Protein AF-C6BEC2-F1 (afdb_monomer_lite)

Organism: Ralstonia pickettii (strain 12D) (NCBI:txid428406)

InterPro domains:
  IPR005094 MobA/VirD2-like, nuclease domain [PF03432] (57-142)

Secondary structure (DSSP, 8-state):
-EEEE-S--SS-HHHHHHHHH-SB-TTSPBPSS-EEEEES-HHHHHHHIIIIITTSSS-EEEEEEEPPTT----HHHHHHHHHHHHHHHSTT-TTT--EEEEEETTTEEEEEEESB-TTT--B--SS-TTTHHHHHHHHHHHHHHHTPPP-PPPSSS-PBPPPHHHHHHHHHT---TTHHHHHHHHHHHHHHHHTTS--SHHHHHHHHHHTT--EEEE-SSEEEE--SSS-EEEEBGGGSGGGSS-HHHHHHHHHHHHHHHH---HHHHHHHHHHHHHHHHHHHHHHHHHH----TT--------------TTSTTSSGGG----PPPP--------------------------------------SSHHHHHHHHHHHHHHHHHHHHHHHHHHHHHHHHHHHHHHHHHHHHHHHHHHHHHHHHHHHHHHTS---HHHHHHHHHHHHHHHT-TTS-HHHHHHHHHHHHHHHHHHHHHHHHHHHHHHHHHHHSS--

pLDDT: mean 71.49, std 24.83, range [21.88, 98.62]

Structure (mmCIF, N/CA/C/O backbone):
data_AF-C6BEC2-F1
#
_entry.id   AF-C6BEC2-F1
#
loop_
_atom_site.group_PDB
_atom_site.id
_atom_site.type_symbol
_atom_site.label_atom_id
_atom_site.label_alt_id
_atom_site.label_comp_id
_atom_site.label_asym_id
_atom_site.label_entity_id
_atom_site.label_seq_id
_atom_site.pdbx_PDB_ins_code
_atom_site.Cartn_x
_atom_site.Cartn_y
_atom_site.Cartn_z
_atom_site.occupancy
_atom_site.B_iso_or_equiv
_atom_site.auth_seq_id
_atom_site.auth_comp_id
_atom_site.auth_asym_id
_atom_site.auth_atom_id
_atom_site.pdbx_PDB_model_num
ATOM 1 N N . MET A 1 1 ? -9.140 -4.430 -7.624 1.00 93.25 1 MET A N 1
ATOM 2 C CA . MET A 1 1 ? -7.702 -4.471 -7.207 1.00 93.25 1 MET A CA 1
ATOM 3 C C . MET A 1 1 ? -7.339 -3.457 -6.099 1.00 93.25 1 MET A C 1
ATOM 5 O O . MET A 1 1 ? -7.758 -2.302 -6.130 1.00 93.25 1 MET A O 1
ATOM 9 N N . ILE A 1 2 ? -6.490 -3.869 -5.139 1.00 94.56 2 ILE A N 1
ATOM 10 C CA . ILE A 1 2 ? -5.878 -3.043 -4.075 1.00 94.56 2 ILE A CA 1
ATOM 11 C C . ILE A 1 2 ? -4.338 -3.067 -4.103 1.00 94.56 2 ILE A C 1
ATOM 13 O O . ILE A 1 2 ? -3.740 -4.106 -4.370 1.00 94.56 2 ILE A O 1
ATOM 17 N N . ILE A 1 3 ? -3.690 -1.949 -3.743 1.00 96.12 3 ILE A N 1
ATOM 18 C CA . ILE A 1 3 ? -2.241 -1.879 -3.488 1.00 96.12 3 ILE A CA 1
ATOM 19 C C . ILE A 1 3 ? -1.979 -1.742 -1.989 1.00 96.12 3 ILE A C 1
ATOM 21 O O . ILE A 1 3 ? -2.467 -0.817 -1.325 1.00 96.12 3 ILE A O 1
ATOM 25 N N . LYS A 1 4 ? -1.153 -2.643 -1.454 1.00 94.69 4 LYS A N 1
ATOM 26 C CA . LYS A 1 4 ? -0.763 -2.656 -0.045 1.00 94.69 4 LYS A CA 1
ATOM 27 C C . LYS A 1 4 ? 0.750 -2.733 0.109 1.00 94.69 4 LYS A C 1
ATOM 29 O O . LYS A 1 4 ? 1.359 -3.769 -0.136 1.00 94.69 4 LYS A O 1
ATOM 34 N N . ASN A 1 5 ? 1.334 -1.651 0.615 1.00 94.50 5 ASN A N 1
ATOM 35 C CA . ASN A 1 5 ? 2.721 -1.631 1.072 1.00 94.50 5 ASN A CA 1
ATOM 36 C C . ASN A 1 5 ? 2.857 -2.353 2.415 1.00 94.50 5 ASN A C 1
ATOM 38 O O . ASN A 1 5 ? 2.030 -2.180 3.316 1.00 94.50 5 ASN A O 1
ATOM 42 N N . PHE A 1 6 ? 3.924 -3.130 2.570 1.00 90.50 6 PHE A N 1
ATOM 43 C CA . PHE A 1 6 ? 4.261 -3.762 3.839 1.00 90.50 6 PHE A CA 1
ATOM 44 C C . PHE A 1 6 ? 5.133 -2.828 4.692 1.00 90.50 6 PHE A C 1
ATOM 46 O O . PHE A 1 6 ? 6.012 -2.154 4.152 1.00 90.50 6 PHE A O 1
ATOM 53 N N . PRO A 1 7 ? 4.948 -2.794 6.028 1.00 81.81 7 PRO A N 1
ATOM 54 C CA . PRO A 1 7 ? 5.761 -1.992 6.948 1.00 81.81 7 PRO A CA 1
ATOM 55 C C . PRO A 1 7 ? 7.140 -2.635 7.212 1.00 81.81 7 PRO A C 1
ATOM 57 O O . PRO A 1 7 ? 7.621 -2.690 8.344 1.00 81.81 7 PRO A O 1
ATOM 60 N N . THR A 1 8 ? 7.758 -3.174 6.166 1.00 79.00 8 THR A N 1
ATOM 61 C CA . THR A 1 8 ? 9.081 -3.809 6.137 1.00 79.00 8 THR A CA 1
ATOM 62 C C . THR A 1 8 ? 10.084 -2.874 5.447 1.00 79.00 8 THR A C 1
ATOM 64 O O . THR A 1 8 ? 9.809 -1.688 5.266 1.00 79.00 8 THR A O 1
ATOM 67 N N . GLY A 1 9 ? 11.289 -3.358 5.129 1.00 82.62 9 GLY A N 1
ATOM 68 C CA . GLY A 1 9 ? 12.293 -2.557 4.415 1.00 82.62 9 GLY A CA 1
ATOM 69 C C . GLY A 1 9 ? 13.539 -2.197 5.222 1.00 82.62 9 GLY A C 1
ATOM 70 O O . GLY A 1 9 ? 14.403 -1.511 4.691 1.00 82.62 9 GLY A O 1
ATOM 71 N N . ARG A 1 10 ? 13.650 -2.628 6.488 1.00 88.44 10 ARG A N 1
ATOM 72 C CA . ARG A 1 10 ? 14.863 -2.433 7.321 1.00 88.44 10 ARG A CA 1
ATOM 73 C C . ARG A 1 10 ? 15.775 -3.664 7.370 1.00 88.44 10 ARG A C 1
ATOM 75 O O . ARG A 1 10 ? 16.984 -3.538 7.539 1.00 88.44 10 ARG A O 1
ATOM 82 N N . ASN A 1 11 ? 15.192 -4.854 7.242 1.00 89.19 11 ASN A N 1
ATOM 83 C CA . ASN A 1 11 ? 15.918 -6.118 7.099 1.00 89.19 11 ASN A CA 1
ATOM 84 C C . ASN A 1 11 ? 16.644 -6.183 5.746 1.00 89.19 11 ASN A C 1
ATOM 86 O O . ASN A 1 11 ? 16.423 -5.340 4.881 1.00 89.19 11 ASN A O 1
ATOM 90 N N . SER A 1 12 ? 17.518 -7.174 5.559 1.00 93.00 12 SER A N 1
ATOM 91 C CA . SER A 1 12 ? 18.233 -7.343 4.290 1.00 93.00 12 SER A CA 1
ATOM 92 C C . SER A 1 12 ? 17.265 -7.571 3.126 1.00 93.00 12 SER A C 1
ATOM 94 O O . SER A 1 12 ? 16.251 -8.264 3.266 1.00 93.00 12 SER A O 1
ATOM 96 N N . VAL A 1 13 ? 17.603 -7.013 1.960 1.00 94.44 13 VAL A N 1
ATOM 97 C CA . VAL A 1 13 ? 16.851 -7.248 0.716 1.00 94.44 13 VAL A CA 1
ATOM 98 C C . VAL A 1 13 ? 16.825 -8.743 0.397 1.00 94.44 13 VAL A C 1
ATOM 100 O O . VAL A 1 13 ? 15.781 -9.274 0.033 1.00 94.44 13 VAL A O 1
ATOM 103 N N . SER A 1 14 ? 17.922 -9.461 0.654 1.00 94.69 14 SER A N 1
ATOM 104 C CA . SER A 1 14 ? 17.992 -10.905 0.419 1.00 94.69 14 SER A CA 1
ATOM 105 C C . SER A 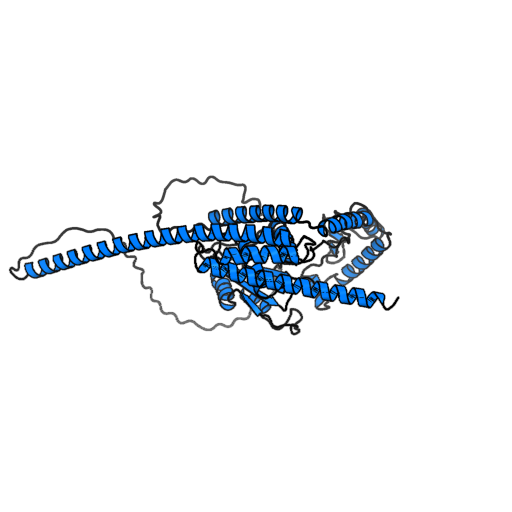1 14 ? 17.005 -11.715 1.244 1.00 94.69 14 SER A C 1
ATOM 107 O O . SER A 1 14 ? 16.398 -12.644 0.719 1.00 94.69 14 SER A O 1
ATOM 109 N N . SER A 1 15 ? 16.775 -11.343 2.506 1.00 92.06 15 SER A N 1
ATOM 110 C CA . SER A 1 15 ? 15.736 -11.979 3.320 1.00 92.06 15 SER A CA 1
ATOM 111 C C . SER A 1 15 ? 14.345 -11.768 2.715 1.00 92.06 15 SER A C 1
ATOM 113 O O . SER A 1 15 ? 13.546 -12.702 2.694 1.00 92.06 15 SER A O 1
ATOM 115 N N . ALA A 1 16 ? 14.071 -10.573 2.187 1.00 93.38 16 ALA A N 1
ATOM 116 C CA . ALA A 1 16 ? 12.796 -10.258 1.555 1.00 93.38 16 ALA A CA 1
ATOM 117 C C . ALA A 1 16 ? 12.589 -11.028 0.244 1.00 93.38 16 ALA A C 1
ATOM 119 O O . ALA A 1 16 ? 11.531 -11.623 0.058 1.00 93.38 16 ALA A O 1
ATOM 120 N N . VAL A 1 17 ? 13.603 -11.076 -0.627 1.00 95.81 17 VAL A N 1
ATOM 121 C CA . VAL A 1 17 ? 13.550 -11.822 -1.895 1.00 95.81 17 VAL A CA 1
ATOM 122 C C . VAL A 1 17 ? 13.403 -13.325 -1.643 1.00 95.81 17 VAL A C 1
ATOM 124 O O . VAL A 1 17 ? 12.546 -13.964 -2.246 1.00 95.81 17 VAL A O 1
ATOM 127 N N . ASN A 1 18 ? 14.169 -13.894 -0.706 1.00 94.06 18 ASN A N 1
ATOM 128 C CA . ASN A 1 18 ? 14.059 -15.316 -0.360 1.00 94.06 18 ASN A CA 1
ATOM 129 C C . ASN A 1 18 ? 12.672 -15.660 0.191 1.00 94.06 18 ASN A C 1
ATOM 131 O O . ASN A 1 18 ? 12.104 -16.689 -0.160 1.00 94.06 18 ASN A O 1
ATOM 135 N N . TYR A 1 19 ? 12.106 -14.793 1.034 1.00 90.69 19 TYR A N 1
ATOM 136 C CA . TYR A 1 19 ? 10.742 -14.970 1.521 1.00 90.69 19 TYR A CA 1
ATOM 137 C C . TYR A 1 19 ? 9.714 -14.871 0.383 1.00 90.69 19 TYR A C 1
ATOM 139 O O . TYR A 1 19 ? 8.754 -15.641 0.340 1.00 90.69 19 TYR A O 1
ATOM 147 N N . LEU A 1 20 ? 9.925 -13.945 -0.555 1.00 91.19 20 LEU A N 1
ATOM 148 C CA . LEU A 1 20 ? 9.039 -13.730 -1.691 1.00 91.19 20 LEU A CA 1
ATOM 149 C C . LEU A 1 20 ? 8.999 -14.926 -2.650 1.00 91.19 20 LEU A C 1
ATOM 151 O O . LEU A 1 20 ? 7.936 -15.247 -3.175 1.00 91.19 20 LEU A O 1
ATOM 155 N N . LEU A 1 21 ? 10.136 -15.588 -2.849 1.00 93.00 21 LEU A N 1
ATOM 156 C CA . LEU A 1 21 ? 10.277 -16.759 -3.719 1.00 93.00 21 LEU A CA 1
ATOM 157 C C . LEU A 1 21 ? 10.080 -18.092 -2.991 1.00 93.00 21 LEU A C 1
ATOM 159 O O . LEU A 1 21 ? 10.143 -19.146 -3.618 1.00 93.00 21 LEU A O 1
ATOM 163 N N . SER A 1 22 ? 9.849 -18.069 -1.678 1.00 88.12 22 SER A N 1
ATOM 164 C CA . SER A 1 22 ? 9.648 -19.292 -0.907 1.00 88.12 22 SER A CA 1
ATOM 165 C C . SER A 1 22 ? 8.381 -20.015 -1.357 1.00 88.12 22 SER A C 1
ATOM 167 O O . SER A 1 22 ? 7.318 -19.403 -1.450 1.00 88.12 22 SER A O 1
ATOM 169 N N . GLU A 1 23 ? 8.470 -21.333 -1.538 1.00 84.00 23 GLU A N 1
ATOM 170 C CA . GLU A 1 23 ? 7.299 -22.195 -1.745 1.00 84.00 23 GLU A CA 1
ATOM 171 C C . GLU A 1 23 ? 6.404 -22.265 -0.502 1.00 84.00 23 GLU A C 1
ATOM 173 O O . GLU A 1 23 ? 5.249 -22.661 -0.601 1.00 84.00 23 GLU A O 1
ATOM 178 N N . LYS A 1 24 ? 6.904 -21.819 0.657 1.00 81.50 24 LYS A N 1
ATOM 179 C CA . LYS A 1 24 ? 6.150 -21.770 1.904 1.00 81.50 24 LYS A CA 1
ATOM 180 C C . LYS A 1 24 ? 5.599 -20.380 2.161 1.00 81.50 24 LYS A C 1
ATOM 182 O O . LYS A 1 24 ? 6.223 -19.354 1.868 1.00 81.50 24 LYS A O 1
ATOM 187 N N . ASN A 1 25 ? 4.401 -20.339 2.722 1.00 76.81 25 ASN A N 1
ATOM 188 C CA . ASN A 1 25 ? 3.834 -19.120 3.263 1.00 76.81 25 ASN A CA 1
ATOM 189 C C . ASN A 1 25 ? 4.433 -18.820 4.648 1.00 76.81 25 ASN A C 1
ATOM 191 O O . ASN A 1 25 ? 5.191 -19.596 5.230 1.00 76.81 25 ASN A O 1
ATOM 195 N N . TRP A 1 26 ? 4.064 -17.676 5.210 1.00 70.44 26 TRP A N 1
ATOM 196 C CA . TRP A 1 26 ? 4.513 -17.236 6.532 1.00 70.44 26 TRP A CA 1
ATOM 197 C C . TRP A 1 26 ? 4.116 -18.157 7.702 1.00 70.44 26 TRP A C 1
ATOM 199 O O . TRP A 1 26 ? 4.685 -18.013 8.783 1.00 70.44 26 TRP A O 1
ATOM 209 N N . LYS A 1 27 ? 3.157 -19.079 7.516 1.00 73.06 27 LYS A N 1
ATOM 210 C CA . LYS A 1 27 ? 2.785 -20.108 8.504 1.00 73.06 27 LYS A CA 1
ATOM 211 C C . LYS A 1 27 ? 3.626 -21.384 8.376 1.00 73.06 27 LYS A C 1
ATOM 213 O O . LYS A 1 27 ? 3.491 -22.268 9.210 1.00 73.06 27 LYS A O 1
ATOM 218 N N . GLY A 1 28 ? 4.492 -21.475 7.364 1.00 73.88 28 GLY A N 1
ATOM 219 C CA . GLY A 1 28 ? 5.302 -22.661 7.084 1.00 73.88 28 GLY A CA 1
ATOM 220 C C . GLY A 1 28 ? 4.589 -23.730 6.253 1.00 73.88 28 GLY A C 1
ATOM 221 O O . GLY A 1 28 ? 5.182 -24.781 6.015 1.00 73.88 28 GLY A O 1
ATOM 222 N N . ASN A 1 29 ? 3.365 -23.454 5.794 1.00 77.94 29 ASN A N 1
ATOM 223 C CA . ASN A 1 29 ? 2.623 -24.335 4.893 1.00 77.94 29 ASN A CA 1
ATOM 224 C C . ASN A 1 29 ? 3.029 -24.053 3.449 1.00 77.94 29 ASN A C 1
ATOM 226 O O . ASN A 1 29 ? 3.362 -22.909 3.122 1.00 77.94 29 ASN A O 1
ATOM 230 N N . ASP A 1 30 ? 2.936 -25.059 2.588 1.00 81.88 30 ASP A N 1
ATOM 231 C CA . ASP A 1 30 ? 3.130 -24.870 1.154 1.00 81.88 30 ASP A CA 1
ATOM 232 C C . ASP A 1 30 ? 2.083 -23.895 0.600 1.00 81.88 30 ASP A C 1
ATOM 234 O O . ASP A 1 30 ? 0.945 -23.818 1.073 1.00 81.88 30 ASP A O 1
ATOM 238 N N . ARG A 1 31 ? 2.499 -23.072 -0.358 1.00 76.25 31 ARG A N 1
ATOM 239 C CA . ARG A 1 31 ? 1.617 -22.141 -1.057 1.00 76.25 31 ARG A CA 1
ATOM 240 C C . ARG A 1 31 ? 0.806 -22.904 -2.091 1.00 76.25 31 ARG A C 1
ATOM 242 O O . ARG A 1 31 ? 1.357 -23.721 -2.822 1.00 76.25 31 ARG A O 1
ATOM 249 N N . ASP A 1 32 ? -0.460 -22.526 -2.231 1.00 74.44 32 ASP A N 1
ATOM 250 C CA . ASP A 1 32 ? -1.378 -23.106 -3.222 1.00 74.44 32 ASP A CA 1
ATOM 251 C C . ASP A 1 32 ? -0.855 -22.980 -4.665 1.00 74.44 32 ASP A C 1
ATOM 253 O O . ASP A 1 32 ? -1.201 -23.767 -5.542 1.00 74.44 32 ASP A O 1
ATOM 257 N N . SER A 1 33 ? 0.008 -21.995 -4.918 1.00 78.94 33 SER A N 1
ATOM 258 C CA . SER A 1 33 ? 0.668 -21.779 -6.202 1.00 78.94 33 SER A CA 1
ATOM 259 C C . SER A 1 33 ? 2.123 -21.371 -6.008 1.00 78.94 33 SER A C 1
ATOM 261 O O . SER A 1 33 ? 2.424 -20.515 -5.165 1.00 78.94 33 SER A O 1
ATOM 263 N N . LYS A 1 34 ? 3.014 -21.923 -6.839 1.00 85.25 34 LYS A N 1
ATOM 264 C CA . LYS A 1 34 ? 4.430 -21.549 -6.840 1.00 85.25 34 LYS A CA 1
ATOM 265 C C . LYS A 1 34 ? 4.613 -20.083 -7.256 1.00 85.25 34 LYS A C 1
ATOM 267 O O . LYS A 1 34 ? 3.929 -19.632 -8.177 1.00 85.25 34 LYS A O 1
ATOM 272 N N . PRO A 1 35 ? 5.529 -19.342 -6.613 1.00 91.88 35 PRO A N 1
ATOM 273 C CA . PRO A 1 35 ? 5.886 -17.999 -7.047 1.00 91.88 35 PRO A CA 1
ATOM 274 C C . PRO A 1 35 ? 6.453 -17.986 -8.472 1.00 91.88 35 PRO A C 1
ATOM 276 O O . PRO A 1 35 ? 7.343 -18.773 -8.786 1.00 91.88 35 PRO A O 1
ATOM 279 N N . VAL A 1 36 ? 5.977 -17.068 -9.315 1.00 93.56 36 VAL A N 1
ATOM 280 C CA . VAL A 1 36 ? 6.465 -16.883 -10.692 1.00 93.56 36 VAL A CA 1
ATOM 281 C C . VAL A 1 36 ? 7.013 -15.472 -10.846 1.00 93.56 36 VAL A C 1
ATOM 283 O O . VAL A 1 36 ? 6.302 -14.499 -10.604 1.00 93.56 36 VAL A O 1
ATOM 286 N N . VAL A 1 37 ? 8.274 -15.339 -11.252 1.00 96.44 37 VAL A N 1
ATOM 287 C CA . VAL A 1 37 ? 8.861 -14.026 -11.550 1.00 96.44 37 VAL A CA 1
ATOM 288 C C . VAL A 1 37 ? 8.213 -13.476 -12.820 1.00 96.44 37 VAL A C 1
ATOM 290 O O . VAL A 1 37 ? 8.284 -14.100 -13.873 1.00 96.44 37 VAL A O 1
ATOM 293 N N . LEU A 1 38 ? 7.572 -12.311 -12.712 1.00 96.19 38 LEU A N 1
ATOM 294 C CA . LEU A 1 38 ? 6.972 -11.607 -13.846 1.00 96.19 38 LEU A CA 1
ATOM 295 C C . LEU A 1 38 ? 7.967 -10.648 -14.501 1.00 96.19 38 LEU A C 1
ATOM 297 O O . LEU A 1 38 ? 7.966 -10.502 -15.719 1.00 96.19 38 LEU A O 1
ATOM 301 N N . LYS A 1 39 ? 8.782 -9.963 -13.692 1.00 97.38 39 LYS A N 1
ATOM 302 C CA . LYS A 1 39 ? 9.760 -8.974 -14.156 1.00 97.38 39 LYS A CA 1
ATOM 303 C C . LYS A 1 39 ? 10.871 -8.788 -13.123 1.00 97.38 39 LYS A C 1
ATOM 305 O O . LYS A 1 39 ? 10.596 -8.783 -11.923 1.00 97.38 39 LYS A O 1
ATOM 310 N N . GLY A 1 40 ? 12.094 -8.566 -13.598 1.00 97.19 40 GLY A N 1
ATOM 311 C CA . GLY A 1 40 ? 13.284 -8.356 -12.770 1.00 97.19 40 GLY A CA 1
ATOM 312 C C . GLY A 1 40 ? 14.075 -9.640 -12.521 1.00 97.19 40 GLY A C 1
ATOM 313 O O . GLY A 1 40 ? 13.648 -10.729 -12.896 1.00 97.19 40 GLY A O 1
ATOM 314 N N . ASP A 1 41 ? 15.236 -9.495 -11.888 1.00 97.94 41 ASP A N 1
ATOM 315 C CA . ASP A 1 41 ? 16.148 -10.595 -11.570 1.00 97.94 41 ASP A CA 1
ATOM 316 C C . ASP A 1 41 ? 16.337 -10.675 -10.044 1.00 97.94 41 ASP A C 1
ATOM 318 O O . ASP A 1 41 ? 16.860 -9.728 -9.445 1.00 97.94 41 ASP A O 1
ATOM 322 N N . PRO A 1 42 ? 15.923 -11.784 -9.399 1.00 98.06 42 PRO A N 1
ATOM 323 C CA . PRO A 1 42 ? 16.080 -11.971 -7.965 1.00 98.06 42 PRO A CA 1
ATOM 324 C C . PRO A 1 42 ? 17.507 -11.826 -7.441 1.00 98.06 42 PRO A C 1
ATOM 326 O O . PRO A 1 42 ? 17.694 -11.222 -6.385 1.00 98.06 42 PRO A O 1
ATOM 329 N N . GLU A 1 43 ? 18.502 -12.380 -8.130 1.00 98.00 43 GLU A N 1
ATOM 330 C CA . GLU A 1 43 ? 19.892 -12.343 -7.671 1.00 98.00 43 GLU A CA 1
ATOM 331 C C . GLU A 1 43 ? 20.473 -10.941 -7.835 1.00 98.00 43 GLU A C 1
ATOM 333 O O . GLU A 1 43 ? 21.106 -10.427 -6.910 1.00 98.00 43 GLU A O 1
ATOM 338 N N . LEU A 1 44 ? 20.144 -10.256 -8.933 1.00 97.88 44 LEU A N 1
ATOM 339 C CA . LEU A 1 44 ? 20.510 -8.852 -9.116 1.00 97.88 44 LEU A CA 1
ATOM 340 C C . LEU A 1 44 ? 19.886 -7.955 -8.032 1.00 97.88 44 LEU A C 1
ATOM 342 O O . LEU A 1 44 ? 20.574 -7.124 -7.437 1.00 97.88 44 LEU A O 1
ATOM 346 N N . THR A 1 45 ? 18.600 -8.140 -7.720 1.00 98.31 45 THR A N 1
ATOM 347 C CA . THR A 1 45 ? 17.901 -7.406 -6.647 1.00 98.31 45 THR A CA 1
ATOM 348 C C . THR A 1 45 ? 18.572 -7.625 -5.285 1.00 98.31 45 THR A C 1
ATOM 350 O O . THR A 1 45 ? 18.749 -6.674 -4.511 1.00 98.31 45 THR A O 1
ATOM 353 N N . LYS A 1 46 ? 18.999 -8.862 -4.986 1.00 98.31 46 LYS A N 1
ATOM 354 C CA . LYS A 1 46 ? 19.766 -9.191 -3.771 1.00 98.31 46 LYS A CA 1
ATOM 355 C C . LYS A 1 46 ? 21.114 -8.480 -3.751 1.00 98.31 46 LYS A C 1
ATOM 357 O O . LYS A 1 46 ? 21.452 -7.870 -2.735 1.00 98.31 46 LYS A O 1
ATOM 362 N N . GLN A 1 47 ? 21.857 -8.550 -4.853 1.00 97.94 47 GLN A N 1
ATOM 363 C CA . GLN A 1 47 ? 23.186 -7.965 -4.973 1.00 97.94 47 GLN A CA 1
ATOM 364 C C . GLN A 1 47 ? 23.142 -6.444 -4.804 1.00 97.94 47 GLN A C 1
ATOM 366 O O . GLN A 1 47 ? 23.811 -5.913 -3.923 1.00 97.94 47 GLN A O 1
ATOM 371 N N . ILE A 1 48 ? 22.265 -5.750 -5.535 1.00 97.81 48 ILE A N 1
ATOM 372 C CA . ILE A 1 48 ? 22.040 -4.303 -5.377 1.00 97.81 48 ILE A CA 1
ATOM 373 C C . ILE A 1 48 ? 21.644 -3.973 -3.935 1.00 97.81 48 ILE A C 1
ATOM 375 O O . ILE A 1 48 ? 22.088 -2.978 -3.363 1.00 97.81 48 ILE A O 1
ATOM 379 N N . GLY A 1 49 ? 20.820 -4.820 -3.318 1.00 96.50 49 GLY A N 1
ATOM 380 C CA . GLY A 1 49 ? 20.429 -4.669 -1.925 1.00 96.50 49 GLY A CA 1
ATOM 381 C C . GLY A 1 49 ? 21.609 -4.666 -0.959 1.00 96.50 49 GLY A C 1
ATOM 382 O O . GLY A 1 49 ? 21.704 -3.776 -0.114 1.00 96.50 49 GLY A O 1
ATOM 383 N N . LYS A 1 50 ? 22.507 -5.638 -1.113 1.00 96.56 50 LYS A N 1
ATOM 384 C CA . LYS A 1 50 ? 23.724 -5.769 -0.310 1.00 96.56 50 LYS A CA 1
ATOM 385 C C . LYS A 1 50 ? 24.702 -4.625 -0.582 1.00 96.56 50 LYS A C 1
ATOM 387 O O . LYS A 1 50 ? 25.143 -3.954 0.344 1.00 96.56 50 LYS A O 1
ATOM 392 N N . ASP A 1 51 ? 24.995 -4.374 -1.851 1.00 96.75 51 ASP A N 1
ATOM 393 C CA . ASP A 1 51 ? 26.100 -3.502 -2.248 1.00 96.75 51 ASP A CA 1
ATOM 394 C C . ASP A 1 51 ? 25.719 -2.016 -2.146 1.00 96.75 51 ASP A C 1
ATOM 396 O O . ASP A 1 51 ? 26.539 -1.170 -1.784 1.00 96.75 51 ASP A O 1
ATOM 400 N N . LEU A 1 52 ? 24.454 -1.677 -2.426 1.00 96.50 52 LEU A N 1
ATOM 401 C CA . LEU A 1 52 ? 23.998 -0.290 -2.512 1.00 96.50 52 LEU A CA 1
ATOM 402 C C . LEU A 1 52 ? 22.952 0.105 -1.465 1.00 96.50 52 LEU A C 1
ATOM 404 O O . LEU A 1 52 ? 22.860 1.287 -1.134 1.00 96.50 52 LEU A O 1
ATOM 408 N N . CYS A 1 53 ? 22.158 -0.822 -0.927 1.00 96.12 53 CYS A N 1
ATOM 409 C CA . CYS A 1 53 ? 21.067 -0.452 -0.020 1.00 96.12 53 CYS A CA 1
ATOM 410 C C . CYS A 1 53 ? 21.379 -0.654 1.465 1.00 96.12 53 CYS A C 1
ATOM 412 O O . CYS A 1 53 ? 20.760 0.023 2.283 1.00 96.12 53 CYS A O 1
ATOM 414 N N . ASP A 1 54 ? 22.324 -1.521 1.844 1.00 94.25 54 ASP A N 1
ATOM 415 C CA . ASP A 1 54 ? 22.574 -1.862 3.255 1.00 94.25 54 ASP A CA 1
ATOM 416 C C . ASP A 1 54 ? 23.021 -0.678 4.124 1.00 94.25 54 ASP A C 1
ATOM 418 O O . ASP A 1 54 ? 22.762 -0.675 5.329 1.00 94.25 54 ASP A O 1
ATOM 422 N N . ARG A 1 55 ? 23.595 0.364 3.509 1.00 94.31 55 ARG A N 1
ATOM 423 C CA . ARG A 1 55 ? 23.929 1.636 4.170 1.00 94.31 55 ARG A CA 1
ATOM 424 C C . ARG A 1 55 ? 22.709 2.473 4.578 1.00 94.31 55 ARG A C 1
ATOM 426 O O . ARG A 1 55 ? 22.846 3.405 5.366 1.00 94.31 55 ARG A O 1
ATOM 433 N N . PHE A 1 56 ? 21.527 2.201 4.023 1.00 94.75 56 PHE A N 1
ATOM 434 C CA . PHE A 1 56 ? 20.305 2.943 4.320 1.00 94.75 56 PHE A CA 1
ATOM 435 C C . PHE A 1 56 ? 19.493 2.252 5.417 1.00 94.75 56 PHE A C 1
ATOM 437 O O . PHE A 1 56 ? 19.361 1.031 5.457 1.00 94.75 56 PHE A O 1
ATOM 444 N N . SER A 1 57 ? 18.853 3.043 6.279 1.00 92.12 57 SER A N 1
ATOM 445 C CA . SER A 1 57 ? 17.930 2.514 7.294 1.00 92.12 57 SER A CA 1
ATOM 446 C C . SER A 1 57 ? 16.651 1.925 6.684 1.00 92.12 57 SER A C 1
ATOM 448 O O . SER A 1 57 ? 16.029 1.046 7.277 1.00 92.12 57 SER A O 1
ATOM 450 N N . SER A 1 58 ? 16.259 2.394 5.495 1.00 93.38 58 SER A N 1
ATOM 451 C CA . SER A 1 58 ? 15.161 1.865 4.682 1.00 93.38 58 SER A CA 1
ATOM 452 C C . SER A 1 58 ? 15.716 1.451 3.320 1.00 93.38 58 SER A C 1
ATOM 454 O O . SER A 1 58 ? 15.946 2.293 2.457 1.00 93.38 58 SER A O 1
ATOM 456 N N . LYS A 1 59 ? 15.950 0.148 3.164 1.00 96.00 59 LYS A N 1
ATOM 457 C CA . LYS A 1 59 ? 16.728 -0.484 2.092 1.00 96.00 59 LYS A CA 1
ATOM 458 C C . LYS A 1 59 ? 15.904 -0.800 0.848 1.00 96.00 59 LYS A C 1
ATOM 460 O O . LYS A 1 59 ? 16.401 -0.716 -0.269 1.00 96.00 59 LYS A O 1
ATOM 465 N N . TYR A 1 60 ? 14.640 -1.162 1.036 1.00 97.25 60 TYR A N 1
ATOM 466 C CA . TYR A 1 60 ? 13.729 -1.502 -0.051 1.00 97.25 60 TYR A CA 1
ATOM 467 C C . TYR A 1 60 ? 12.289 -1.108 0.294 1.00 97.25 60 TYR A C 1
ATOM 469 O O . TYR A 1 60 ? 11.936 -0.933 1.463 1.00 97.25 60 TYR A O 1
ATOM 477 N N . LEU A 1 61 ? 11.472 -0.944 -0.741 1.00 96.88 61 LEU A N 1
ATOM 478 C CA . LEU A 1 61 ? 10.017 -0.889 -0.673 1.00 96.88 61 LEU A CA 1
ATOM 479 C C . LEU A 1 61 ? 9.488 -2.273 -1.046 1.00 96.88 61 LEU A C 1
ATOM 481 O O . LEU A 1 61 ? 9.974 -2.867 -2.001 1.00 96.88 61 LEU A O 1
ATOM 485 N N . SER A 1 62 ? 8.491 -2.780 -0.328 1.00 96.81 62 SER A N 1
ATOM 486 C CA . SER A 1 62 ? 7.796 -4.005 -0.726 1.00 96.81 62 SER A CA 1
ATOM 487 C C . SER A 1 62 ? 6.301 -3.890 -0.518 1.00 96.81 62 SER A C 1
ATOM 489 O O . SER A 1 62 ? 5.856 -3.246 0.436 1.00 96.81 62 SER A O 1
ATOM 491 N N . GLY A 1 63 ? 5.538 -4.578 -1.353 1.00 96.62 63 GLY A N 1
ATOM 492 C CA . GLY A 1 63 ? 4.091 -4.629 -1.240 1.00 96.62 63 GLY A CA 1
ATOM 493 C C . GLY A 1 63 ? 3.477 -5.681 -2.145 1.00 96.62 63 GLY A C 1
ATOM 494 O O . GLY A 1 63 ? 4.170 -6.548 -2.680 1.00 96.62 63 GLY A O 1
ATOM 495 N N . VAL A 1 64 ? 2.159 -5.605 -2.267 1.00 96.62 64 VAL A N 1
ATOM 496 C CA . VAL A 1 64 ? 1.352 -6.467 -3.125 1.00 96.62 64 VAL A CA 1
ATOM 497 C C . VAL A 1 64 ? 0.294 -5.643 -3.845 1.00 96.62 64 VAL A C 1
ATOM 499 O O . VAL A 1 64 ? -0.316 -4.744 -3.259 1.00 96.62 64 VAL A O 1
ATOM 502 N N . ILE A 1 65 ? 0.090 -5.970 -5.113 1.00 97.25 65 ILE A N 1
ATOM 503 C CA . ILE A 1 65 ? -1.067 -5.604 -5.914 1.00 97.25 65 ILE A CA 1
ATOM 504 C C . ILE A 1 65 ? -1.982 -6.832 -5.924 1.00 97.25 65 ILE A C 1
ATOM 506 O O . ILE A 1 65 ? -1.599 -7.872 -6.453 1.00 97.25 65 ILE A O 1
ATOM 510 N N . SER A 1 66 ? -3.144 -6.744 -5.283 1.00 95.12 66 SER A N 1
ATOM 511 C CA . SER A 1 66 ? -4.049 -7.879 -5.066 1.00 95.12 66 SER A CA 1
ATOM 512 C C . SER A 1 66 ? -5.394 -7.645 -5.755 1.00 95.12 66 SER A C 1
ATOM 514 O O . SER A 1 66 ? -5.963 -6.553 -5.668 1.00 95.12 66 SER A O 1
ATOM 516 N N . LEU A 1 67 ? -5.889 -8.652 -6.468 1.00 93.56 67 LEU A N 1
ATOM 517 C CA . LEU A 1 67 ? -7.176 -8.667 -7.164 1.00 93.56 67 LEU A CA 1
ATOM 518 C C . LEU A 1 67 ? -8.262 -9.264 -6.261 1.00 93.56 67 LEU A C 1
ATOM 520 O O . LEU A 1 67 ? -7.977 -10.138 -5.438 1.00 93.56 67 LEU A O 1
ATOM 524 N N . ALA A 1 68 ? -9.508 -8.815 -6.422 1.00 89.19 68 ALA A N 1
ATOM 525 C CA . ALA A 1 68 ? -10.629 -9.416 -5.706 1.00 89.19 68 ALA A CA 1
ATOM 526 C C . ALA A 1 68 ? -10.884 -10.858 -6.181 1.00 89.19 68 ALA A C 1
ATOM 528 O O . ALA A 1 68 ? -10.399 -11.305 -7.224 1.00 89.19 68 ALA A O 1
ATOM 529 N N . GLN A 1 69 ? -11.657 -11.619 -5.408 1.00 85.38 69 GLN A N 1
ATOM 530 C CA . GLN A 1 69 ? -12.037 -12.969 -5.813 1.00 85.38 69 GLN A CA 1
ATOM 531 C C . GLN A 1 69 ? -12.835 -12.921 -7.125 1.00 85.38 69 GLN A C 1
ATOM 533 O O . GLN A 1 69 ? -13.806 -12.185 -7.241 1.00 85.38 69 GLN A O 1
ATOM 538 N N . GLY A 1 70 ? -12.422 -13.715 -8.116 1.00 84.75 70 GLY A N 1
ATOM 539 C CA . GLY A 1 70 ? -13.050 -13.749 -9.442 1.00 84.75 70 GLY A CA 1
ATOM 540 C C . GLY A 1 70 ? -12.462 -12.759 -10.454 1.00 84.75 70 GLY A C 1
ATOM 541 O O . GLY A 1 70 ? -12.523 -13.041 -11.651 1.00 84.75 70 GLY A O 1
ATOM 542 N N . GLU A 1 71 ? -11.815 -11.678 -10.005 1.00 91.00 71 GLU A N 1
ATOM 543 C CA . GLU A 1 71 ? -11.038 -10.784 -10.872 1.00 91.00 71 GLU A CA 1
ATOM 544 C C . GLU A 1 71 ? -9.761 -11.488 -11.349 1.00 91.00 71 GLU A C 1
ATOM 546 O O . GLU A 1 71 ? -9.089 -12.178 -10.578 1.00 91.00 71 GLU A O 1
ATOM 551 N N . LYS A 1 72 ? -9.417 -11.330 -12.632 1.00 89.38 72 LYS A N 1
ATOM 552 C CA . LYS A 1 72 ? -8.224 -11.939 -13.234 1.00 89.38 72 LYS A CA 1
ATOM 553 C C . LYS A 1 72 ? -7.596 -11.002 -14.253 1.00 89.38 72 LYS A C 1
ATOM 555 O O . LYS A 1 72 ? -8.302 -10.342 -15.010 1.00 89.38 72 LYS A O 1
ATOM 560 N N . LEU A 1 73 ? -6.270 -11.022 -14.307 1.00 89.44 73 LEU A N 1
ATOM 561 C CA . LEU A 1 73 ? -5.479 -10.406 -15.369 1.00 89.44 73 LEU A CA 1
ATOM 562 C C . LEU A 1 73 ? -4.823 -11.505 -16.205 1.00 89.44 73 LEU A C 1
ATOM 564 O O . LEU A 1 73 ? -4.301 -12.481 -15.661 1.00 89.44 73 LEU A O 1
ATOM 568 N N . THR A 1 74 ? -4.818 -11.325 -17.523 1.00 90.56 74 THR A N 1
ATOM 569 C CA . THR A 1 74 ? -3.930 -12.080 -18.419 1.00 90.56 74 THR A CA 1
ATOM 570 C C . THR A 1 74 ? -2.472 -11.704 -18.152 1.00 90.56 74 THR A C 1
ATOM 572 O O . THR A 1 74 ? -2.195 -10.643 -17.593 1.00 90.56 74 THR A O 1
ATOM 575 N N . ASP A 1 75 ? -1.518 -12.534 -18.572 1.00 88.62 75 ASP A N 1
ATOM 576 C CA . ASP A 1 75 ? -0.099 -12.237 -18.343 1.00 88.62 75 ASP A CA 1
ATOM 577 C C . ASP A 1 75 ? 0.351 -10.945 -19.037 1.00 88.62 75 ASP A C 1
ATOM 579 O O . ASP A 1 75 ? 1.111 -10.175 -18.454 1.00 88.62 75 ASP A O 1
ATOM 583 N N . GLN A 1 76 ? -0.202 -10.640 -20.216 1.00 90.44 76 GLN A N 1
ATOM 584 C CA . GLN A 1 76 ? 0.006 -9.350 -20.874 1.00 90.44 76 GLN A CA 1
ATOM 585 C C . GLN A 1 76 ? -0.510 -8.188 -20.013 1.00 90.44 76 GLN A C 1
ATOM 587 O O . GLN A 1 76 ? 0.222 -7.233 -19.772 1.00 90.44 76 GLN A O 1
ATOM 592 N N . GLN A 1 77 ? -1.731 -8.285 -19.483 1.00 93.31 77 GLN A N 1
ATOM 593 C CA . GLN A 1 77 ? -2.287 -7.236 -18.622 1.00 93.31 77 GLN A CA 1
ATOM 594 C C . GLN A 1 77 ? -1.512 -7.085 -17.305 1.00 93.31 77 GLN A C 1
ATOM 596 O O . GLN A 1 77 ? -1.410 -5.980 -16.780 1.00 93.31 77 GLN A O 1
ATOM 601 N N . LYS A 1 78 ? -0.924 -8.165 -16.766 1.00 94.81 78 LYS A N 1
ATOM 602 C CA . LYS A 1 78 ? -0.011 -8.063 -15.614 1.00 94.81 78 LYS A CA 1
ATOM 603 C C . LYS A 1 78 ? 1.222 -7.229 -15.968 1.00 94.81 78 LYS A C 1
ATOM 605 O O . LYS A 1 78 ? 1.609 -6.378 -15.174 1.00 94.81 78 LYS A O 1
ATOM 610 N N . GLN A 1 79 ? 1.817 -7.440 -17.145 1.00 95.06 79 GLN A N 1
ATOM 611 C CA . GLN A 1 79 ? 2.950 -6.632 -17.612 1.00 95.06 79 GLN A CA 1
ATOM 612 C C . GLN A 1 79 ? 2.547 -5.171 -17.840 1.00 95.06 79 GLN A C 1
ATOM 614 O O . GLN A 1 79 ? 3.249 -4.273 -17.387 1.00 95.06 79 GLN A O 1
ATOM 619 N N . GLU A 1 80 ? 1.387 -4.920 -18.454 1.00 95.50 80 GLU A N 1
ATOM 620 C CA . GLU A 1 80 ? 0.847 -3.566 -18.644 1.00 95.50 80 GLU A CA 1
ATOM 621 C C . GLU A 1 80 ? 0.617 -2.848 -17.307 1.00 95.50 80 GLU A C 1
ATOM 623 O O . GLU A 1 80 ? 0.997 -1.686 -17.155 1.00 95.50 80 GLU A O 1
ATOM 628 N N . LEU A 1 81 ? 0.063 -3.545 -16.311 1.00 96.88 81 LEU A N 1
ATOM 629 C CA . LEU A 1 81 ? -0.131 -3.019 -14.962 1.00 96.88 81 LEU A CA 1
ATOM 630 C C . LEU A 1 81 ? 1.202 -2.724 -14.261 1.00 96.88 81 LEU A C 1
ATOM 632 O O . LEU A 1 81 ? 1.334 -1.673 -13.635 1.00 96.88 81 LEU A O 1
ATOM 636 N N . ILE A 1 82 ? 2.202 -3.605 -14.387 1.00 97.88 82 ILE A N 1
ATOM 637 C CA . ILE A 1 82 ? 3.559 -3.375 -13.861 1.00 97.88 82 ILE A CA 1
ATOM 638 C C . ILE A 1 82 ? 4.183 -2.138 -14.519 1.00 97.88 82 ILE A C 1
ATOM 640 O O . ILE A 1 82 ? 4.705 -1.268 -13.825 1.00 97.88 82 ILE A O 1
ATOM 644 N N . SER A 1 83 ? 4.088 -2.013 -15.842 1.00 96.94 83 SER A N 1
ATOM 645 C CA . SER A 1 83 ? 4.575 -0.840 -16.571 1.00 96.94 83 SER A CA 1
ATOM 646 C C . SER A 1 83 ? 3.845 0.442 -16.166 1.00 96.94 83 SER A C 1
ATOM 648 O O . SER A 1 83 ? 4.490 1.472 -15.981 1.00 96.94 83 SER A O 1
ATOM 650 N N . SER A 1 84 ? 2.521 0.399 -15.989 1.00 97.06 84 SER A N 1
ATOM 651 C CA . SER A 1 84 ? 1.739 1.548 -15.511 1.00 97.06 84 SER A CA 1
ATOM 652 C C . SER A 1 84 ? 2.156 1.952 -14.095 1.00 97.06 84 SER A C 1
ATOM 654 O O . SER A 1 84 ? 2.355 3.136 -13.809 1.00 97.06 84 SER A O 1
ATOM 656 N N . PHE A 1 85 ? 2.364 0.971 -13.214 1.00 97.94 85 PHE A N 1
ATOM 657 C CA . PHE A 1 85 ? 2.852 1.191 -11.857 1.00 97.94 85 PHE A CA 1
ATOM 658 C C . PHE A 1 85 ? 4.227 1.875 -11.860 1.00 97.94 85 PHE A C 1
ATOM 660 O O . PHE A 1 85 ? 4.424 2.874 -11.167 1.00 97.94 85 PHE A O 1
ATOM 667 N N . GLU A 1 86 ? 5.166 1.394 -12.674 1.00 97.69 86 GLU A N 1
ATOM 668 C CA . GLU A 1 86 ? 6.488 2.009 -12.813 1.00 97.69 86 GLU A CA 1
ATOM 669 C C . GLU A 1 86 ? 6.414 3.447 -13.322 1.00 97.69 86 GLU A C 1
ATOM 671 O O . GLU A 1 86 ? 6.948 4.342 -12.670 1.00 97.69 86 GLU A O 1
ATOM 676 N N . LYS A 1 87 ? 5.673 3.696 -14.405 1.00 96.50 87 LYS A N 1
ATOM 677 C CA . LYS A 1 87 ? 5.518 5.043 -14.978 1.00 96.50 87 LYS A CA 1
ATOM 678 C C . LYS A 1 87 ? 4.912 6.047 -14.000 1.00 96.50 87 LYS A C 1
ATOM 680 O O . LYS A 1 87 ? 5.257 7.221 -14.034 1.00 96.50 87 LYS A O 1
ATOM 685 N N . ASN A 1 88 ? 4.012 5.604 -13.124 1.00 96.69 88 ASN A N 1
ATOM 686 C CA . ASN A 1 88 ? 3.385 6.487 -12.145 1.00 96.69 88 ASN A CA 1
ATOM 687 C C . ASN A 1 88 ? 4.267 6.700 -10.904 1.00 96.69 88 ASN A C 1
ATOM 689 O O . ASN A 1 88 ? 4.449 7.831 -10.462 1.00 96.69 88 ASN A O 1
ATOM 693 N N . PHE A 1 89 ? 4.843 5.649 -10.315 1.00 97.19 89 PHE A N 1
ATOM 694 C CA . PHE A 1 89 ? 5.579 5.773 -9.043 1.00 97.19 89 PHE A CA 1
ATOM 695 C C . PHE A 1 89 ? 7.090 5.994 -9.201 1.00 97.19 89 PHE A C 1
ATOM 697 O O . PHE A 1 89 ? 7.761 6.408 -8.248 1.00 97.19 89 PHE A O 1
ATOM 704 N N . MET A 1 90 ? 7.645 5.750 -10.382 1.00 96.94 90 MET A N 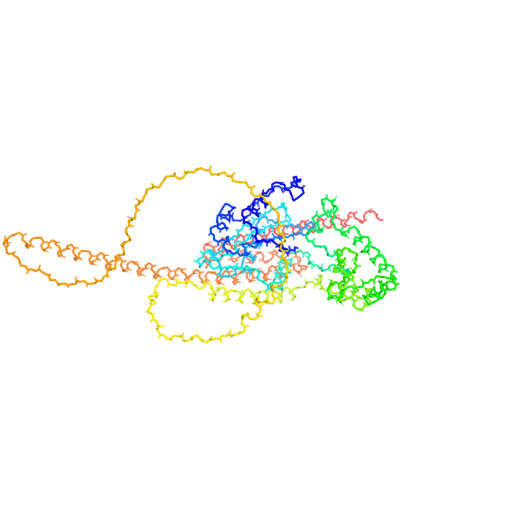1
ATOM 705 C CA . MET A 1 90 ? 9.062 5.904 -10.719 1.00 96.94 90 MET A CA 1
ATOM 706 C C . MET A 1 90 ? 9.260 6.692 -12.036 1.00 96.94 90 MET A C 1
ATOM 708 O O . MET A 1 90 ? 10.094 6.289 -12.842 1.00 96.94 90 MET A O 1
ATOM 712 N N . PRO A 1 91 ? 8.545 7.812 -12.277 1.00 96.19 91 PRO A N 1
ATOM 713 C CA . PRO A 1 91 ? 8.684 8.555 -13.529 1.00 96.19 91 PRO A CA 1
ATOM 714 C C . PRO A 1 91 ? 10.098 9.133 -13.673 1.00 96.19 91 PRO A C 1
ATOM 716 O O . PRO A 1 91 ? 10.673 9.590 -12.678 1.00 96.19 91 PRO A O 1
ATOM 719 N N . ASN A 1 92 ? 10.632 9.138 -14.896 1.00 95.19 92 ASN A N 1
ATOM 720 C CA . ASN A 1 92 ? 11.989 9.589 -15.238 1.00 95.19 92 ASN A CA 1
ATOM 721 C C . ASN A 1 92 ? 13.099 8.827 -14.489 1.00 95.19 92 ASN A C 1
ATOM 723 O O . ASN A 1 92 ? 14.160 9.372 -14.179 1.00 95.19 92 ASN A O 1
ATOM 727 N N . MET A 1 93 ? 12.842 7.566 -14.143 1.00 94.81 93 MET A N 1
ATOM 728 C CA . MET A 1 93 ? 13.812 6.683 -13.487 1.00 94.81 93 MET A CA 1
ATOM 729 C C . MET A 1 93 ? 14.084 5.420 -14.315 1.00 94.81 93 MET A C 1
ATOM 731 O O . MET A 1 93 ? 14.673 4.467 -13.807 1.00 94.81 93 MET A O 1
ATOM 735 N N . GLU A 1 94 ? 13.664 5.377 -15.578 1.00 91.56 94 GLU A N 1
ATOM 736 C CA . GLU A 1 94 ? 13.912 4.265 -16.491 1.00 91.56 94 GLU A CA 1
ATOM 737 C C . GLU A 1 94 ? 15.414 3.935 -16.540 1.00 91.56 94 GLU A C 1
ATOM 739 O O . GLU A 1 94 ? 16.262 4.809 -16.709 1.00 91.56 94 GLU A O 1
ATOM 744 N N . GLY A 1 95 ? 15.766 2.666 -16.310 1.00 91.38 95 GLY A N 1
ATOM 745 C CA . GLY A 1 95 ? 17.164 2.218 -16.222 1.00 91.38 95 GLY A CA 1
ATOM 746 C C . GLY A 1 95 ? 17.915 2.635 -14.946 1.00 91.38 95 GLY A C 1
ATOM 747 O O . GLY A 1 95 ? 19.062 2.237 -14.760 1.00 91.38 95 GLY A O 1
ATOM 748 N N . ARG A 1 96 ? 17.282 3.392 -14.041 1.00 93.75 96 ARG A N 1
ATOM 749 C CA . ARG A 1 96 ? 17.897 3.959 -12.827 1.00 93.75 96 ARG A CA 1
ATOM 750 C C . ARG A 1 96 ? 17.381 3.374 -11.516 1.00 93.75 96 ARG A C 1
ATOM 752 O O . ARG A 1 96 ? 17.897 3.710 -10.453 1.00 93.75 96 ARG A O 1
ATOM 759 N N . PHE A 1 97 ? 16.390 2.490 -11.554 1.00 95.94 97 PHE A N 1
ATOM 760 C CA . PHE A 1 97 ? 15.946 1.721 -10.389 1.00 95.94 97 PHE A CA 1
ATOM 761 C C . PHE A 1 97 ? 16.022 0.218 -10.666 1.00 95.94 97 PHE A C 1
ATOM 763 O O . PHE A 1 97 ? 16.020 -0.225 -11.812 1.00 95.94 97 PHE A O 1
ATOM 770 N N . ASN A 1 98 ? 16.048 -0.576 -9.595 1.00 97.94 98 ASN A N 1
ATOM 771 C CA . ASN A 1 98 ? 15.842 -2.019 -9.663 1.00 97.94 98 ASN A CA 1
ATOM 772 C C . ASN A 1 98 ? 14.545 -2.391 -8.941 1.00 97.94 98 ASN A C 1
ATOM 774 O O . ASN A 1 98 ? 14.312 -1.961 -7.806 1.00 97.94 98 ASN A O 1
ATOM 778 N N . ALA A 1 99 ? 13.721 -3.196 -9.608 1.00 98.06 99 ALA A N 1
ATOM 779 C CA . ALA A 1 99 ? 12.505 -3.762 -9.054 1.00 98.06 99 ALA A CA 1
ATOM 780 C C . ALA A 1 99 ? 12.352 -5.232 -9.465 1.00 98.06 99 ALA A C 1
ATOM 782 O O . ALA A 1 99 ? 12.727 -5.624 -10.570 1.00 98.06 99 ALA A O 1
ATOM 783 N N . LEU A 1 100 ? 11.766 -6.020 -8.570 1.00 98.62 100 LEU A N 1
ATOM 784 C CA . LEU A 1 100 ? 11.406 -7.417 -8.763 1.00 98.62 100 LEU A CA 1
ATOM 785 C C . LEU A 1 100 ? 9.899 -7.566 -8.559 1.00 98.62 100 LEU A C 1
ATOM 787 O O . LEU A 1 100 ? 9.394 -7.195 -7.499 1.00 98.62 100 LEU A O 1
ATOM 791 N N . TYR A 1 101 ? 9.209 -8.151 -9.537 1.00 98.44 101 TYR A N 1
ATOM 792 C CA . TYR A 1 101 ? 7.775 -8.434 -9.505 1.00 98.44 101 TYR A CA 1
ATOM 793 C C . TYR A 1 101 ? 7.535 -9.938 -9.594 1.00 98.44 101 TYR A C 1
ATOM 795 O O . TYR A 1 101 ? 8.036 -10.602 -10.503 1.00 98.44 101 TYR A O 1
ATOM 803 N N . VAL A 1 102 ? 6.755 -10.477 -8.661 1.00 97.06 102 VAL A N 1
ATOM 804 C CA . VAL A 1 102 ? 6.503 -11.915 -8.528 1.00 97.06 102 VAL A CA 1
ATOM 805 C C . VAL A 1 102 ? 5.007 -12.158 -8.378 1.00 97.06 102 VAL A C 1
ATOM 807 O O . VAL A 1 102 ? 4.380 -11.641 -7.456 1.00 97.06 102 VAL A O 1
ATOM 810 N N . ALA A 1 103 ? 4.437 -12.960 -9.271 1.00 94.25 103 ALA A N 1
ATOM 811 C CA . ALA A 1 103 ? 3.078 -13.458 -9.152 1.00 94.25 103 ALA A CA 1
ATOM 812 C C . ALA A 1 103 ? 3.007 -14.570 -8.104 1.00 94.25 103 ALA A C 1
ATOM 814 O O . ALA A 1 103 ? 3.736 -15.561 -8.189 1.00 94.25 103 ALA A O 1
ATOM 815 N N . HIS A 1 104 ? 2.091 -14.432 -7.149 1.00 90.38 104 HIS A N 1
ATOM 816 C CA . HIS A 1 104 ? 1.629 -15.524 -6.295 1.00 90.38 104 HIS A CA 1
ATOM 817 C C . HIS A 1 104 ? 0.220 -15.891 -6.765 1.00 90.38 104 HIS A C 1
ATOM 819 O O . HIS A 1 104 ? -0.767 -15.223 -6.463 1.00 90.38 104 HIS A O 1
ATOM 825 N N . GLY A 1 105 ? 0.144 -16.923 -7.604 1.00 85.44 105 GLY A N 1
ATOM 826 C CA . GLY A 1 105 ? -1.103 -17.347 -8.232 1.00 85.44 105 GLY A CA 1
ATOM 827 C C . GLY A 1 105 ? -1.606 -16.344 -9.270 1.00 85.44 105 GLY A C 1
ATOM 828 O O . GLY A 1 105 ? -0.830 -15.646 -9.922 1.00 85.44 105 GLY A O 1
ATOM 829 N N . ASN A 1 106 ? -2.926 -16.285 -9.444 1.00 82.19 106 ASN A N 1
ATOM 830 C CA . ASN A 1 106 ? -3.549 -15.448 -10.476 1.00 82.19 106 ASN A CA 1
ATOM 831 C C . ASN A 1 106 ? -3.920 -14.040 -9.999 1.00 82.19 106 ASN A C 1
ATOM 833 O O . ASN A 1 106 ? -4.198 -13.177 -10.831 1.00 82.19 106 ASN A O 1
ATOM 837 N N . ASN A 1 107 ? -3.925 -13.815 -8.684 1.00 87.19 107 ASN A N 1
ATOM 838 C CA . ASN A 1 107 ? -4.582 -12.655 -8.088 1.00 87.19 107 ASN A CA 1
ATOM 839 C C . ASN A 1 107 ? -3.613 -11.729 -7.351 1.00 87.19 107 ASN A C 1
ATOM 841 O O . ASN A 1 107 ? -4.026 -10.652 -6.940 1.00 87.19 107 ASN A O 1
ATOM 845 N N . GLU A 1 108 ? -2.351 -12.111 -7.163 1.00 93.06 108 GLU A N 1
ATOM 846 C CA . GLU A 1 108 ? -1.402 -11.317 -6.384 1.00 93.06 108 GLU A CA 1
ATOM 847 C C . GLU A 1 108 ? -0.108 -11.092 -7.162 1.00 93.06 108 GLU A C 1
ATOM 849 O O . GLU A 1 108 ? 0.555 -12.040 -7.578 1.00 93.06 108 GLU A O 1
ATOM 854 N N . ILE A 1 109 ? 0.268 -9.824 -7.330 1.00 96.88 109 ILE A N 1
ATOM 855 C CA . ILE A 1 109 ? 1.572 -9.402 -7.843 1.00 96.88 109 ILE A CA 1
ATOM 856 C C . ILE A 1 109 ? 2.308 -8.721 -6.702 1.00 96.88 109 ILE A C 1
ATOM 858 O O . ILE A 1 109 ? 2.026 -7.582 -6.327 1.00 96.88 109 ILE A O 1
ATOM 862 N N . HIS A 1 110 ? 3.267 -9.425 -6.133 1.00 97.00 110 HIS A N 1
ATOM 863 C CA . HIS A 1 110 ? 4.164 -8.863 -5.148 1.00 97.00 110 HIS A CA 1
ATOM 864 C C . HIS A 1 110 ? 5.300 -8.106 -5.817 1.00 97.00 110 HIS A C 1
ATOM 866 O O . HIS A 1 110 ? 5.768 -8.496 -6.884 1.00 97.00 110 HIS A O 1
ATOM 872 N N . TYR A 1 111 ? 5.784 -7.063 -5.153 1.00 98.06 111 TYR A N 1
ATOM 873 C CA . TYR A 1 111 ? 6.923 -6.291 -5.629 1.00 98.06 111 TYR A CA 1
ATOM 874 C C . TYR A 1 111 ? 7.933 -6.005 -4.523 1.00 98.06 111 TYR A C 1
ATOM 876 O O . TYR A 1 111 ? 7.575 -5.826 -3.354 1.00 98.06 111 TYR A O 1
ATOM 884 N N . ILE A 1 112 ? 9.200 -5.923 -4.920 1.00 98.31 112 ILE A N 1
ATOM 885 C CA . ILE A 1 112 ? 10.312 -5.369 -4.147 1.00 98.31 112 ILE A CA 1
ATOM 886 C C . ILE A 1 112 ? 10.999 -4.330 -5.030 1.00 98.31 112 ILE A C 1
ATOM 888 O O . ILE A 1 112 ? 11.335 -4.630 -6.166 1.00 98.31 112 ILE A O 1
ATOM 892 N N . VAL A 1 113 ? 11.230 -3.126 -4.511 1.00 98.25 113 VAL A N 1
ATOM 893 C CA . VAL A 1 113 ? 11.990 -2.070 -5.194 1.00 98.25 113 VAL A CA 1
ATOM 894 C C . VAL A 1 113 ? 13.153 -1.654 -4.305 1.00 98.25 113 VAL A C 1
ATOM 896 O O . VAL A 1 113 ? 12.938 -1.229 -3.164 1.00 98.25 113 VAL A O 1
ATOM 899 N N . ASN A 1 114 ? 14.385 -1.768 -4.800 1.00 98.31 114 ASN A N 1
ATOM 900 C CA . ASN A 1 114 ? 15.563 -1.281 -4.087 1.00 98.31 114 ASN A CA 1
ATOM 901 C C . ASN A 1 114 ? 15.483 0.242 -3.947 1.00 98.31 114 ASN A C 1
ATOM 903 O O . ASN A 1 114 ? 15.244 0.963 -4.913 1.00 98.31 114 ASN A O 1
ATOM 907 N N . LYS A 1 115 ? 15.686 0.752 -2.730 1.00 97.00 115 LYS A N 1
ATOM 908 C CA . LYS A 1 115 ? 15.525 2.180 -2.421 1.00 97.00 115 LYS A CA 1
ATOM 909 C C . LYS A 1 115 ? 16.788 2.986 -2.713 1.00 97.00 115 LYS A C 1
ATOM 911 O O . LYS A 1 115 ? 17.287 3.734 -1.872 1.00 97.00 115 LYS A O 1
ATOM 916 N N . VAL A 1 116 ? 17.308 2.820 -3.923 1.00 97.12 116 VAL A N 1
ATOM 917 C CA . VAL A 1 116 ? 18.510 3.488 -4.417 1.00 97.12 116 VAL A CA 1
ATOM 918 C C . VAL A 1 116 ? 18.331 3.870 -5.883 1.00 97.12 116 VAL A C 1
ATOM 920 O O . VAL A 1 116 ? 17.766 3.104 -6.658 1.00 97.12 116 VAL A O 1
ATOM 923 N N . ASP A 1 117 ? 18.794 5.061 -6.241 1.00 96.94 117 ASP A N 1
ATOM 924 C CA . ASP A 1 117 ? 19.033 5.428 -7.635 1.00 96.94 117 ASP A CA 1
ATOM 925 C C . ASP A 1 117 ? 20.374 4.826 -8.064 1.00 96.94 117 ASP A C 1
ATOM 927 O O . ASP A 1 117 ? 21.411 5.144 -7.474 1.00 96.94 117 ASP A O 1
ATOM 931 N N . LEU A 1 118 ? 20.344 3.940 -9.057 1.00 95.69 118 LEU A N 1
ATOM 932 C CA . LEU A 1 118 ? 21.500 3.165 -9.509 1.00 95.69 118 LEU A CA 1
ATOM 933 C C . LEU A 1 118 ? 22.604 4.045 -10.098 1.00 95.69 118 LEU A C 1
ATOM 935 O O . LEU A 1 118 ? 23.768 3.666 -10.031 1.00 95.69 118 LEU A O 1
ATOM 939 N N . GLU A 1 119 ? 22.261 5.221 -10.626 1.00 93.56 119 GLU A N 1
ATOM 940 C CA . GLU A 1 119 ? 23.238 6.118 -11.244 1.00 93.56 119 GLU A CA 1
ATOM 941 C C . GLU A 1 119 ? 23.926 7.017 -10.206 1.00 93.56 119 GLU A C 1
ATOM 943 O O . GLU A 1 119 ? 25.151 7.073 -10.145 1.00 93.56 119 GLU A O 1
ATOM 948 N N . SER A 1 120 ? 23.169 7.710 -9.344 1.00 92.81 120 SER A N 1
ATOM 949 C CA . SER A 1 120 ? 23.774 8.616 -8.349 1.00 92.81 120 SER A CA 1
ATOM 950 C C . SER A 1 120 ? 24.158 7.944 -7.029 1.00 92.81 120 SER A C 1
ATOM 952 O O . SER A 1 120 ? 24.819 8.565 -6.193 1.00 92.81 120 SER A O 1
ATOM 954 N N . GLY A 1 121 ? 23.682 6.722 -6.774 1.00 94.00 121 GLY A N 1
ATOM 955 C CA . GLY A 1 121 ? 23.803 6.051 -5.481 1.00 94.00 121 GLY A CA 1
ATOM 956 C C . GLY A 1 121 ? 23.008 6.723 -4.353 1.00 94.00 121 GLY A C 1
ATOM 957 O O . GLY A 1 121 ? 23.133 6.337 -3.187 1.00 94.00 121 GLY A O 1
ATOM 958 N N . LYS A 1 122 ? 22.186 7.738 -4.632 1.00 94.88 122 LYS A N 1
ATOM 959 C CA . LYS A 1 122 ? 21.369 8.390 -3.601 1.00 94.88 122 LYS A CA 1
ATOM 960 C C . LYS A 1 122 ? 20.205 7.496 -3.181 1.00 94.88 122 LYS A C 1
ATOM 962 O O . LYS A 1 122 ? 19.717 6.670 -3.949 1.00 94.88 122 LYS A O 1
ATOM 967 N N . ALA A 1 123 ? 19.730 7.697 -1.952 1.00 94.94 123 ALA A N 1
ATOM 968 C CA . ALA A 1 123 ? 18.512 7.048 -1.488 1.00 94.94 123 ALA A CA 1
ATOM 969 C C . ALA A 1 123 ? 17.329 7.458 -2.380 1.00 94.94 123 ALA A C 1
ATOM 971 O O . ALA A 1 123 ? 17.091 8.646 -2.620 1.00 94.94 123 ALA A O 1
ATOM 972 N N . PHE A 1 124 ? 16.574 6.465 -2.835 1.00 95.38 124 PHE A N 1
ATOM 973 C CA . PHE A 1 124 ? 15.391 6.637 -3.669 1.00 95.38 124 PHE A CA 1
ATOM 974 C C . PHE A 1 124 ? 14.190 5.990 -2.993 1.00 95.38 124 PHE A C 1
ATOM 976 O O . PHE A 1 124 ? 14.297 4.917 -2.414 1.00 95.38 124 PHE A O 1
ATOM 983 N N . ASN A 1 125 ? 13.029 6.638 -3.013 1.00 94.75 125 ASN A N 1
ATOM 984 C CA . ASN A 1 125 ? 11.817 6.044 -2.459 1.00 94.75 125 ASN A CA 1
ATOM 985 C C . ASN A 1 125 ? 10.649 6.215 -3.431 1.00 94.75 125 ASN A C 1
ATOM 987 O O . ASN A 1 125 ? 10.134 7.332 -3.481 1.00 94.75 125 ASN A O 1
ATOM 991 N N . PRO A 1 126 ? 10.196 5.150 -4.129 1.00 94.06 126 PRO A N 1
ATOM 992 C CA . PRO A 1 126 ? 9.053 5.184 -5.052 1.00 94.06 126 PRO A CA 1
ATOM 993 C C . PRO A 1 126 ? 7.751 5.695 -4.418 1.00 94.06 126 PRO A C 1
ATOM 995 O O . PRO A 1 126 ? 6.922 6.309 -5.079 1.00 94.06 126 PRO A O 1
ATOM 998 N N . MET A 1 127 ? 7.580 5.467 -3.114 1.00 95.25 127 MET A N 1
ATOM 999 C CA . MET A 1 127 ? 6.376 5.822 -2.364 1.00 95.25 127 MET A CA 1
ATOM 1000 C C . MET A 1 127 ? 6.773 6.522 -1.052 1.00 95.25 127 MET A C 1
ATOM 1002 O O . MET A 1 127 ? 6.828 5.896 0.013 1.00 95.25 127 MET A O 1
ATOM 1006 N N . PRO A 1 128 ? 7.147 7.816 -1.103 1.00 92.00 128 PRO A N 1
ATOM 1007 C CA . PRO A 1 128 ? 7.475 8.596 0.088 1.00 92.00 128 PRO A CA 1
ATOM 1008 C C . PRO A 1 128 ? 6.236 8.830 0.969 1.00 92.00 128 PRO A C 1
ATOM 1010 O O . PRO A 1 128 ? 5.110 8.632 0.512 1.00 92.00 128 PRO A O 1
ATOM 1013 N N . PRO A 1 129 ? 6.403 9.240 2.239 1.00 89.38 129 PRO A N 1
ATOM 1014 C CA . PRO A 1 129 ? 5.271 9.656 3.069 1.00 89.38 129 PRO A CA 1
ATOM 1015 C C . PRO A 1 129 ? 4.387 10.677 2.333 1.00 89.38 129 PRO A C 1
ATOM 1017 O O . PRO A 1 129 ? 4.915 11.623 1.749 1.00 89.38 129 PRO A O 1
ATOM 1020 N N . GLY A 1 130 ? 3.066 10.476 2.333 1.00 89.19 130 GLY A N 1
ATOM 1021 C CA . GLY A 1 130 ? 2.121 11.289 1.558 1.00 89.19 130 GLY A CA 1
ATOM 1022 C C . GLY A 1 130 ? 1.758 10.721 0.177 1.00 89.19 130 GLY A C 1
ATOM 1023 O O . GLY A 1 130 ? 0.974 11.341 -0.541 1.00 89.19 130 GLY A O 1
ATOM 1024 N N . HIS A 1 131 ? 2.296 9.557 -0.214 1.00 92.12 131 HIS A N 1
ATOM 1025 C CA . HIS A 1 131 ? 1.952 8.868 -1.469 1.00 92.12 131 HIS A CA 1
ATOM 1026 C C . HIS A 1 131 ? 0.523 8.307 -1.500 1.00 92.12 131 HIS A C 1
ATOM 1028 O O . HIS A 1 131 ? 0.063 7.897 -2.563 1.00 92.12 131 HIS A O 1
ATOM 1034 N N . GLU A 1 132 ? -0.172 8.246 -0.362 1.00 92.81 132 GLU A N 1
ATOM 1035 C CA . GLU A 1 132 ? -1.444 7.538 -0.206 1.00 92.81 132 GLU A CA 1
ATOM 1036 C C . GLU A 1 132 ? -2.479 8.014 -1.227 1.00 92.81 132 GLU A C 1
ATOM 1038 O O . GLU A 1 132 ? -3.072 7.193 -1.917 1.00 92.81 132 GLU A O 1
ATOM 1043 N N . LYS A 1 133 ? -2.599 9.331 -1.425 1.00 93.75 133 LYS A N 1
ATOM 1044 C CA . LYS A 1 133 ? -3.538 9.898 -2.400 1.00 93.75 133 LYS A CA 1
ATOM 1045 C C . LYS A 1 133 ? -3.212 9.503 -3.845 1.00 93.75 133 LYS A C 1
ATOM 1047 O O . LYS A 1 133 ? -4.116 9.172 -4.602 1.00 93.75 133 LYS A O 1
ATOM 1052 N N . MET A 1 134 ? -1.932 9.506 -4.222 1.00 96.00 134 MET A N 1
ATOM 1053 C CA . MET A 1 134 ? -1.489 9.069 -5.551 1.00 96.00 134 MET A CA 1
ATOM 1054 C C . MET A 1 134 ? -1.764 7.577 -5.765 1.00 96.00 134 MET A C 1
ATOM 1056 O O . MET A 1 134 ? -2.235 7.172 -6.821 1.00 96.00 134 MET A O 1
ATOM 1060 N N . LYS A 1 135 ? -1.506 6.765 -4.737 1.00 96.31 135 LYS A N 1
ATOM 1061 C CA . LYS A 1 135 ? -1.779 5.329 -4.746 1.00 96.31 135 LYS A CA 1
ATOM 1062 C C . LYS A 1 135 ? -3.274 5.034 -4.870 1.00 96.31 135 LYS A C 1
ATOM 1064 O O . LYS A 1 135 ? -3.647 4.178 -5.664 1.00 96.31 135 LYS A O 1
ATOM 1069 N N . ASP A 1 136 ? -4.121 5.764 -4.153 1.00 94.56 136 ASP A N 1
ATOM 1070 C CA . ASP A 1 136 ? -5.573 5.597 -4.235 1.00 94.56 136 ASP A CA 1
ATOM 1071 C C . ASP A 1 136 ? -6.109 6.018 -5.619 1.00 94.56 136 ASP A C 1
ATOM 1073 O O . ASP A 1 136 ? -6.927 5.306 -6.195 1.00 94.56 136 ASP A O 1
ATOM 1077 N N . LEU A 1 137 ? -5.595 7.110 -6.204 1.00 96.19 137 LEU A N 1
ATOM 1078 C CA . LEU A 1 137 ? -5.911 7.519 -7.584 1.00 96.19 137 LEU A CA 1
ATOM 1079 C C . LEU A 1 137 ? -5.502 6.451 -8.612 1.00 96.19 137 LEU A C 1
ATOM 1081 O O . LEU A 1 137 ? -6.297 6.087 -9.479 1.00 96.19 137 LEU A O 1
ATOM 1085 N N . PHE A 1 138 ? -4.286 5.912 -8.492 1.00 97.62 138 PHE A N 1
ATOM 1086 C CA . PHE A 1 138 ? -3.804 4.821 -9.342 1.00 97.62 138 PHE A CA 1
ATOM 1087 C C . PHE A 1 138 ? -4.695 3.579 -9.225 1.00 97.62 138 PHE A C 1
ATOM 1089 O O . PHE A 1 138 ? -5.114 3.016 -10.228 1.00 97.62 138 PHE A O 1
ATOM 1096 N N . GLN A 1 139 ? -5.058 3.178 -8.004 1.00 96.19 139 GLN A N 1
ATOM 1097 C CA . GLN A 1 139 ? -5.958 2.045 -7.799 1.00 96.19 139 GLN A CA 1
ATOM 1098 C C . GLN A 1 139 ? -7.314 2.257 -8.474 1.00 96.19 139 GLN A C 1
ATOM 1100 O O . GLN A 1 139 ? -7.779 1.357 -9.167 1.00 96.19 139 GLN A O 1
ATOM 1105 N N . ARG A 1 140 ? -7.941 3.427 -8.294 1.00 94.62 140 ARG A N 1
ATOM 1106 C CA . ARG A 1 140 ? -9.268 3.691 -8.867 1.00 94.62 140 ARG A CA 1
ATOM 1107 C C . ARG A 1 140 ? -9.258 3.703 -10.390 1.00 94.62 140 ARG A C 1
ATOM 1109 O O . ARG A 1 140 ? -10.135 3.103 -11.015 1.00 94.62 140 ARG A O 1
ATOM 1116 N N . THR A 1 141 ? -8.240 4.328 -10.974 1.00 95.69 141 THR A N 1
ATOM 1117 C CA . THR A 1 141 ? -8.075 4.411 -12.429 1.00 95.69 141 THR A CA 1
ATOM 1118 C C . THR A 1 141 ? -7.774 3.046 -13.050 1.00 95.69 141 THR A C 1
ATOM 1120 O O . THR A 1 141 ? -8.436 2.667 -14.013 1.00 95.69 141 THR A O 1
ATOM 1123 N N . GLU A 1 142 ? -6.861 2.257 -12.481 1.00 96.00 142 GLU A N 1
ATOM 1124 C CA . GLU A 1 142 ? -6.580 0.901 -12.972 1.00 96.00 142 GLU A CA 1
ATOM 1125 C C . GLU A 1 142 ? -7.771 -0.046 -12.758 1.00 96.00 142 GLU A C 1
ATOM 1127 O O . GLU A 1 142 ? -8.093 -0.833 -13.647 1.00 96.00 142 GLU A O 1
ATOM 1132 N N . ASN A 1 143 ? -8.491 0.063 -11.632 1.00 94.75 143 ASN A N 1
ATOM 1133 C CA . ASN A 1 143 ? -9.716 -0.713 -11.417 1.00 94.75 143 ASN A CA 1
ATOM 1134 C C . ASN A 1 143 ? -10.733 -0.447 -12.528 1.00 94.75 143 ASN A C 1
ATOM 1136 O O . ASN A 1 143 ? -11.213 -1.382 -13.162 1.00 94.75 143 ASN A O 1
ATOM 1140 N N . PHE A 1 144 ? -11.001 0.825 -12.826 1.00 92.00 144 PHE A N 1
ATOM 1141 C CA . PHE A 1 144 ? -11.918 1.191 -13.900 1.00 92.00 144 PHE A CA 1
ATOM 1142 C C . PHE A 1 144 ? -11.421 0.707 -15.271 1.00 92.00 144 PHE A C 1
ATOM 1144 O O . PHE A 1 144 ? -12.190 0.137 -16.042 1.00 92.00 144 PHE A O 1
ATOM 1151 N N . LYS A 1 145 ? -10.118 0.855 -15.558 1.00 91.12 145 LYS A N 1
ATOM 1152 C CA . LYS A 1 145 ? -9.490 0.408 -16.814 1.00 91.12 145 LYS A CA 1
ATOM 1153 C C . LYS A 1 145 ? -9.678 -1.092 -17.070 1.00 91.12 145 LYS A C 1
ATOM 1155 O O . LYS A 1 145 ? -9.943 -1.487 -18.211 1.00 91.12 145 LYS A O 1
ATOM 1160 N N . TYR A 1 146 ? -9.559 -1.924 -16.036 1.00 90.44 146 TYR A N 1
ATOM 1161 C CA . TYR A 1 146 ? -9.729 -3.377 -16.148 1.00 90.44 146 TYR A CA 1
ATOM 1162 C C . TYR A 1 146 ? -11.160 -3.866 -15.877 1.00 90.44 146 TYR A C 1
ATOM 1164 O O . TYR A 1 146 ? -11.410 -5.065 -15.988 1.00 90.44 146 TYR A O 1
ATOM 1172 N N . GLY A 1 147 ? -12.108 -2.968 -15.579 1.00 88.44 147 GLY A N 1
ATOM 1173 C CA . GLY A 1 147 ? -13.492 -3.334 -15.256 1.00 88.44 147 GLY A CA 1
ATOM 1174 C C . GLY A 1 147 ? -13.636 -4.034 -13.901 1.00 88.44 147 GLY A C 1
ATOM 1175 O O . GLY A 1 147 ? -14.515 -4.872 -13.728 1.00 88.44 147 GLY A O 1
ATOM 1176 N N . PHE A 1 148 ? -12.736 -3.733 -12.969 1.00 91.31 148 PHE A N 1
ATOM 1177 C CA . PHE A 1 148 ? -12.737 -4.238 -11.602 1.00 91.31 148 PHE A CA 1
ATOM 1178 C C . PHE A 1 148 ? -13.647 -3.415 -10.705 1.00 91.31 148 PHE A C 1
ATOM 1180 O O . PHE A 1 148 ? -13.856 -2.217 -10.923 1.00 91.31 148 PHE A O 1
ATOM 1187 N N . GLU A 1 149 ? -14.138 -4.057 -9.650 1.00 89.06 149 GLU A N 1
ATOM 1188 C CA . GLU A 1 149 ? -14.892 -3.347 -8.631 1.00 89.06 149 GLU A CA 1
ATOM 1189 C C . GLU A 1 149 ? -13.977 -2.366 -7.897 1.00 89.06 149 GLU A C 1
ATOM 1191 O O . GLU A 1 149 ? -12.802 -2.638 -7.603 1.00 89.06 149 GLU A O 1
ATOM 1196 N N . GLN A 1 150 ? -14.526 -1.191 -7.586 1.00 90.75 150 GLN A N 1
ATOM 1197 C CA . GLN A 1 150 ? -13.808 -0.229 -6.771 1.00 90.75 150 GLN A CA 1
ATOM 1198 C C . GLN A 1 150 ? -13.666 -0.746 -5.346 1.00 90.75 150 GLN A C 1
ATOM 1200 O O . GLN A 1 150 ? -14.589 -1.306 -4.752 1.00 90.75 150 GLN A O 1
ATOM 1205 N N . VAL A 1 151 ? -12.482 -0.529 -4.778 1.00 85.44 151 VAL A N 1
ATOM 1206 C CA . VAL A 1 151 ? -12.213 -0.896 -3.392 1.00 85.44 151 VAL A CA 1
ATOM 1207 C C . VAL A 1 151 ? -12.880 0.127 -2.495 1.00 85.44 151 VAL A C 1
ATOM 1209 O O . VAL A 1 151 ? -12.307 1.170 -2.198 1.00 85.44 151 VAL A O 1
ATOM 1212 N N . VAL A 1 152 ? -14.081 -0.200 -2.043 1.00 80.88 152 VAL A N 1
ATOM 1213 C CA . VAL A 1 152 ? -14.797 0.626 -1.082 1.00 80.88 152 VAL A CA 1
ATOM 1214 C C . VAL A 1 152 ? -14.382 0.292 0.335 1.00 80.88 152 VAL A C 1
ATOM 1216 O O . VAL A 1 152 ? -14.186 -0.869 0.713 1.00 80.88 152 VAL A O 1
ATOM 1219 N N . ARG A 1 153 ? -14.233 1.331 1.151 1.00 71.44 153 ARG A N 1
ATOM 1220 C CA . ARG A 1 153 ? -13.986 1.139 2.576 1.00 71.44 153 ARG A CA 1
ATOM 1221 C C . ARG A 1 153 ? -15.183 0.410 3.184 1.00 71.44 153 ARG A C 1
ATOM 1223 O O . ARG A 1 153 ? -16.320 0.787 2.941 1.00 71.44 153 ARG A O 1
ATOM 1230 N N . ASN A 1 154 ? -14.929 -0.603 4.013 1.00 74.06 154 ASN A N 1
ATOM 1231 C CA . ASN A 1 154 ? -16.005 -1.232 4.775 1.00 74.06 154 ASN A CA 1
ATOM 1232 C C . ASN A 1 154 ? -16.721 -0.143 5.609 1.00 74.06 154 ASN A C 1
ATOM 1234 O O . ASN A 1 154 ? -16.036 0.528 6.396 1.00 74.06 154 ASN A O 1
ATOM 1238 N N . PRO A 1 155 ? -18.041 0.061 5.426 1.00 74.94 155 PRO A N 1
ATOM 1239 C CA . PRO A 1 155 ? -18.771 1.120 6.109 1.00 74.94 155 PRO A CA 1
ATOM 1240 C C . PRO A 1 155 ? -18.876 0.903 7.620 1.00 74.94 155 PRO A C 1
ATOM 1242 O O . PRO A 1 155 ? -19.140 1.851 8.358 1.00 74.94 155 PRO A O 1
ATOM 1245 N N . GLU A 1 156 ? -18.605 -0.313 8.090 1.00 83.31 156 GLU A N 1
ATOM 1246 C CA . GLU A 1 156 ? -18.540 -0.644 9.505 1.00 83.31 156 GLU A CA 1
ATOM 1247 C C . GLU A 1 156 ? -17.523 0.217 10.273 1.00 83.31 156 GLU A C 1
ATOM 1249 O O . GLU A 1 156 ? -16.614 0.861 9.727 1.00 83.31 156 GLU A O 1
ATOM 1254 N N . LEU A 1 157 ? -17.639 0.204 11.601 1.00 79.31 157 LEU A N 1
ATOM 1255 C CA . LEU A 1 157 ? -16.814 1.028 12.492 1.00 79.31 157 LEU A CA 1
ATOM 1256 C C . LEU A 1 157 ? -15.315 0.704 12.403 1.00 79.31 157 LEU A C 1
ATOM 1258 O O . LEU A 1 157 ? -14.492 1.538 12.778 1.00 79.31 157 LEU A O 1
ATOM 1262 N N . GLY A 1 158 ? -14.957 -0.427 11.789 1.00 78.12 158 GLY A N 1
ATOM 1263 C CA . GLY A 1 158 ? -13.593 -0.883 11.546 1.00 78.12 158 GLY A CA 1
ATOM 1264 C C . GLY A 1 158 ? -13.113 -1.858 12.619 1.00 78.12 158 GLY A C 1
ATOM 1265 O O . GLY A 1 158 ? -13.700 -1.983 13.692 1.00 78.12 158 GLY A O 1
ATOM 1266 N N . ALA A 1 159 ? -12.021 -2.565 12.333 1.00 85.19 159 ALA A N 1
ATOM 1267 C CA . ALA A 1 159 ? -11.457 -3.536 13.263 1.00 85.19 159 ALA A CA 1
ATOM 1268 C C . ALA A 1 159 ? -10.524 -2.887 14.296 1.00 85.19 159 ALA A C 1
ATOM 1270 O O . ALA A 1 159 ? -9.837 -1.894 14.027 1.00 85.19 159 ALA A O 1
ATOM 1271 N N . THR A 1 160 ? -10.450 -3.523 15.461 1.00 88.69 160 THR A N 1
ATOM 1272 C CA . THR A 1 160 ? -9.464 -3.210 16.497 1.00 88.69 160 THR A CA 1
ATOM 1273 C C . THR A 1 160 ? -8.077 -3.590 15.998 1.00 88.69 160 THR A C 1
ATOM 1275 O O . THR A 1 160 ? -7.855 -4.686 15.484 1.00 88.69 160 THR A O 1
ATOM 1278 N N . LYS A 1 161 ? -7.134 -2.657 16.114 1.00 90.94 161 LYS A N 1
ATOM 1279 C CA . LYS A 1 161 ? -5.758 -2.807 15.645 1.00 90.94 161 LYS A CA 1
ATOM 1280 C C . LYS A 1 161 ? -4.884 -3.370 16.764 1.00 90.94 161 LYS A C 1
ATOM 1282 O O . LYS A 1 161 ? -4.831 -2.821 17.867 1.00 90.94 161 LYS A O 1
ATOM 1287 N N . TYR A 1 162 ? -4.147 -4.421 16.430 1.00 89.56 162 TYR A N 1
ATOM 1288 C CA . TYR A 1 162 ? -3.146 -5.049 17.290 1.00 89.56 162 TYR A CA 1
ATOM 1289 C C . TYR A 1 162 ? -1.731 -4.639 16.862 1.00 89.56 162 TYR A C 1
ATOM 1291 O O . TYR A 1 162 ? -1.498 -4.375 15.677 1.00 89.56 162 TYR A O 1
ATOM 1299 N N . SER A 1 163 ? -0.793 -4.570 17.809 1.00 88.06 163 SER A N 1
ATOM 1300 C CA . SER A 1 163 ? 0.636 -4.389 17.531 1.00 88.06 163 SER A CA 1
ATOM 1301 C C . SER A 1 163 ? 1.191 -5.577 16.741 1.00 88.06 163 SER A C 1
ATOM 1303 O O . SER A 1 163 ? 0.550 -6.621 16.627 1.00 88.06 163 SER A O 1
ATOM 1305 N N . HIS A 1 164 ? 2.390 -5.435 16.179 1.00 80.81 164 HIS A N 1
ATOM 1306 C CA . HIS A 1 164 ? 3.022 -6.522 15.425 1.00 80.81 164 HIS A CA 1
ATOM 1307 C C . HIS A 1 164 ? 3.278 -7.759 16.295 1.00 80.81 164 HIS A C 1
ATOM 1309 O O . HIS A 1 164 ? 3.107 -8.893 15.854 1.00 80.81 164 HIS A O 1
ATOM 1315 N N . GLU A 1 165 ? 3.663 -7.541 17.548 1.00 85.62 165 GLU A N 1
ATOM 1316 C CA . GLU A 1 165 ? 3.912 -8.581 18.544 1.00 85.62 165 GLU A CA 1
ATOM 1317 C C . GLU A 1 165 ? 2.609 -9.263 18.957 1.00 85.62 165 GLU A C 1
ATOM 1319 O O . GLU A 1 165 ? 2.548 -10.490 18.966 1.00 85.62 165 GLU A O 1
ATOM 1324 N N . GLU A 1 166 ? 1.553 -8.481 19.210 1.00 88.75 166 GLU A N 1
ATOM 1325 C CA . GLU A 1 166 ? 0.214 -9.008 19.482 1.00 88.75 166 GLU A CA 1
ATOM 1326 C C . GLU A 1 166 ? -0.288 -9.850 18.299 1.00 88.75 166 GLU A C 1
ATOM 1328 O O . GLU A 1 166 ? -0.731 -10.975 18.496 1.00 88.75 166 GLU A O 1
ATOM 1333 N N . GLN A 1 167 ? -0.152 -9.368 17.058 1.00 85.94 167 GLN A N 1
ATOM 1334 C CA . GLN A 1 167 ? -0.538 -10.127 15.863 1.00 85.94 167 GLN A CA 1
ATOM 1335 C C . GLN A 1 167 ? 0.241 -11.442 15.745 1.00 85.94 167 GLN A C 1
ATOM 1337 O O . GLN A 1 167 ? -0.355 -12.489 15.501 1.00 85.94 167 GLN A O 1
ATOM 1342 N N . LYS A 1 168 ? 1.564 -11.417 15.956 1.00 83.56 168 LYS A N 1
ATOM 1343 C CA . LYS A 1 168 ? 2.391 -12.635 15.968 1.00 83.56 168 LYS A CA 1
ATOM 1344 C C . LYS A 1 168 ? 1.930 -13.630 17.028 1.00 83.56 168 LYS A C 1
ATOM 1346 O O . LYS A 1 168 ? 1.881 -14.822 16.737 1.00 83.56 168 LYS A O 1
ATOM 1351 N N . ALA A 1 169 ? 1.613 -13.148 18.226 1.00 87.94 169 ALA A N 1
ATOM 1352 C CA . ALA A 1 169 ? 1.140 -13.974 19.327 1.00 87.94 169 ALA A CA 1
ATOM 1353 C C . ALA A 1 169 ? -0.224 -14.608 19.018 1.00 87.94 169 ALA A C 1
ATOM 1355 O O . ALA A 1 169 ? -0.354 -15.821 19.150 1.00 87.94 169 ALA A O 1
ATOM 1356 N N . ILE A 1 170 ? -1.185 -13.828 18.497 1.00 87.12 170 ILE A N 1
ATOM 1357 C CA . ILE A 1 170 ? -2.501 -14.325 18.048 1.00 87.12 170 ILE A CA 1
ATOM 1358 C C . ILE A 1 170 ? -2.325 -15.456 17.036 1.00 87.12 170 ILE A C 1
ATOM 1360 O O . ILE A 1 170 ? -2.903 -16.526 17.182 1.00 87.12 170 ILE A O 1
ATOM 1364 N N . ILE A 1 171 ? -1.503 -15.235 16.010 1.00 82.62 171 ILE A N 1
ATOM 1365 C CA . ILE A 1 171 ? -1.301 -16.219 14.943 1.00 82.62 171 ILE A CA 1
ATOM 1366 C C . ILE A 1 171 ? -0.704 -17.503 15.507 1.00 82.62 171 ILE A C 1
ATOM 1368 O O . ILE A 1 171 ? -1.147 -18.596 15.162 1.00 82.62 171 ILE A O 1
ATOM 1372 N N . ARG A 1 172 ? 0.353 -17.373 16.311 1.00 84.94 172 ARG A N 1
ATOM 1373 C CA . ARG A 1 172 ? 1.070 -18.520 16.876 1.00 84.94 172 ARG A CA 1
ATOM 1374 C C . ARG A 1 172 ? 0.296 -19.186 18.007 1.00 84.94 172 ARG A C 1
ATOM 1376 O O . ARG A 1 172 ? 0.789 -20.168 18.549 1.00 84.94 172 ARG A O 1
ATOM 1383 N N . ASN A 1 173 ? -0.870 -18.646 18.361 1.00 85.06 173 ASN A N 1
ATOM 1384 C CA . ASN A 1 173 ? -1.658 -19.041 19.513 1.00 85.06 173 ASN A CA 1
ATOM 1385 C C . ASN A 1 173 ? -0.813 -19.074 20.802 1.00 85.06 173 ASN A C 1
ATOM 1387 O O . ASN A 1 173 ? -0.813 -20.051 21.546 1.00 85.06 173 ASN A O 1
ATOM 1391 N N . GLN A 1 174 ? -0.018 -18.021 21.017 1.00 86.81 174 GLN A N 1
ATOM 1392 C CA . GLN A 1 174 ? 0.906 -17.894 22.145 1.00 86.81 174 GLN A CA 1
ATOM 1393 C C . GLN A 1 174 ? 0.444 -16.798 23.114 1.00 86.81 174 GLN A C 1
ATOM 1395 O O . GLN A 1 174 ? -0.036 -15.753 22.667 1.00 86.81 174 GLN A O 1
ATOM 1400 N N . PRO A 1 175 ? 0.633 -16.983 24.434 1.00 85.88 175 PRO A N 1
ATOM 1401 C CA . PRO A 1 175 ? 0.343 -15.939 25.407 1.00 85.88 175 PRO A CA 1
ATOM 1402 C C . PRO A 1 175 ? 1.300 -14.755 25.221 1.00 85.88 175 PRO A C 1
ATOM 1404 O O . PRO A 1 175 ? 2.504 -14.930 25.023 1.00 85.88 175 PRO A O 1
ATOM 1407 N N . PHE A 1 176 ? 0.772 -13.533 25.301 1.00 87.25 176 PHE A N 1
ATOM 1408 C CA . PHE A 1 176 ? 1.572 -12.314 25.184 1.00 87.25 176 PHE A CA 1
ATOM 1409 C C . PHE A 1 176 ? 0.992 -11.180 26.028 1.00 87.25 176 PHE A C 1
ATOM 1411 O O . PHE A 1 176 ? -0.004 -10.562 25.655 1.00 87.25 176 PHE A O 1
ATOM 1418 N N . GLY A 1 177 ? 1.639 -10.877 27.158 1.00 85.75 177 GLY A N 1
ATOM 1419 C CA . GLY A 1 177 ? 1.203 -9.811 28.065 1.00 85.75 177 GLY A CA 1
ATOM 1420 C C . GLY A 1 177 ? -0.292 -9.908 28.390 1.00 85.75 177 GLY A C 1
ATOM 1421 O O . GLY A 1 177 ? -0.789 -10.982 28.709 1.00 85.75 177 GLY A O 1
ATOM 1422 N N . ASN A 1 178 ? -1.011 -8.796 28.225 1.00 87.62 178 ASN A N 1
ATOM 1423 C CA . ASN A 1 178 ? -2.443 -8.687 28.528 1.00 87.62 178 ASN A CA 1
ATOM 1424 C C . ASN A 1 178 ? -3.335 -8.907 27.286 1.00 87.62 178 ASN A C 1
ATOM 1426 O O . ASN A 1 178 ? -4.444 -8.375 27.212 1.00 87.62 178 ASN A O 1
ATOM 1430 N N . LEU A 1 179 ? -2.845 -9.634 26.273 1.00 89.25 179 LEU A N 1
ATOM 1431 C CA . LEU A 1 179 ? -3.536 -9.817 24.992 1.00 89.25 179 LEU A CA 1
ATOM 1432 C C . LEU A 1 179 ? -4.909 -10.489 25.145 1.00 89.25 179 LEU A C 1
ATOM 1434 O O . LEU A 1 179 ? -5.870 -10.008 24.548 1.00 89.25 179 LEU A O 1
ATOM 1438 N N . SER A 1 180 ? -5.021 -11.538 25.962 1.00 88.25 180 SER A N 1
ATOM 1439 C CA . SER A 1 180 ? -6.294 -12.242 26.170 1.00 88.25 180 SER A CA 1
ATOM 1440 C C . SER A 1 180 ? -7.351 -11.317 26.778 1.00 88.25 180 SER A C 1
ATOM 1442 O O . SER A 1 180 ? -8.438 -11.179 26.224 1.00 88.25 180 SER A O 1
ATOM 1444 N N . SER A 1 181 ? -6.995 -10.579 27.835 1.00 89.88 181 SER A N 1
ATOM 1445 C CA . SER A 1 181 ? -7.878 -9.581 28.457 1.00 89.88 181 SER A CA 1
ATOM 1446 C C . SER A 1 181 ? -8.261 -8.465 27.484 1.00 89.88 181 SER A C 1
ATOM 1448 O O . SER A 1 181 ? -9.397 -8.002 27.478 1.00 89.88 181 SER A O 1
ATOM 1450 N N . LYS A 1 182 ? -7.333 -8.043 26.615 1.00 93.19 182 LYS A N 1
ATOM 1451 C CA . LYS A 1 182 ? -7.624 -7.078 25.549 1.00 93.19 182 LYS A CA 1
ATOM 1452 C C . LYS A 1 182 ? -8.642 -7.626 24.546 1.00 93.19 182 LYS A C 1
ATOM 1454 O O . LYS A 1 182 ? -9.521 -6.875 24.142 1.00 93.19 182 LYS A O 1
ATOM 1459 N N . GLN A 1 183 ? -8.517 -8.882 24.113 1.00 91.56 183 GLN A N 1
ATOM 1460 C CA . GLN A 1 183 ? -9.459 -9.506 23.172 1.00 91.56 183 GLN A CA 1
ATOM 1461 C C . GLN A 1 183 ? -10.851 -9.678 23.785 1.00 91.56 183 GLN A C 1
ATOM 1463 O O . GLN A 1 183 ? -11.847 -9.409 23.114 1.00 91.56 183 GLN A O 1
ATOM 1468 N N . GLU A 1 184 ? -10.919 -10.082 25.051 1.00 91.56 184 GLU A N 1
ATOM 1469 C CA . GLU A 1 184 ? -12.173 -10.232 25.787 1.00 91.56 184 GLU A CA 1
ATOM 1470 C C . GLU A 1 184 ? -12.894 -8.889 25.938 1.00 91.56 184 GLU A C 1
ATOM 1472 O O . GLU A 1 184 ? -14.037 -8.744 25.503 1.00 91.56 184 GLU A O 1
ATOM 1477 N N . LEU A 1 185 ? -12.194 -7.879 26.458 1.00 92.19 185 LEU A N 1
ATOM 1478 C CA . LEU A 1 185 ? -12.750 -6.544 26.655 1.00 92.19 185 LEU A CA 1
ATOM 1479 C C . LEU A 1 185 ? -13.164 -5.897 25.325 1.00 92.19 185 LEU A C 1
ATOM 1481 O O . LEU A 1 185 ? -14.231 -5.298 25.226 1.00 92.19 185 LEU A O 1
ATOM 1485 N N . ASP A 1 186 ? -12.361 -6.069 24.274 1.00 93.19 186 ASP A N 1
ATOM 1486 C CA . ASP A 1 186 ? -12.710 -5.599 22.934 1.00 93.19 186 ASP A CA 1
ATOM 1487 C C . ASP A 1 186 ? -13.982 -6.264 22.388 1.00 93.19 186 ASP A C 1
ATOM 1489 O O . ASP A 1 186 ? -14.814 -5.598 21.770 1.00 93.19 186 ASP A O 1
ATOM 1493 N N . SER A 1 187 ? -14.158 -7.562 22.636 1.00 91.44 187 SER A N 1
ATOM 1494 C CA . SER A 1 187 ? -15.343 -8.310 22.202 1.00 91.44 187 SER A CA 1
ATOM 1495 C C . SER A 1 187 ? -16.597 -7.870 22.959 1.00 91.44 187 SER A C 1
ATOM 1497 O O . SER A 1 187 ? -17.644 -7.663 22.344 1.00 91.44 187 SER A O 1
ATOM 1499 N N . GLN A 1 188 ? -16.489 -7.657 24.274 1.00 91.88 188 GLN A N 1
ATOM 1500 C CA . GLN A 1 188 ? -17.592 -7.166 25.105 1.00 91.88 188 GLN A CA 1
ATOM 1501 C C . GLN A 1 188 ? -18.038 -5.763 24.679 1.00 91.88 188 GLN A C 1
ATOM 1503 O O . GLN A 1 188 ? -19.223 -5.547 24.429 1.00 91.88 188 GLN A O 1
ATOM 1508 N N . LEU A 1 189 ? -17.100 -4.826 24.504 1.00 92.94 189 LEU A N 1
ATOM 1509 C CA . LEU A 1 189 ? -17.425 -3.461 24.079 1.00 92.94 189 LEU A CA 1
ATOM 1510 C C . LEU A 1 189 ? -18.068 -3.430 22.689 1.00 92.94 189 LEU A C 1
ATOM 1512 O O . LEU A 1 189 ? -19.040 -2.708 22.474 1.00 92.94 189 LEU A O 1
ATOM 1516 N N . LYS A 1 190 ? -17.584 -4.253 21.751 1.00 90.81 190 LYS A N 1
ATOM 1517 C CA . LYS A 1 190 ? -18.220 -4.399 20.433 1.00 90.81 190 LYS A CA 1
ATOM 1518 C C . LYS A 1 190 ? -19.636 -4.957 20.524 1.00 90.81 190 LYS A C 1
ATOM 1520 O O . LYS A 1 190 ? -20.499 -4.481 19.795 1.00 90.81 190 LYS A O 1
ATOM 1525 N N . SER A 1 191 ? -19.883 -5.920 21.412 1.00 87.44 191 SER A N 1
ATOM 1526 C CA . SER A 1 191 ? -21.228 -6.457 21.659 1.00 87.44 191 SER A CA 1
ATOM 1527 C C . SER A 1 191 ? -22.169 -5.375 22.196 1.00 87.44 191 SER A C 1
ATOM 1529 O O . SER A 1 191 ? -23.270 -5.198 21.680 1.00 87.44 191 SER A O 1
ATOM 1531 N N . MET A 1 192 ? -21.715 -4.570 23.162 1.00 89.00 192 MET A N 1
ATOM 1532 C CA . MET A 1 192 ? -22.503 -3.455 23.698 1.00 89.00 192 MET A CA 1
ATOM 1533 C C . MET A 1 192 ? -22.835 -2.409 22.626 1.00 89.00 192 MET A C 1
ATOM 1535 O O . MET A 1 192 ? -23.976 -1.958 22.549 1.00 89.00 192 MET A O 1
ATOM 1539 N N . VAL A 1 193 ? -21.877 -2.071 21.757 1.00 89.56 193 VAL A N 1
ATOM 1540 C CA . VAL A 1 193 ? -22.120 -1.176 20.614 1.00 89.56 193 VAL A CA 1
ATOM 1541 C C . VAL A 1 193 ? -23.096 -1.796 19.610 1.00 89.56 193 VAL A C 1
ATOM 1543 O O . VAL A 1 193 ? -24.046 -1.136 19.194 1.00 89.56 193 VAL A O 1
ATOM 1546 N N . GLY A 1 194 ? -22.909 -3.070 19.251 1.00 84.38 194 GLY A N 1
ATOM 1547 C CA . GLY A 1 194 ? -23.789 -3.792 18.325 1.00 84.38 194 GLY A CA 1
ATOM 1548 C C . GLY A 1 194 ? -25.236 -3.882 18.819 1.00 84.38 194 GLY A C 1
ATOM 1549 O O . GLY A 1 194 ? -26.166 -3.739 18.029 1.00 84.38 194 GLY A O 1
ATOM 1550 N N . ASN A 1 195 ? -25.424 -4.016 20.133 1.00 85.25 195 ASN A N 1
ATOM 1551 C CA . ASN A 1 195 ? -26.735 -4.038 20.785 1.00 85.25 195 AS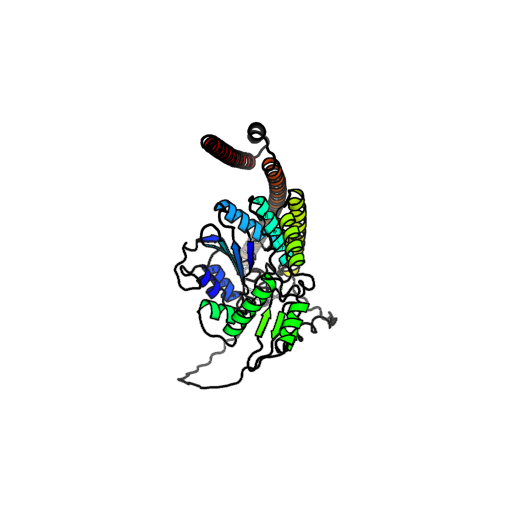N A CA 1
ATOM 1552 C C . ASN A 1 195 ? -27.317 -2.635 21.045 1.00 85.25 195 ASN A C 1
ATOM 1554 O O . ASN A 1 195 ? -28.432 -2.520 21.546 1.00 85.25 195 ASN A O 1
ATOM 1558 N N . GLY A 1 196 ? -26.587 -1.560 20.724 1.00 85.75 196 GLY A N 1
ATOM 1559 C CA . GLY A 1 196 ? -27.021 -0.179 20.964 1.00 85.75 196 GLY A CA 1
ATOM 1560 C C . GLY A 1 196 ? -27.008 0.253 22.435 1.00 85.75 196 GLY A C 1
ATOM 1561 O O . GLY A 1 196 ? -27.605 1.276 22.763 1.00 85.75 196 GLY A O 1
ATOM 1562 N N . LEU A 1 197 ? -26.332 -0.502 23.308 1.00 90.19 197 LEU A N 1
ATOM 1563 C CA . LEU A 1 197 ? -26.095 -0.128 24.710 1.00 90.19 197 LEU A CA 1
ATOM 1564 C C . LEU A 1 197 ? -25.041 0.973 24.839 1.00 90.19 197 LEU A C 1
ATOM 1566 O O . LEU A 1 197 ? -25.005 1.669 25.841 1.00 90.19 197 LEU A O 1
ATOM 1570 N N . ILE A 1 198 ? -24.164 1.089 23.841 1.00 91.50 198 ILE A N 1
ATOM 1571 C CA . ILE A 1 198 ? -23.201 2.176 23.712 1.00 91.50 198 ILE A CA 1
ATOM 1572 C C . ILE A 1 198 ? -23.361 2.743 22.306 1.00 91.50 198 ILE A C 1
ATOM 1574 O O . ILE A 1 198 ? -23.124 2.054 21.313 1.00 91.50 198 ILE A O 1
ATOM 1578 N N . ASN A 1 199 ? -23.757 4.004 22.214 1.00 91.94 199 ASN A N 1
ATOM 1579 C CA . ASN A 1 199 ? -24.103 4.657 20.964 1.00 91.94 199 ASN A CA 1
ATOM 1580 C C . ASN A 1 199 ? -23.027 5.613 20.474 1.00 91.94 199 ASN A C 1
ATOM 1582 O O . ASN A 1 199 ? -23.044 5.926 19.292 1.00 91.94 199 ASN A O 1
ATOM 1586 N N . SER A 1 200 ? -22.086 6.051 21.308 1.00 92.19 200 SER A N 1
ATOM 1587 C CA . SER A 1 200 ? -20.962 6.884 20.869 1.00 92.19 200 SER A CA 1
ATOM 1588 C C . SER A 1 200 ? -19.672 6.553 21.609 1.00 92.19 200 SER A C 1
ATOM 1590 O O . SER A 1 200 ? -19.653 5.826 22.606 1.00 92.19 200 SER A O 1
ATOM 1592 N N . ARG A 1 201 ? -18.565 7.123 21.131 1.00 93.38 201 ARG A N 1
ATOM 1593 C CA . ARG A 1 201 ? -17.271 7.024 21.808 1.00 93.38 201 ARG A CA 1
ATOM 1594 C C . ARG A 1 201 ? -17.287 7.654 23.201 1.00 93.38 201 ARG A C 1
ATOM 1596 O O . ARG A 1 201 ? -16.596 7.174 24.096 1.00 93.38 201 ARG A O 1
ATOM 1603 N N . GLU A 1 202 ? -18.019 8.744 23.378 1.00 92.69 202 GLU A N 1
ATOM 1604 C CA . GLU A 1 202 ? -18.161 9.432 24.658 1.00 92.69 202 GLU A CA 1
ATOM 1605 C C . GLU A 1 202 ? -18.898 8.539 25.654 1.00 92.69 202 GLU A C 1
ATOM 1607 O O . GLU A 1 202 ? -18.418 8.367 26.772 1.00 92.69 202 GLU A O 1
ATOM 1612 N N . GLU A 1 203 ? -19.988 7.900 25.221 1.00 93.56 203 GLU A N 1
ATOM 1613 C CA . GLU A 1 203 ? -20.706 6.913 26.028 1.00 93.56 203 GLU A CA 1
ATOM 1614 C C . GLU A 1 203 ? -19.800 5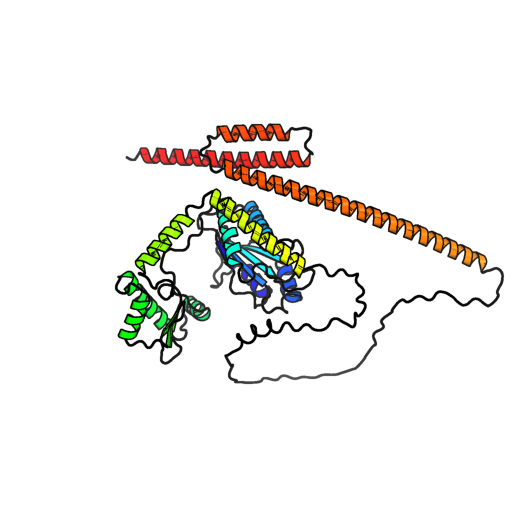.728 26.370 1.00 93.56 203 GLU A C 1
ATOM 1616 O O . GLU A 1 203 ? -19.711 5.353 27.531 1.00 93.56 203 GLU A O 1
ATOM 1621 N N . LEU A 1 204 ? -19.005 5.234 25.412 1.00 94.62 204 LEU A N 1
ATOM 1622 C CA . LEU A 1 204 ? -18.023 4.173 25.656 1.00 94.62 204 LEU A CA 1
ATOM 1623 C C . LEU A 1 204 ? -17.031 4.553 26.765 1.00 94.62 204 LEU A C 1
ATOM 1625 O O . LEU A 1 204 ? -16.721 3.745 27.641 1.00 94.62 204 LEU A O 1
ATOM 1629 N N . ILE A 1 205 ? -16.513 5.784 26.731 1.00 94.50 205 ILE A N 1
ATOM 1630 C CA . ILE A 1 205 ? -15.582 6.301 27.743 1.00 94.50 205 ILE A CA 1
ATOM 1631 C C . ILE A 1 205 ? -16.267 6.399 29.111 1.00 94.50 205 ILE A C 1
ATOM 1633 O O . ILE A 1 205 ? -15.639 6.052 30.115 1.00 94.50 205 ILE A O 1
ATOM 1637 N N . SER A 1 206 ? -17.516 6.865 29.161 1.00 93.94 206 SER A N 1
ATOM 1638 C CA . SER A 1 206 ? -18.305 6.940 30.395 1.00 93.94 206 SER A CA 1
ATOM 1639 C C . SER A 1 206 ? -18.578 5.551 30.965 1.00 93.94 206 SER A C 1
ATOM 1641 O O . SER A 1 206 ? -18.218 5.303 32.113 1.00 93.94 206 SER A O 1
ATOM 1643 N N . THR A 1 207 ? -19.055 4.608 30.147 1.00 93.69 207 THR A N 1
ATOM 1644 C CA . THR A 1 207 ? -19.294 3.215 30.542 1.00 93.69 207 THR A CA 1
ATOM 1645 C C . THR A 1 207 ? -18.032 2.569 31.109 1.00 93.69 207 THR A C 1
ATOM 1647 O O . THR A 1 207 ? -18.090 1.922 32.152 1.00 93.69 207 THR A O 1
ATOM 1650 N N . LEU A 1 208 ? -16.863 2.769 30.487 1.00 93.94 208 LEU A N 1
ATOM 1651 C CA . LEU A 1 208 ? -15.604 2.252 31.033 1.00 93.94 208 LEU A CA 1
ATOM 1652 C C . LEU A 1 208 ? -15.304 2.819 32.430 1.00 93.94 208 LEU A C 1
ATOM 1654 O O . LEU A 1 208 ? -14.929 2.068 33.328 1.00 93.94 208 LEU A O 1
ATOM 1658 N N . LYS A 1 209 ? -15.481 4.128 32.638 1.00 94.06 209 LYS A N 1
ATOM 1659 C CA . LYS A 1 209 ? -15.241 4.762 33.945 1.00 94.06 209 LYS A CA 1
ATOM 1660 C C . LYS A 1 209 ? -16.235 4.295 35.010 1.00 94.06 209 LYS A C 1
ATOM 1662 O O . LYS A 1 209 ? -15.822 4.033 36.135 1.00 94.06 209 LYS A O 1
ATOM 1667 N N . GLU A 1 210 ? -17.512 4.177 34.656 1.00 93.00 210 GLU A N 1
ATOM 1668 C CA . GLU A 1 210 ? -18.584 3.707 35.545 1.00 93.00 210 GLU A CA 1
ATOM 1669 C C . GLU A 1 210 ? -18.363 2.258 35.993 1.00 93.00 210 GLU A C 1
ATOM 1671 O O . GLU A 1 210 ? -18.592 1.929 37.152 1.00 93.00 210 GLU A O 1
ATOM 1676 N N . ASN A 1 211 ? -17.810 1.417 35.116 1.00 90.44 211 ASN A N 1
ATOM 1677 C CA . ASN A 1 211 ? -17.414 0.043 35.437 1.00 90.44 211 ASN A CA 1
ATOM 1678 C C . ASN A 1 211 ? -16.057 -0.050 36.172 1.00 90.44 211 ASN A C 1
ATOM 1680 O O . ASN A 1 211 ? -15.474 -1.127 36.278 1.00 90.44 211 ASN A O 1
ATOM 1684 N N . GLY A 1 212 ? -15.526 1.069 36.678 1.00 91.38 212 GLY A N 1
ATOM 1685 C CA . GLY A 1 212 ? -14.329 1.101 37.521 1.00 91.38 212 GLY A CA 1
ATOM 1686 C C . GLY A 1 212 ? -12.993 1.070 36.772 1.00 91.38 212 GLY A C 1
ATOM 1687 O O . GLY A 1 212 ? -11.938 1.044 37.413 1.00 91.38 212 GLY A O 1
ATOM 1688 N N . PHE A 1 213 ? -12.984 1.119 35.434 1.00 93.56 213 PHE A N 1
ATOM 1689 C CA . PHE A 1 213 ? -11.732 1.174 34.679 1.00 93.56 213 PHE A CA 1
ATOM 1690 C C . PHE A 1 213 ? -11.068 2.549 34.799 1.00 93.56 213 PHE A C 1
ATOM 1692 O O . PHE A 1 213 ? -11.649 3.594 34.493 1.00 93.56 213 PHE A O 1
ATOM 1699 N N . ARG A 1 214 ? -9.782 2.555 35.163 1.00 94.25 214 ARG A N 1
ATOM 1700 C CA . ARG A 1 214 ? -8.951 3.764 35.137 1.00 94.25 214 ARG A CA 1
ATOM 1701 C C . ARG A 1 214 ? -8.372 3.962 33.741 1.00 94.25 214 ARG A C 1
ATOM 1703 O O . ARG A 1 214 ? -7.619 3.126 33.246 1.00 94.25 214 ARG A O 1
ATOM 1710 N N . LEU A 1 215 ? -8.703 5.077 33.096 1.00 95.31 215 LEU A N 1
ATOM 1711 C CA . LEU A 1 215 ? -8.182 5.414 31.769 1.00 95.31 215 LEU A CA 1
ATOM 1712 C C . LEU A 1 215 ? -6.890 6.222 31.912 1.00 95.31 215 LEU A C 1
ATOM 1714 O O . LEU A 1 215 ? -6.915 7.343 32.411 1.00 95.31 215 LEU A O 1
ATOM 1718 N N . SER A 1 216 ? -5.763 5.677 31.453 1.00 95.31 216 SER A N 1
ATOM 1719 C CA . SER A 1 216 ? -4.464 6.358 31.535 1.00 95.31 216 SER A CA 1
ATOM 1720 C C . SER A 1 216 ? -4.275 7.404 30.439 1.00 95.31 216 SER A C 1
ATOM 1722 O O . SER A 1 216 ? -3.595 8.408 30.645 1.00 95.31 216 SER A O 1
ATOM 1724 N N . ARG A 1 217 ? -4.860 7.184 29.254 1.00 95.50 217 ARG A N 1
ATOM 1725 C CA . ARG A 1 217 ? -4.805 8.134 28.136 1.00 95.50 217 ARG A CA 1
ATOM 1726 C C . ARG A 1 217 ? -5.968 7.934 27.175 1.00 95.50 217 ARG A C 1
ATOM 1728 O O . ARG A 1 217 ? -6.291 6.808 26.809 1.00 95.50 217 ARG A O 1
ATOM 1735 N N . ILE A 1 218 ? -6.521 9.038 26.687 1.00 95.00 218 ILE A N 1
ATOM 1736 C CA . ILE A 1 218 ? -7.502 9.058 25.598 1.00 95.00 218 ILE A CA 1
ATOM 1737 C C . ILE A 1 218 ? -6.829 9.759 24.417 1.00 95.00 218 ILE A C 1
ATOM 1739 O O . ILE A 1 218 ? -6.515 10.944 24.483 1.00 95.00 218 ILE A O 1
ATOM 1743 N N . GLY A 1 219 ? -6.510 9.003 23.368 1.00 93.06 219 GLY A N 1
ATOM 1744 C CA . GLY A 1 219 ? -5.876 9.524 22.156 1.00 93.06 219 GLY A CA 1
ATOM 1745 C C . GLY A 1 219 ? -6.886 9.861 21.063 1.00 93.06 219 GLY A C 1
ATOM 1746 O O . GLY A 1 219 ? -8.088 9.752 21.268 1.00 93.06 219 GLY A O 1
ATOM 1747 N N . LYS A 1 220 ? -6.409 10.223 19.868 1.00 92.38 220 LYS A N 1
ATOM 1748 C CA . LYS A 1 220 ? -7.280 10.431 18.695 1.00 92.38 220 LYS A CA 1
ATOM 1749 C C . LYS A 1 220 ? -7.824 9.113 18.135 1.00 92.38 220 LYS A C 1
ATOM 1751 O O . LYS A 1 220 ? -8.982 9.030 17.758 1.00 92.38 220 LYS A O 1
ATOM 1756 N N . ASP A 1 221 ? -7.000 8.075 18.082 1.00 91.69 221 ASP A N 1
ATOM 1757 C CA . ASP A 1 221 ? -7.324 6.783 17.463 1.00 91.69 221 ASP A CA 1
ATOM 1758 C C . ASP A 1 221 ? -7.299 5.609 18.459 1.00 91.69 221 ASP A C 1
ATOM 1760 O O . ASP A 1 221 ? -7.301 4.449 18.047 1.00 91.69 221 ASP A O 1
ATOM 1764 N N . TYR A 1 222 ? -7.233 5.891 19.766 1.00 94.75 222 TYR A N 1
ATOM 1765 C CA . TYR A 1 222 ? -7.161 4.868 20.811 1.00 94.75 222 TYR A CA 1
ATOM 1766 C C . TYR A 1 222 ? -7.652 5.343 22.181 1.00 94.75 222 TYR A C 1
ATOM 1768 O O . TYR A 1 222 ? -7.681 6.542 22.466 1.00 94.75 222 TYR A O 1
ATOM 1776 N N . ILE A 1 223 ? -7.927 4.374 23.052 1.00 95.69 223 ILE A N 1
ATOM 1777 C CA . ILE A 1 223 ? -8.137 4.531 24.494 1.00 95.69 223 ILE A CA 1
ATOM 1778 C C . ILE A 1 223 ? -7.188 3.562 25.212 1.00 95.69 223 ILE A C 1
ATOM 1780 O O . ILE A 1 223 ? -7.066 2.401 24.820 1.00 95.69 223 ILE A O 1
ATOM 1784 N N . SER A 1 224 ? -6.476 4.046 26.228 1.00 96.19 224 SER A N 1
ATOM 1785 C CA . SER A 1 224 ? -5.572 3.241 27.054 1.00 96.19 224 SER A CA 1
ATOM 1786 C C . SER A 1 224 ? -6.158 3.043 28.447 1.00 96.19 224 SER A C 1
ATOM 1788 O O . SER A 1 224 ? -6.384 4.013 29.171 1.00 96.19 224 SER A O 1
ATOM 1790 N N . ILE A 1 225 ? -6.354 1.784 28.822 1.00 95.62 225 ILE A N 1
ATOM 1791 C CA . ILE A 1 225 ? -6.841 1.349 30.130 1.00 95.62 225 ILE A CA 1
ATOM 1792 C C . ILE A 1 225 ? -5.637 0.966 30.990 1.00 95.62 225 ILE A C 1
ATOM 1794 O O . ILE A 1 225 ? -4.741 0.244 30.542 1.00 95.62 225 ILE A O 1
ATOM 1798 N N . GLN A 1 226 ? -5.599 1.486 32.212 1.00 94.38 226 GLN A N 1
ATOM 1799 C CA . GLN A 1 226 ? -4.576 1.162 33.192 1.00 94.38 226 GLN A CA 1
ATOM 1800 C C . GLN A 1 226 ? -4.812 -0.237 33.762 1.00 94.38 226 GLN A C 1
ATOM 1802 O O . GLN A 1 226 ? -5.932 -0.596 34.113 1.00 94.38 226 GLN A O 1
ATOM 1807 N N . THR A 1 227 ? -3.735 -1.004 33.874 1.00 89.25 227 THR A N 1
ATOM 1808 C CA . THR A 1 227 ? -3.709 -2.323 34.520 1.00 89.25 227 THR A CA 1
ATOM 1809 C C . THR A 1 227 ? -2.536 -2.376 35.495 1.00 89.25 227 THR A C 1
ATOM 1811 O O . THR A 1 227 ? -1.673 -1.503 35.440 1.00 89.25 227 THR A O 1
ATOM 1814 N N . GLU A 1 228 ? -2.447 -3.413 36.327 1.00 81.06 228 GLU A N 1
ATOM 1815 C CA . GLU A 1 228 ? -1.276 -3.628 37.197 1.00 81.06 228 GLU A CA 1
ATOM 1816 C C . GLU A 1 228 ? 0.017 -3.894 36.401 1.00 81.06 228 GLU A C 1
ATOM 1818 O O . GLU A 1 228 ? 1.112 -3.571 36.852 1.00 81.06 228 GLU A O 1
ATOM 1823 N N . GLY A 1 229 ? -0.115 -4.438 35.184 1.00 80.50 229 GLY A N 1
ATOM 1824 C CA . GLY A 1 229 ? 0.974 -4.615 34.223 1.00 80.50 229 GLY A CA 1
ATOM 1825 C C . GLY A 1 229 ? 0.977 -3.561 33.110 1.00 80.50 229 GLY A C 1
ATOM 1826 O O . GLY A 1 229 ? 0.693 -2.383 33.317 1.00 80.50 229 GLY A O 1
ATOM 1827 N N . ARG A 1 230 ? 1.278 -3.982 31.876 1.00 85.94 230 ARG A N 1
ATOM 1828 C CA . ARG A 1 230 ? 1.240 -3.073 30.718 1.00 85.94 230 ARG A CA 1
ATOM 1829 C C . ARG A 1 230 ? -0.192 -2.648 30.402 1.00 85.94 230 ARG A C 1
ATOM 1831 O O . ARG A 1 230 ? -1.040 -3.496 30.141 1.00 85.94 230 ARG A O 1
ATOM 1838 N N . ASN A 1 231 ? -0.412 -1.338 30.309 1.00 93.12 231 ASN A N 1
ATOM 1839 C CA . ASN A 1 231 ? -1.701 -0.765 29.920 1.00 93.12 231 ASN A CA 1
ATOM 1840 C C . ASN A 1 231 ? -2.279 -1.424 28.659 1.00 93.12 231 ASN A C 1
ATOM 1842 O O . ASN A 1 231 ? -1.585 -1.594 27.651 1.00 93.12 231 ASN A O 1
ATOM 1846 N N . ILE A 1 232 ? -3.579 -1.711 28.689 1.00 93.75 232 ILE A N 1
ATOM 1847 C CA . ILE A 1 232 ? -4.312 -2.222 27.533 1.00 93.75 232 ILE A CA 1
ATOM 1848 C C . ILE A 1 232 ? -4.664 -1.041 26.635 1.00 93.75 232 ILE A C 1
ATOM 1850 O O . ILE A 1 232 ? -5.430 -0.158 27.015 1.00 93.75 232 ILE A O 1
ATOM 1854 N N . ARG A 1 233 ? -4.110 -1.018 25.422 1.00 95.00 233 ARG A N 1
ATOM 1855 C CA . ARG A 1 233 ? -4.426 0.000 24.416 1.00 95.00 233 ARG A CA 1
ATOM 1856 C C . ARG A 1 233 ? -5.398 -0.553 23.380 1.00 95.00 233 ARG A C 1
ATOM 1858 O O . ARG A 1 233 ? -5.024 -1.402 22.566 1.00 95.00 233 ARG A O 1
ATOM 1865 N N . LEU A 1 234 ? -6.614 -0.020 23.386 1.00 95.44 234 LEU A N 1
ATOM 1866 C CA . LEU A 1 234 ? -7.676 -0.283 22.420 1.00 95.44 234 LEU A CA 1
ATOM 1867 C C . LEU A 1 234 ? -7.578 0.744 21.296 1.00 95.44 234 LEU A C 1
ATOM 1869 O O . LEU A 1 234 ? -7.736 1.939 21.538 1.00 95.44 234 LEU A O 1
ATOM 1873 N N . LYS A 1 235 ? -7.241 0.307 20.083 1.00 93.94 235 LYS A N 1
ATOM 1874 C CA . LYS A 1 235 ? -6.912 1.193 18.958 1.00 93.94 235 LYS A CA 1
ATOM 1875 C C . LYS A 1 235 ? -7.759 0.858 17.737 1.00 93.94 235 LYS A C 1
ATOM 1877 O O . LYS A 1 235 ? -7.877 -0.313 17.397 1.00 93.94 235 LYS A O 1
ATOM 1882 N N . GLY A 1 236 ? -8.239 1.870 17.019 1.00 91.44 236 GLY A N 1
ATOM 1883 C CA . GLY A 1 236 ? -9.052 1.688 15.813 1.00 91.44 236 GLY A CA 1
ATOM 1884 C C . GLY A 1 236 ? -10.521 1.377 16.108 1.00 91.44 236 GLY A C 1
ATOM 1885 O O . GLY A 1 236 ? -10.942 1.386 17.260 1.00 91.44 236 GLY A O 1
ATOM 1886 N N . GLY A 1 237 ? -11.305 1.101 15.069 1.00 89.81 237 GLY A N 1
ATOM 1887 C CA . GLY A 1 237 ? -12.686 0.654 15.238 1.00 89.81 237 GLY A CA 1
ATOM 1888 C C . GLY A 1 237 ? -13.562 1.666 15.983 1.00 89.81 237 GLY A C 1
ATOM 1889 O O . GLY A 1 237 ? -13.515 2.872 15.731 1.00 89.81 237 GLY A O 1
ATOM 1890 N N . ILE A 1 238 ? -14.300 1.160 16.972 1.00 92.06 238 ILE A N 1
ATOM 1891 C CA . ILE A 1 238 ? -15.184 1.935 17.853 1.00 92.06 238 ILE A CA 1
ATOM 1892 C C . ILE A 1 238 ? -14.437 2.965 18.725 1.00 92.06 238 ILE A C 1
ATOM 1894 O O . ILE A 1 238 ? -15.045 3.923 19.195 1.00 92.06 238 ILE A O 1
ATOM 1898 N N . TYR A 1 239 ? -13.115 2.846 18.895 1.00 93.75 239 TYR A N 1
ATOM 1899 C CA . TYR A 1 239 ? -12.319 3.713 19.780 1.00 93.75 239 TYR A CA 1
ATOM 1900 C C . TYR A 1 239 ? -11.801 4.997 19.110 1.00 93.75 239 TYR A C 1
ATOM 1902 O O . TYR A 1 239 ? -11.202 5.842 19.787 1.00 93.75 239 TYR A O 1
ATOM 1910 N N . GLU A 1 240 ? -11.980 5.143 17.794 1.00 89.69 240 GLU A N 1
ATOM 1911 C CA . GLU A 1 240 ? -11.516 6.309 17.034 1.00 89.69 240 GLU A CA 1
ATOM 1912 C C . GLU A 1 240 ? -12.375 7.549 17.306 1.00 89.69 240 GLU A C 1
ATOM 1914 O O . GLU A 1 240 ? -13.600 7.477 17.353 1.00 89.69 240 GLU A O 1
ATOM 1919 N N . GLN A 1 241 ? -11.734 8.716 17.413 1.00 81.56 241 GLN A N 1
ATOM 1920 C CA . GLN A 1 241 ? -12.402 10.007 17.594 1.00 81.56 241 GLN A CA 1
ATOM 1921 C C . GLN A 1 241 ? -13.388 10.320 16.467 1.00 81.56 241 GLN A C 1
ATOM 1923 O O . GLN A 1 241 ? -14.325 11.056 16.699 1.00 81.56 241 GLN A O 1
ATOM 1928 N N . GLY A 1 242 ? -13.248 9.744 15.270 1.00 70.06 242 GLY A N 1
ATOM 1929 C CA . GLY A 1 242 ? -14.235 9.916 14.196 1.00 70.06 242 GLY A CA 1
ATOM 1930 C C . GLY A 1 242 ? -15.648 9.412 14.529 1.00 70.06 242 GLY A C 1
ATOM 1931 O O . GLY A 1 242 ? -16.543 9.610 13.722 1.00 70.06 242 GLY A O 1
ATOM 1932 N N . ASN A 1 243 ? -15.847 8.783 15.691 1.00 77.06 243 ASN A N 1
ATOM 1933 C CA . ASN A 1 243 ? -17.122 8.244 16.153 1.00 77.06 243 ASN A CA 1
ATOM 1934 C C . ASN A 1 243 ? -17.684 9.015 17.375 1.00 77.06 243 ASN A C 1
ATOM 1936 O O . ASN A 1 243 ? -18.205 8.395 18.302 1.00 77.06 243 ASN A O 1
ATOM 1940 N N . GLN A 1 244 ? -17.504 10.345 17.438 1.00 66.75 244 GLN A N 1
ATOM 1941 C CA . GLN A 1 244 ? -18.103 11.167 18.518 1.00 66.75 244 GLN A CA 1
ATOM 1942 C C . GLN A 1 244 ? -19.624 11.316 18.369 1.00 66.75 244 GLN A C 1
ATOM 1944 O O . GLN A 1 244 ? -20.347 11.631 19.308 1.00 66.75 244 GLN A O 1
ATOM 1949 N N . GLN A 1 245 ? -20.113 11.137 17.144 1.00 76.31 245 GLN A N 1
ATOM 1950 C CA . GLN A 1 245 ? -21.536 11.026 16.866 1.00 76.31 245 GLN A CA 1
ATOM 1951 C C . GLN A 1 245 ? -22.017 9.597 17.140 1.00 76.31 245 GLN A C 1
ATOM 1953 O O . GLN A 1 245 ? -21.239 8.721 17.520 1.00 76.31 245 GLN A O 1
ATOM 1958 N N . SER A 1 246 ? -23.308 9.350 16.910 1.00 87.44 246 SER A N 1
ATOM 1959 C CA . SER A 1 246 ? -23.848 7.998 16.988 1.00 87.44 246 SER A CA 1
ATOM 1960 C C . SER A 1 246 ? -23.085 7.052 16.056 1.00 87.44 246 SER A C 1
ATOM 1962 O O . SER A 1 246 ? -22.993 7.305 14.854 1.00 87.44 246 SER A O 1
ATOM 1964 N N . TYR A 1 247 ? -22.614 5.925 16.585 1.00 87.19 247 TYR A N 1
ATOM 1965 C CA . TYR A 1 247 ? -22.010 4.833 15.832 1.00 87.19 247 TYR A CA 1
ATOM 1966 C C . TYR A 1 247 ? -22.887 4.405 14.647 1.00 87.19 247 TYR A C 1
ATOM 1968 O O . TYR A 1 247 ? -22.366 4.173 13.557 1.00 87.19 247 TYR A O 1
ATOM 1976 N N . LYS A 1 248 ? -24.216 4.372 14.824 1.00 86.12 248 LYS A N 1
ATOM 1977 C CA . LYS A 1 248 ? -25.171 4.059 13.749 1.00 86.12 248 LYS A CA 1
ATOM 1978 C C . LYS A 1 248 ? -25.143 5.101 12.632 1.00 86.12 248 LYS A C 1
ATOM 1980 O O . LYS A 1 248 ? -25.108 4.729 11.462 1.00 86.12 248 LYS A O 1
ATOM 1985 N N . GLU A 1 249 ? -25.124 6.388 12.976 1.00 85.12 249 GLU A N 1
ATOM 1986 C CA . GLU A 1 249 ? -25.051 7.453 11.969 1.00 85.12 249 GLU A CA 1
ATOM 1987 C C . GLU A 1 249 ? -23.693 7.440 11.263 1.00 85.12 249 GLU A C 1
ATOM 1989 O O . GLU A 1 249 ? -23.644 7.511 10.042 1.00 85.12 249 GLU A O 1
ATOM 1994 N N . THR A 1 250 ? -22.596 7.211 11.991 1.00 84.00 250 THR A N 1
ATOM 1995 C CA . THR A 1 250 ? -21.267 7.064 11.383 1.00 84.00 250 THR A CA 1
ATOM 1996 C C . THR A 1 250 ? -21.223 5.917 10.369 1.00 84.00 250 THR A C 1
ATOM 1998 O O . THR A 1 250 ? -20.674 6.087 9.280 1.00 84.00 250 THR A O 1
ATOM 2001 N N . VAL A 1 251 ? -21.812 4.755 10.680 1.00 84.69 251 VAL A N 1
ATOM 2002 C CA . VAL A 1 251 ? -21.923 3.641 9.719 1.00 84.69 251 VAL A CA 1
ATOM 2003 C C . VAL A 1 251 ? -22.782 4.041 8.519 1.00 84.69 251 VAL A C 1
ATOM 2005 O O . VAL A 1 251 ? -22.402 3.776 7.380 1.00 84.69 251 VAL A O 1
ATOM 2008 N N . ARG A 1 252 ? -23.901 4.741 8.740 1.00 85.00 252 ARG A N 1
ATOM 2009 C CA . ARG A 1 252 ? -24.786 5.219 7.668 1.00 85.00 252 ARG A CA 1
ATOM 2010 C C . ARG A 1 252 ? -24.098 6.216 6.734 1.00 85.00 252 ARG A C 1
ATOM 2012 O O . ARG A 1 252 ? -24.243 6.119 5.517 1.00 85.00 252 ARG A O 1
ATOM 2019 N N . GLU A 1 253 ? -23.349 7.169 7.274 1.00 83.62 253 GLU A N 1
ATOM 2020 C CA . GLU A 1 253 ? -22.570 8.134 6.495 1.00 83.62 253 GLU A CA 1
ATOM 2021 C C . GLU A 1 253 ? -21.473 7.442 5.686 1.00 83.62 253 GLU A C 1
ATOM 2023 O O . GLU A 1 253 ? -21.306 7.717 4.494 1.00 83.62 253 GLU A O 1
ATOM 2028 N N . ARG A 1 254 ? -20.760 6.492 6.304 1.00 82.88 254 ARG A N 1
ATOM 2029 C CA . ARG A 1 254 ? -19.759 5.681 5.605 1.00 82.88 254 ARG A CA 1
ATOM 2030 C C . ARG A 1 254 ? -20.392 4.826 4.511 1.00 82.88 254 ARG A C 1
ATOM 2032 O O . ARG A 1 254 ? -19.801 4.726 3.441 1.00 82.88 254 ARG A O 1
ATOM 2039 N N . ALA A 1 255 ? -21.582 4.267 4.733 1.00 82.06 255 ALA A N 1
ATOM 2040 C CA . ALA A 1 255 ? -22.327 3.518 3.722 1.00 82.06 255 ALA A CA 1
ATOM 2041 C C . ALA A 1 255 ? -22.674 4.410 2.525 1.00 82.06 255 ALA A C 1
ATOM 2043 O O . ALA A 1 255 ? -22.291 4.084 1.409 1.00 82.06 255 ALA A O 1
ATOM 2044 N N . LYS A 1 256 ? -23.236 5.604 2.761 1.00 81.25 256 LYS A N 1
ATOM 2045 C CA . LYS A 1 256 ? -23.501 6.589 1.694 1.00 81.25 256 LYS A CA 1
ATOM 2046 C C . LYS A 1 256 ? -22.238 6.966 0.914 1.00 81.25 256 LYS A C 1
ATOM 2048 O O . LYS A 1 256 ? -22.285 7.104 -0.304 1.00 81.25 256 LYS A O 1
ATOM 2053 N N . SER A 1 257 ? -21.108 7.163 1.596 1.00 77.69 257 SER A N 1
ATOM 2054 C CA . SER A 1 257 ? -19.832 7.434 0.919 1.00 77.69 257 SER A CA 1
ATOM 2055 C C . SER A 1 257 ? -19.341 6.231 0.116 1.00 77.69 257 SER A C 1
ATOM 2057 O O . SER A 1 257 ? -18.778 6.419 -0.957 1.00 77.69 257 SER A O 1
ATOM 2059 N N . SER A 1 258 ? -19.545 5.017 0.625 1.00 77.81 258 SER A N 1
ATOM 2060 C CA . SER A 1 258 ? -19.167 3.778 -0.058 1.00 77.81 258 SER A CA 1
ATOM 2061 C C . SER A 1 258 ? -20.016 3.571 -1.306 1.00 77.81 258 SER A C 1
ATOM 2063 O O . SER A 1 258 ? -19.474 3.240 -2.350 1.00 77.81 258 SER A O 1
ATOM 2065 N N . ASP A 1 259 ? -21.319 3.841 -1.242 1.00 75.12 259 ASP A N 1
ATOM 2066 C CA . ASP A 1 259 ? -22.211 3.771 -2.404 1.00 75.12 259 ASP A CA 1
ATOM 2067 C C . ASP A 1 259 ? -21.784 4.757 -3.499 1.00 75.12 259 ASP A C 1
ATOM 2069 O O . ASP A 1 259 ? -21.688 4.380 -4.663 1.00 75.12 259 ASP A O 1
ATOM 2073 N N . ARG A 1 260 ? -21.399 5.985 -3.126 1.00 73.62 260 ARG A N 1
ATOM 2074 C CA . ARG A 1 260 ? -20.819 6.953 -4.076 1.00 73.62 260 ARG A CA 1
ATOM 2075 C C . ARG A 1 260 ? -19.501 6.474 -4.685 1.00 73.62 260 ARG A C 1
ATOM 2077 O O . ARG A 1 260 ? -19.224 6.765 -5.839 1.00 73.62 260 ARG A O 1
ATOM 2084 N N . GLU A 1 261 ? -18.669 5.776 -3.915 1.00 72.00 261 GLU A N 1
ATOM 2085 C CA . GLU A 1 261 ? -17.393 5.238 -4.404 1.00 72.00 261 GLU A CA 1
ATOM 2086 C C . GLU A 1 261 ? -17.592 4.011 -5.312 1.00 72.00 261 GLU A C 1
ATOM 2088 O O . GLU A 1 261 ? -16.794 3.792 -6.223 1.00 72.00 261 GLU A O 1
ATOM 2093 N N . ARG A 1 262 ? -18.684 3.254 -5.124 1.00 75.75 262 ARG A N 1
ATOM 2094 C CA . ARG A 1 262 ? -19.131 2.217 -6.072 1.00 75.75 262 ARG A CA 1
ATOM 2095 C C . ARG A 1 262 ? -19.584 2.824 -7.396 1.00 75.75 262 ARG A C 1
ATOM 2097 O O . ARG A 1 262 ? -19.308 2.249 -8.445 1.00 75.75 262 ARG A O 1
ATOM 2104 N N . GLU A 1 263 ? -20.234 3.986 -7.359 1.00 77.81 263 GLU A N 1
ATOM 2105 C CA . GLU A 1 263 ? -20.697 4.737 -8.533 1.00 77.81 263 GLU A CA 1
ATOM 2106 C C . GLU A 1 263 ? -19.544 5.504 -9.220 1.00 77.81 263 GLU A C 1
ATOM 2108 O O . GLU A 1 263 ? -19.533 6.728 -9.386 1.00 77.81 263 GLU A O 1
ATOM 2113 N N . TYR A 1 264 ? -18.499 4.774 -9.607 1.00 85.00 264 TYR A N 1
ATOM 2114 C CA . TYR A 1 264 ? -17.329 5.340 -10.266 1.00 85.00 264 TYR A CA 1
ATOM 2115 C C . TYR A 1 264 ? -17.564 5.484 -11.778 1.00 85.00 264 TYR A C 1
ATOM 2117 O O . TYR A 1 264 ? -17.400 4.531 -12.539 1.00 85.00 264 TYR A O 1
ATOM 2125 N N . SER A 1 265 ? -17.974 6.683 -12.206 1.00 86.19 265 SER A N 1
ATOM 2126 C CA . SER A 1 265 ? -18.309 7.014 -13.594 1.00 86.19 265 SER A CA 1
ATOM 2127 C C . SER A 1 265 ? -17.087 7.332 -14.472 1.00 86.19 265 SER A C 1
ATOM 2129 O O . SER A 1 265 ? -15.949 7.437 -14.000 1.00 86.19 265 SER A O 1
ATOM 2131 N N . LYS A 1 266 ? -17.326 7.557 -15.773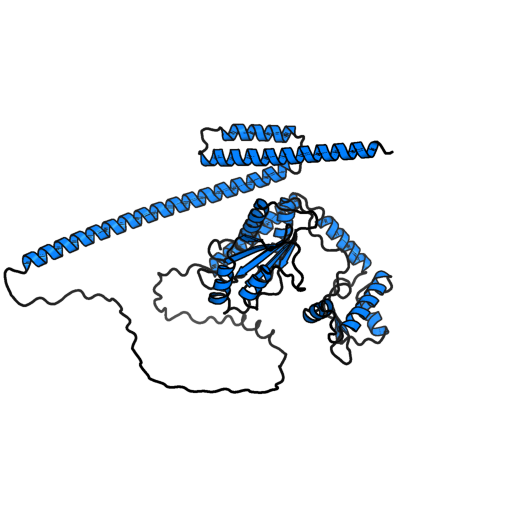 1.00 81.81 266 LYS A N 1
ATOM 2132 C CA . LYS A 1 266 ? -16.293 8.021 -16.717 1.00 81.81 266 LYS A CA 1
ATOM 2133 C C . LYS A 1 266 ? -15.702 9.371 -16.322 1.00 81.81 266 LYS A C 1
ATOM 2135 O O . LYS A 1 266 ? -14.505 9.600 -16.469 1.00 81.81 266 LYS A O 1
ATOM 2140 N N . GLU A 1 267 ? -16.540 10.276 -15.836 1.00 86.31 267 GLU A N 1
ATOM 2141 C CA . GLU A 1 267 ? -16.141 11.615 -15.416 1.00 86.31 267 GLU A CA 1
ATOM 2142 C C . GLU A 1 267 ? -15.224 11.524 -14.193 1.00 86.31 267 GLU A C 1
ATOM 2144 O O . GLU A 1 267 ? -14.201 12.210 -14.134 1.00 86.31 267 GLU A O 1
ATOM 2149 N N . HIS A 1 268 ? -15.537 10.620 -13.253 1.00 89.25 268 HIS A N 1
ATOM 2150 C CA . HIS A 1 268 ? -14.655 10.303 -12.131 1.00 89.25 268 HIS A CA 1
ATOM 2151 C C . HIS A 1 268 ? -13.310 9.758 -12.614 1.00 89.25 268 HIS A C 1
ATOM 2153 O O . HIS A 1 268 ? -12.272 10.257 -12.176 1.00 89.25 268 HIS A O 1
ATOM 2159 N N . TYR A 1 269 ? -13.327 8.807 -13.554 1.00 89.69 269 TYR A N 1
ATOM 2160 C CA . TYR A 1 269 ? -12.116 8.255 -14.160 1.00 89.69 269 TYR A CA 1
ATOM 2161 C C . TYR A 1 269 ? -11.238 9.334 -14.799 1.00 89.69 269 TYR A C 1
ATOM 2163 O O . TYR A 1 269 ? -10.051 9.424 -14.483 1.00 89.69 269 TYR A O 1
ATOM 2171 N N . LYS A 1 270 ? -11.812 10.185 -15.659 1.00 91.19 270 LYS A N 1
ATOM 2172 C CA . LYS A 1 270 ? -11.074 11.250 -16.348 1.00 91.19 270 LYS A CA 1
ATOM 2173 C C . LYS A 1 270 ? -10.443 12.222 -15.351 1.00 91.19 270 LYS A C 1
ATOM 2175 O O . LYS A 1 270 ? -9.243 12.482 -15.423 1.00 91.19 270 LYS A O 1
ATOM 2180 N N . ARG A 1 271 ? -11.222 12.690 -14.370 1.00 94.25 271 ARG A N 1
ATOM 2181 C CA . ARG A 1 271 ? -10.745 13.605 -13.323 1.00 94.25 271 ARG A CA 1
ATOM 2182 C C . ARG A 1 271 ? -9.604 12.994 -12.507 1.00 94.25 271 ARG A C 1
ATOM 2184 O O . ARG A 1 271 ? -8.594 13.654 -12.270 1.00 94.25 271 ARG A O 1
ATOM 2191 N N . ASP A 1 272 ? -9.761 11.750 -12.059 1.00 94.88 272 ASP A N 1
ATOM 2192 C CA . ASP A 1 272 ? -8.747 11.069 -11.251 1.00 94.88 272 ASP A CA 1
ATOM 2193 C C . ASP A 1 272 ? -7.480 10.761 -12.058 1.00 94.88 272 ASP A C 1
ATOM 2195 O O . ASP A 1 272 ? -6.380 10.854 -11.515 1.00 94.88 272 ASP A O 1
ATOM 2199 N N . ARG A 1 273 ? -7.609 10.440 -13.350 1.00 94.88 273 ARG A N 1
ATOM 2200 C CA . ARG A 1 273 ? -6.473 10.246 -14.260 1.00 94.88 273 ARG A CA 1
ATOM 2201 C C . ARG A 1 273 ? -5.678 11.538 -14.444 1.00 94.88 273 ARG A C 1
ATOM 2203 O O . ARG A 1 273 ? -4.458 11.518 -14.308 1.00 94.88 273 ARG A O 1
ATOM 2210 N N . GLU A 1 274 ? -6.348 12.659 -14.701 1.00 95.00 274 GLU A N 1
ATOM 2211 C CA . GLU A 1 274 ? -5.695 13.973 -14.797 1.00 95.00 274 GLU A CA 1
ATOM 2212 C C . GLU A 1 274 ? -4.995 14.350 -13.483 1.00 95.00 274 GLU A C 1
ATOM 2214 O O . GLU A 1 274 ? -3.898 14.910 -13.473 1.00 95.00 274 GLU A O 1
ATOM 2219 N N . GLU A 1 275 ? -5.617 14.041 -12.345 1.00 97.00 275 GLU A N 1
ATOM 2220 C CA . GLU A 1 275 ? -5.016 14.284 -11.038 1.00 97.00 275 GLU A CA 1
ATOM 2221 C C . GLU A 1 275 ? -3.800 13.378 -10.784 1.00 97.00 275 GLU A C 1
ATOM 2223 O O . GLU A 1 275 ? -2.774 13.854 -10.292 1.00 97.00 275 GLU A O 1
ATOM 2228 N N . LEU A 1 276 ? -3.878 12.100 -11.159 1.00 97.31 276 LEU A N 1
ATOM 2229 C CA . LEU A 1 276 ? -2.769 11.151 -11.095 1.00 97.31 276 LEU A CA 1
ATOM 2230 C C . LEU A 1 276 ? -1.589 11.605 -11.963 1.00 97.31 276 LEU A C 1
ATOM 2232 O O . LEU A 1 276 ? -0.455 11.605 -11.480 1.00 97.31 276 LEU A O 1
ATOM 2236 N N . ALA A 1 277 ? -1.853 12.069 -13.188 1.00 95.25 277 ALA A N 1
ATOM 2237 C CA . ALA A 1 277 ? -0.839 12.618 -14.085 1.00 95.25 277 ALA A CA 1
ATOM 2238 C C . ALA A 1 277 ? -0.100 13.798 -13.437 1.00 95.25 277 ALA A C 1
ATOM 2240 O O . ALA A 1 277 ? 1.127 13.796 -13.379 1.00 95.25 277 ALA A O 1
ATOM 2241 N N . LYS A 1 278 ? -0.823 14.732 -12.800 1.00 97.12 278 LYS A N 1
ATOM 2242 C CA . LYS A 1 278 ? -0.212 15.846 -12.046 1.00 97.12 278 LYS A CA 1
ATOM 2243 C C . LYS A 1 278 ? 0.683 15.367 -10.900 1.00 97.12 278 LYS A C 1
ATOM 2245 O O . LYS A 1 278 ? 1.699 16.000 -10.604 1.00 97.12 278 LYS A O 1
ATOM 2250 N N . TYR A 1 279 ? 0.314 14.290 -10.202 1.00 96.69 279 TYR A N 1
ATOM 2251 C CA . TYR A 1 279 ? 1.177 13.696 -9.174 1.00 96.69 279 TYR A CA 1
ATOM 2252 C C . TYR A 1 279 ? 2.431 13.065 -9.784 1.00 96.69 279 TYR A C 1
ATOM 2254 O O . TYR A 1 279 ? 3.522 13.267 -9.244 1.00 96.69 279 TYR A O 1
ATOM 2262 N N . SER A 1 280 ? 2.283 12.353 -10.903 1.00 95.62 280 SER A N 1
ATOM 2263 C CA . SER A 1 280 ? 3.399 11.756 -11.636 1.00 95.62 280 SER A CA 1
ATOM 2264 C C . SER A 1 280 ? 4.366 12.825 -12.157 1.00 95.62 280 SER A C 1
ATOM 2266 O O . SER A 1 280 ? 5.554 12.760 -11.868 1.00 95.62 280 SER A O 1
ATOM 2268 N N . GLU A 1 281 ? 3.881 13.902 -12.777 1.00 96.31 281 GLU A N 1
ATOM 2269 C CA . GLU A 1 281 ? 4.706 15.019 -13.267 1.00 96.31 281 GLU A CA 1
ATOM 2270 C C . GLU A 1 281 ? 5.470 15.740 -12.150 1.00 96.31 281 GLU A C 1
ATOM 2272 O O . GLU A 1 281 ? 6.665 16.031 -12.272 1.00 96.31 281 GLU A O 1
ATOM 2277 N N . LYS A 1 282 ? 4.805 16.011 -11.017 1.00 95.75 282 LYS A N 1
ATOM 2278 C CA . LYS A 1 282 ? 5.466 16.586 -9.832 1.00 95.75 282 LYS A CA 1
ATOM 2279 C C . LYS A 1 282 ? 6.597 15.690 -9.346 1.00 95.75 282 LYS A C 1
ATOM 2281 O O . LYS A 1 282 ? 7.637 16.181 -8.906 1.00 95.75 282 LYS A O 1
ATOM 2286 N N . ARG A 1 283 ? 6.383 14.379 -9.407 1.00 95.19 283 ARG A N 1
ATOM 2287 C CA . ARG A 1 283 ? 7.356 13.373 -9.006 1.00 95.19 283 ARG A CA 1
ATOM 2288 C C . ARG A 1 283 ? 8.499 13.249 -10.011 1.00 95.19 283 ARG A C 1
ATOM 2290 O O . ARG A 1 283 ? 9.639 13.201 -9.571 1.00 95.19 283 ARG A O 1
ATOM 2297 N N . ALA A 1 284 ? 8.214 13.301 -11.308 1.00 95.12 284 ALA A N 1
ATOM 2298 C CA . ALA A 1 284 ? 9.200 13.352 -12.385 1.00 95.12 284 ALA A CA 1
ATOM 2299 C C . ALA A 1 284 ? 10.127 14.562 -12.200 1.00 95.12 284 ALA A C 1
ATOM 2301 O O . ALA A 1 284 ? 11.334 14.417 -12.039 1.00 95.12 284 ALA A O 1
ATOM 2302 N N . SER A 1 285 ? 9.533 15.747 -12.019 1.00 95.75 285 SER A N 1
ATOM 2303 C CA . SER A 1 285 ? 10.260 16.991 -11.741 1.00 95.75 285 SER A CA 1
ATOM 2304 C C . SER A 1 285 ? 11.124 16.908 -10.478 1.00 95.75 285 SER A C 1
ATOM 2306 O O . SER A 1 285 ? 12.209 17.488 -10.417 1.00 95.75 285 SER A O 1
ATOM 2308 N N . TYR A 1 286 ? 10.637 16.231 -9.432 1.00 94.62 286 TYR A N 1
ATOM 2309 C CA . TYR A 1 286 ? 11.414 15.988 -8.218 1.00 94.62 286 TYR A CA 1
ATOM 2310 C C . TYR A 1 286 ? 12.582 15.033 -8.480 1.00 94.62 286 TYR A C 1
ATOM 2312 O O . TYR A 1 286 ? 13.695 15.314 -8.028 1.00 94.62 286 TYR A O 1
ATOM 2320 N N . ASN A 1 287 ? 12.340 13.932 -9.194 1.00 94.56 287 ASN A N 1
ATOM 2321 C CA . ASN A 1 287 ? 13.351 12.935 -9.526 1.00 94.56 287 ASN A CA 1
ATOM 2322 C C . ASN A 1 287 ? 14.471 13.571 -10.357 1.00 94.56 287 ASN A C 1
ATOM 2324 O O . ASN A 1 287 ? 15.630 13.484 -9.956 1.00 94.56 287 ASN A O 1
ATOM 2328 N N . ASP A 1 288 ? 14.130 14.323 -11.404 1.00 92.50 288 ASP A N 1
ATOM 2329 C CA . ASP A 1 288 ? 15.098 15.036 -12.241 1.00 92.50 288 ASP A CA 1
ATOM 2330 C C . ASP A 1 288 ? 15.964 15.986 -11.411 1.00 92.50 288 ASP A C 1
ATOM 2332 O O . ASP A 1 288 ? 17.190 15.937 -11.463 1.00 92.50 288 ASP A O 1
ATOM 2336 N N . LYS A 1 289 ? 15.346 16.831 -10.575 1.00 92.69 289 LYS A N 1
ATOM 2337 C CA . LYS A 1 289 ? 16.076 17.784 -9.719 1.00 92.69 289 LYS A CA 1
ATOM 2338 C C . LYS A 1 289 ? 16.969 17.093 -8.690 1.00 92.69 289 LYS A C 1
ATOM 2340 O O . LYS A 1 289 ? 18.061 17.571 -8.395 1.00 92.69 289 LYS A O 1
ATOM 2345 N N . THR A 1 290 ? 16.505 15.991 -8.110 1.00 91.81 290 THR A N 1
ATOM 2346 C CA . THR A 1 290 ? 17.185 15.326 -6.987 1.00 91.81 290 THR A CA 1
ATOM 2347 C C . THR A 1 290 ? 18.319 14.422 -7.460 1.00 91.81 290 THR A C 1
ATOM 2349 O O . THR A 1 290 ? 19.387 14.367 -6.832 1.00 91.81 290 THR A O 1
ATOM 2352 N N . TYR A 1 291 ? 18.094 13.721 -8.568 1.00 89.19 291 TYR A N 1
ATOM 2353 C CA . TYR A 1 291 ? 18.966 12.680 -9.103 1.00 89.19 291 TYR A CA 1
ATOM 2354 C C . TYR A 1 291 ? 19.686 13.115 -10.385 1.00 89.19 291 TYR A C 1
ATOM 2356 O O . TYR A 1 291 ? 20.255 12.278 -11.078 1.00 89.19 291 TYR A O 1
ATOM 2364 N N . GLN A 1 292 ? 19.713 14.413 -10.697 1.00 79.94 292 GLN A N 1
ATOM 2365 C CA . GLN A 1 292 ? 20.518 14.978 -11.781 1.00 79.94 292 GLN A CA 1
ATOM 2366 C C . GLN A 1 292 ? 21.919 14.353 -11.834 1.00 79.94 292 GLN A C 1
ATOM 2368 O O . GLN A 1 292 ? 22.619 14.262 -10.816 1.00 79.94 292 GLN A O 1
ATOM 2373 N N . ARG A 1 293 ? 22.300 13.905 -13.037 1.00 61.88 293 ARG A N 1
ATOM 2374 C CA . ARG A 1 293 ? 23.605 13.312 -13.326 1.00 61.88 293 ARG A CA 1
ATOM 2375 C C . ARG A 1 293 ? 24.688 14.269 -12.833 1.00 61.88 293 ARG A C 1
ATOM 2377 O O . ARG A 1 293 ? 24.692 15.445 -13.199 1.00 61.88 293 ARG A O 1
ATOM 2384 N N . ARG A 1 294 ? 25.631 13.779 -12.022 1.00 55.22 294 ARG A N 1
ATOM 2385 C CA . ARG A 1 294 ? 26.912 14.480 -11.894 1.00 55.22 294 ARG A CA 1
ATOM 2386 C C . ARG A 1 294 ? 27.548 14.406 -13.274 1.00 55.22 294 ARG A C 1
ATOM 2388 O O . ARG A 1 294 ? 27.990 13.340 -13.679 1.00 55.22 294 ARG A O 1
ATOM 2395 N N . THR A 1 295 ? 27.538 15.503 -14.019 1.00 43.72 295 THR A N 1
ATOM 2396 C CA . THR A 1 295 ? 28.385 15.621 -15.201 1.00 43.72 295 THR A CA 1
ATOM 2397 C C . THR A 1 295 ? 29.828 15.508 -14.720 1.00 43.72 295 THR A C 1
ATOM 2399 O O . THR A 1 295 ? 30.344 16.439 -14.095 1.00 43.72 295 THR A O 1
ATOM 2402 N N . GLU A 1 296 ? 30.462 14.362 -14.949 1.00 47.41 296 GLU A N 1
ATOM 2403 C CA . GLU A 1 296 ? 31.919 14.267 -14.963 1.00 47.41 296 GLU A CA 1
ATOM 2404 C C . GLU A 1 296 ? 32.396 15.247 -16.043 1.00 47.41 296 GLU A C 1
ATOM 2406 O O . GLU A 1 296 ? 32.175 15.028 -17.230 1.00 47.41 296 GLU A O 1
ATOM 2411 N N . GLY A 1 297 ? 32.887 16.417 -15.623 1.00 42.47 297 GLY A N 1
ATOM 2412 C CA . GLY A 1 297 ? 33.180 17.522 -16.542 1.00 42.47 297 GLY A CA 1
ATOM 2413 C C . GLY A 1 297 ? 33.071 18.943 -15.981 1.00 42.47 297 GLY A C 1
ATOM 2414 O O . GLY A 1 297 ? 33.236 19.892 -16.737 1.00 42.47 297 GLY A O 1
ATOM 2415 N N . LYS A 1 298 ? 32.830 19.141 -14.679 1.00 34.22 298 LYS A N 1
ATOM 2416 C CA . LYS A 1 298 ? 33.216 20.398 -14.017 1.00 34.22 298 LYS A CA 1
ATOM 2417 C C . LYS A 1 298 ? 34.374 20.114 -13.078 1.00 34.22 298 LYS A C 1
ATOM 2419 O O . LYS A 1 298 ? 34.172 19.568 -11.995 1.00 34.22 298 LYS A O 1
ATOM 2424 N N . SER A 1 299 ? 35.578 20.483 -13.505 1.00 34.47 299 SER A N 1
ATOM 2425 C CA . SER A 1 299 ? 36.659 20.810 -12.583 1.00 34.47 299 SER A CA 1
ATOM 2426 C C . SER A 1 299 ? 36.093 21.795 -11.562 1.00 34.47 299 SER A C 1
ATOM 2428 O O . SER A 1 299 ? 35.683 22.904 -11.904 1.00 34.47 299 SER A O 1
ATOM 2430 N N . ILE A 1 300 ? 35.975 21.342 -10.318 1.00 36.06 300 ILE A N 1
ATOM 2431 C CA . ILE A 1 300 ? 35.688 22.217 -9.192 1.00 36.06 300 ILE A CA 1
ATOM 2432 C C . ILE A 1 300 ? 36.974 23.016 -8.986 1.00 36.06 300 ILE A C 1
ATOM 2434 O O . ILE A 1 300 ? 37.897 22.552 -8.323 1.00 36.06 300 ILE A O 1
ATOM 2438 N N . GLU A 1 301 ? 37.050 24.190 -9.607 1.00 34.09 301 GLU A N 1
ATOM 2439 C CA . GLU A 1 301 ? 37.834 25.290 -9.049 1.00 34.09 301 GLU A CA 1
ATOM 2440 C C . GLU A 1 301 ? 37.328 25.488 -7.608 1.00 34.09 301 GLU A C 1
ATOM 2442 O O . GLU A 1 301 ? 36.107 25.552 -7.402 1.00 34.09 301 GLU A O 1
ATOM 2447 N N . PRO A 1 302 ? 38.203 25.497 -6.590 1.00 34.19 302 PRO A N 1
ATOM 2448 C CA . PRO A 1 302 ? 37.773 25.722 -5.223 1.00 34.19 302 PRO A CA 1
ATOM 2449 C C . PRO A 1 302 ? 37.324 27.178 -5.104 1.00 34.19 302 PRO A C 1
ATOM 2451 O O . PRO A 1 302 ? 38.135 28.072 -4.885 1.00 34.19 302 PRO A O 1
ATOM 2454 N N . ASP A 1 303 ? 36.022 27.417 -5.255 1.00 31.05 303 ASP A N 1
ATOM 2455 C CA . ASP A 1 303 ? 35.437 28.730 -5.016 1.00 31.05 303 ASP A CA 1
ATOM 2456 C C . ASP A 1 303 ? 35.445 28.998 -3.507 1.00 31.05 303 ASP A C 1
ATOM 2458 O O . ASP A 1 303 ? 34.577 28.570 -2.737 1.00 31.05 303 ASP A O 1
ATOM 2462 N N . SER A 1 304 ? 36.510 29.656 -3.059 1.00 38.34 304 SER A N 1
ATOM 2463 C CA . SER A 1 304 ? 36.704 30.124 -1.697 1.00 38.34 304 SER A CA 1
ATOM 2464 C C . SER A 1 304 ? 35.809 31.334 -1.416 1.00 38.34 304 SER A C 1
ATOM 2466 O O . SER A 1 304 ? 36.330 32.410 -1.151 1.00 38.34 304 SER A O 1
ATOM 2468 N N . ASN A 1 305 ? 34.481 31.193 -1.518 1.00 39.69 305 ASN A N 1
ATOM 2469 C CA . ASN A 1 305 ? 33.492 32.074 -0.877 1.00 39.69 305 ASN A CA 1
ATOM 2470 C C . ASN A 1 305 ? 32.043 31.685 -1.220 1.00 39.69 305 ASN A C 1
ATOM 2472 O O . ASN A 1 305 ? 31.365 32.356 -1.992 1.00 39.69 305 ASN A O 1
ATOM 2476 N N . ILE A 1 306 ? 31.491 30.674 -0.544 1.00 33.88 306 ILE A N 1
ATOM 2477 C CA . ILE A 1 306 ? 30.036 30.609 -0.336 1.00 33.88 306 ILE A CA 1
ATOM 2478 C C . ILE A 1 306 ? 29.779 30.389 1.150 1.00 33.88 306 ILE A C 1
ATOM 2480 O O . ILE A 1 306 ? 29.891 29.289 1.689 1.00 33.88 306 ILE A O 1
ATOM 2484 N N . GLY A 1 307 ? 29.468 31.497 1.823 1.00 28.09 307 GLY A N 1
ATOM 2485 C CA . GLY A 1 307 ? 29.130 31.538 3.234 1.00 28.09 307 GLY A CA 1
ATOM 2486 C C . GLY A 1 307 ? 27.918 30.670 3.560 1.00 28.09 307 GLY A C 1
ATOM 2487 O O . GLY A 1 307 ? 26.878 30.726 2.902 1.00 28.09 307 GLY A O 1
ATOM 2488 N N . PHE A 1 308 ? 28.057 29.905 4.638 1.00 30.75 308 PHE A N 1
ATOM 2489 C CA . PHE A 1 308 ? 26.984 29.195 5.318 1.00 30.75 308 PHE A CA 1
ATOM 2490 C C . PHE A 1 308 ? 25.838 30.154 5.678 1.00 30.75 308 PHE A C 1
ATOM 2492 O O . PHE A 1 308 ? 25.841 30.786 6.737 1.00 30.75 308 PHE A O 1
ATOM 2499 N N . ARG A 1 309 ? 24.802 30.234 4.836 1.00 29.08 309 ARG A N 1
ATOM 2500 C CA . ARG A 1 309 ? 23.489 30.703 5.289 1.00 29.08 309 ARG A CA 1
ATOM 2501 C C . ARG A 1 309 ? 22.808 29.561 6.034 1.00 29.08 309 ARG A C 1
ATOM 2503 O O . ARG A 1 309 ? 22.205 28.665 5.458 1.00 29.08 309 ARG A O 1
ATOM 2510 N N . ASN A 1 310 ? 22.989 29.617 7.348 1.00 31.38 310 ASN A N 1
ATOM 2511 C CA . ASN A 1 310 ? 22.293 28.855 8.373 1.00 31.38 310 ASN A CA 1
ATOM 2512 C C . ASN A 1 310 ? 20.766 28.899 8.184 1.00 31.38 310 ASN A C 1
ATOM 2514 O O . ASN A 1 310 ? 20.129 29.853 8.627 1.00 31.38 310 ASN A O 1
ATOM 2518 N N . ASP A 1 311 ? 20.171 27.838 7.643 1.00 31.17 311 ASP A N 1
ATOM 2519 C CA . ASP A 1 311 ? 18.728 27.612 7.751 1.00 31.17 311 ASP A CA 1
ATOM 2520 C C . ASP A 1 311 ? 18.445 26.725 8.980 1.00 31.17 311 ASP A C 1
ATOM 2522 O O . ASP A 1 311 ? 18.351 25.497 8.924 1.00 31.17 311 ASP A O 1
ATOM 2526 N N . ARG A 1 312 ? 18.385 27.365 10.158 1.00 35.22 312 ARG A N 1
ATOM 2527 C CA . ARG A 1 312 ? 18.244 26.739 11.495 1.00 35.22 312 ARG A CA 1
ATOM 2528 C C . ARG A 1 312 ? 16.873 26.094 11.770 1.00 35.22 312 ARG A C 1
ATOM 2530 O O . ARG A 1 312 ? 16.546 25.847 12.929 1.00 35.22 312 ARG A O 1
ATOM 2537 N N . ASN A 1 313 ? 16.075 25.784 10.748 1.00 37.19 313 ASN A N 1
ATOM 2538 C CA . ASN A 1 313 ? 14.722 25.239 10.924 1.00 37.19 313 ASN A CA 1
ATOM 2539 C C . ASN A 1 313 ? 14.542 23.773 10.500 1.00 37.19 313 ASN A C 1
ATOM 2541 O O . ASN A 1 313 ? 13.489 23.200 10.776 1.00 37.19 313 ASN A O 1
ATOM 2545 N N . PHE A 1 314 ? 15.562 23.118 9.933 1.00 36.47 314 PHE A N 1
ATOM 2546 C CA . PHE A 1 314 ? 15.486 21.679 9.632 1.00 36.47 314 PHE A CA 1
ATOM 2547 C C . PHE A 1 314 ? 15.915 20.797 10.823 1.00 36.47 314 PHE A C 1
ATOM 2549 O O . PHE A 1 314 ? 15.308 19.762 11.097 1.00 36.47 314 PHE A O 1
ATOM 2556 N N . SER A 1 315 ? 16.890 21.251 11.618 1.00 32.19 315 SER A N 1
ATOM 2557 C CA . SER A 1 315 ? 17.484 20.470 12.718 1.00 32.19 315 SER A CA 1
ATOM 2558 C C . SER A 1 315 ? 16.603 20.335 13.969 1.00 32.19 315 SER A C 1
ATOM 2560 O O . SER A 1 315 ? 16.898 19.513 14.831 1.00 32.19 315 SER A O 1
ATOM 2562 N N . ARG A 1 316 ? 15.501 21.093 14.091 1.00 30.98 316 ARG A N 1
ATOM 2563 C CA . ARG A 1 316 ? 14.580 20.990 15.245 1.00 30.98 316 ARG A CA 1
ATOM 2564 C C . ARG A 1 316 ? 13.487 19.929 15.096 1.00 30.98 316 ARG A C 1
ATOM 2566 O O . ARG A 1 316 ? 12.862 19.593 16.091 1.00 30.98 316 ARG A O 1
ATOM 2573 N N . ARG A 1 317 ? 13.267 19.362 13.902 1.00 34.53 317 ARG A N 1
ATOM 2574 C CA . ARG A 1 317 ? 12.228 18.329 13.688 1.00 34.53 317 ARG A CA 1
ATOM 2575 C C . ARG A 1 317 ? 12.739 16.886 13.752 1.00 34.53 317 ARG A C 1
ATOM 2577 O O . ARG A 1 317 ? 11.927 15.970 13.766 1.00 34.53 317 ARG A O 1
ATOM 2584 N N . LEU A 1 318 ? 14.056 16.682 13.824 1.00 36.62 318 LEU A N 1
ATOM 2585 C CA . LEU A 1 318 ? 14.669 15.352 13.960 1.00 36.62 318 LEU A CA 1
ATOM 2586 C C . LEU A 1 318 ? 15.024 14.980 15.410 1.00 36.62 318 LEU A C 1
ATOM 2588 O O . LEU A 1 318 ? 15.149 13.796 15.699 1.00 36.62 318 LEU A O 1
ATOM 2592 N N . ASN A 1 319 ? 15.106 15.954 16.325 1.00 32.19 319 ASN A N 1
ATOM 2593 C CA . ASN A 1 319 ? 15.428 15.709 17.739 1.00 32.19 319 ASN A CA 1
ATOM 2594 C C . ASN A 1 319 ? 14.213 15.423 18.637 1.00 32.19 319 ASN A C 1
ATOM 2596 O O . ASN A 1 319 ? 14.401 15.072 19.797 1.00 32.19 319 ASN A O 1
ATOM 2600 N N . ASP A 1 320 ? 12.985 15.525 18.120 1.00 31.02 320 ASP A N 1
ATOM 2601 C CA . ASP A 1 320 ? 11.761 15.252 18.897 1.00 31.02 320 ASP A CA 1
ATOM 2602 C C . ASP A 1 320 ? 11.229 13.815 18.700 1.00 31.02 320 ASP A C 1
ATOM 2604 O O . ASP A 1 320 ? 10.145 13.458 19.150 1.00 31.02 320 ASP A O 1
ATOM 2608 N N . ALA A 1 321 ? 12.002 12.961 18.017 1.00 33.44 321 ALA A N 1
ATOM 2609 C CA . ALA A 1 321 ? 11.695 11.540 17.818 1.00 33.44 321 ALA A CA 1
ATOM 2610 C C . ALA A 1 321 ? 12.647 10.598 18.584 1.00 33.44 321 ALA A C 1
ATOM 2612 O O . ALA A 1 321 ? 12.626 9.387 18.364 1.00 33.44 321 ALA A O 1
ATOM 2613 N N . SER A 1 322 ? 13.472 11.135 19.487 1.00 32.84 322 SER A N 1
ATOM 2614 C CA . SER A 1 322 ? 14.478 10.387 20.250 1.00 32.84 322 SER A CA 1
ATOM 2615 C C . SER A 1 322 ? 14.325 10.568 21.763 1.00 32.84 322 SER A C 1
ATOM 2617 O O . SER A 1 322 ? 15.194 11.132 22.414 1.00 32.84 322 SER A O 1
ATOM 2619 N N . LEU A 1 323 ? 13.228 10.044 22.311 1.00 26.89 323 LEU A N 1
ATOM 2620 C CA . LEU A 1 323 ? 13.050 9.569 23.694 1.00 26.89 323 LEU A CA 1
ATOM 2621 C C . LEU A 1 323 ? 11.993 8.448 23.591 1.00 26.89 323 LEU A C 1
ATOM 2623 O O . LEU A 1 323 ? 10.993 8.634 22.911 1.00 26.89 323 LEU A O 1
ATOM 2627 N N . SER A 1 324 ? 12.089 7.252 24.156 1.00 26.44 324 SER A N 1
ATOM 2628 C CA . SER A 1 324 ? 12.964 6.652 25.154 1.00 26.44 324 SER A CA 1
ATOM 2629 C C . SER A 1 324 ? 12.726 5.138 25.083 1.00 26.44 324 SER A C 1
ATOM 2631 O O . SER A 1 324 ? 11.568 4.739 25.098 1.00 26.44 324 SER A O 1
ATOM 2633 N N . GLU A 1 325 ? 13.767 4.310 25.071 1.00 24.72 325 GLU A N 1
ATOM 2634 C CA . GLU A 1 325 ? 13.749 2.990 25.721 1.00 24.72 325 GLU A CA 1
ATOM 2635 C C . GLU A 1 325 ? 15.197 2.491 25.834 1.00 24.72 325 GLU A C 1
ATOM 2637 O O . GLU A 1 325 ? 15.882 2.239 24.845 1.00 24.72 325 GLU A O 1
ATOM 2642 N N . LYS A 1 326 ? 15.689 2.447 27.075 1.00 26.66 326 LYS A N 1
ATOM 2643 C CA . LYS A 1 326 ? 16.973 1.843 27.443 1.00 26.66 326 LYS A CA 1
ATOM 2644 C C . LYS A 1 326 ? 16.850 0.318 27.324 1.00 26.66 326 LYS A C 1
ATOM 2646 O O . LYS A 1 326 ? 15.857 -0.209 27.825 1.00 26.66 326 LYS A O 1
ATOM 2651 N N . PRO A 1 327 ? 17.858 -0.416 26.831 1.00 25.61 327 PRO A N 1
ATOM 2652 C CA . PRO A 1 327 ? 18.030 -1.806 27.203 1.00 25.61 327 PRO A CA 1
ATOM 2653 C C . PRO A 1 327 ? 18.959 -1.904 28.416 1.00 25.61 327 PRO A C 1
ATOM 2655 O O . PRO A 1 327 ? 20.067 -1.369 28.435 1.00 25.61 327 PRO A O 1
ATOM 2658 N N . ASN A 1 328 ? 18.447 -2.583 29.437 1.00 24.34 328 ASN A N 1
ATOM 2659 C CA . ASN A 1 328 ? 19.170 -3.025 30.615 1.00 24.34 328 ASN A CA 1
ATOM 2660 C C . ASN A 1 328 ? 20.105 -4.190 30.235 1.00 24.34 328 ASN A C 1
ATOM 2662 O O . ASN A 1 328 ? 19.759 -5.030 29.405 1.00 24.34 328 ASN A O 1
ATOM 2666 N N . SER A 1 329 ? 21.282 -4.199 30.843 1.00 25.83 329 SER A N 1
ATOM 2667 C CA . SER A 1 329 ? 22.385 -5.155 30.709 1.00 25.83 329 SER A CA 1
ATOM 2668 C C . SER A 1 329 ? 22.119 -6.519 31.353 1.00 25.83 329 SER A C 1
ATOM 2670 O O . SER A 1 329 ? 21.485 -6.548 32.405 1.00 25.83 329 SER A O 1
ATOM 2672 N N . GLN A 1 330 ? 22.701 -7.580 30.768 1.00 24.86 330 GLN A N 1
ATOM 2673 C CA . GLN A 1 330 ? 23.203 -8.859 31.337 1.00 24.86 330 GLN A CA 1
ATOM 2674 C C . GLN A 1 330 ? 23.197 -9.907 30.195 1.00 24.86 330 GLN A C 1
ATOM 2676 O O . GLN A 1 330 ? 22.214 -9.989 29.473 1.00 24.86 330 GLN A O 1
ATOM 2681 N N . ASP A 1 331 ? 24.187 -10.756 29.922 1.00 23.42 331 ASP A N 1
ATOM 2682 C CA . ASP A 1 331 ? 25.501 -11.033 30.497 1.00 23.42 331 ASP A CA 1
ATOM 2683 C C . ASP A 1 331 ? 26.200 -12.083 29.579 1.00 23.42 331 ASP A C 1
ATOM 2685 O O . ASP A 1 331 ? 25.532 -12.791 28.825 1.00 23.42 331 ASP A O 1
ATOM 2689 N N . GLN A 1 332 ? 27.522 -12.211 29.726 1.00 25.36 332 GLN A N 1
ATOM 2690 C CA . GLN A 1 332 ? 28.396 -13.372 29.433 1.00 25.36 332 GLN A CA 1
ATOM 2691 C C . GLN A 1 332 ? 28.985 -13.628 28.026 1.00 25.36 332 GLN A C 1
ATOM 2693 O O . GLN A 1 332 ? 28.455 -14.341 27.176 1.00 25.36 332 GLN A O 1
ATOM 2698 N N . ASN A 1 333 ? 30.217 -13.118 27.892 1.00 23.62 333 ASN A N 1
ATOM 2699 C CA . ASN A 1 333 ? 31.441 -13.770 27.403 1.00 23.62 333 ASN A CA 1
ATOM 2700 C C . ASN A 1 333 ? 31.353 -15.237 26.949 1.00 23.62 333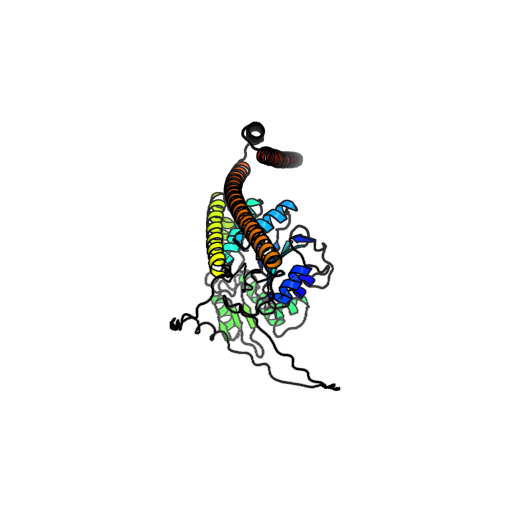 ASN A C 1
ATOM 2702 O O . ASN A 1 333 ? 30.972 -16.106 27.729 1.00 23.62 333 ASN A O 1
ATOM 2706 N N . ARG A 1 334 ? 31.993 -15.530 25.807 1.00 24.34 334 ARG A N 1
ATOM 2707 C CA . ARG A 1 334 ? 32.981 -16.620 25.698 1.00 24.34 334 ARG A CA 1
ATOM 2708 C C . ARG A 1 334 ? 34.023 -16.307 24.619 1.00 24.34 334 ARG A C 1
ATOM 2710 O O . ARG A 1 334 ? 33.710 -16.202 23.438 1.00 24.34 334 ARG A O 1
ATOM 2717 N N . HIS A 1 335 ? 35.259 -16.159 25.090 1.00 23.70 335 HIS A N 1
ATOM 2718 C CA . HIS A 1 335 ? 36.510 -16.156 24.339 1.00 23.70 335 HIS A CA 1
ATOM 2719 C C . HIS A 1 335 ? 36.699 -17.447 23.530 1.00 23.70 335 HIS A C 1
ATOM 2721 O O . HIS A 1 335 ? 36.398 -18.526 24.034 1.00 23.70 335 HIS A O 1
ATOM 2727 N N . PHE A 1 336 ? 37.341 -17.333 22.366 1.00 23.61 336 PHE A N 1
ATOM 2728 C CA . PHE A 1 336 ? 38.457 -18.207 21.993 1.00 23.61 336 PHE A CA 1
ATOM 2729 C C . PHE A 1 336 ? 39.437 -17.416 21.115 1.00 23.61 336 PHE A C 1
ATOM 2731 O O . PHE A 1 336 ? 39.142 -17.073 19.973 1.00 23.61 336 PHE A O 1
ATOM 2738 N N . GLU A 1 337 ? 40.594 -17.098 21.692 1.00 22.22 337 GLU A N 1
ATOM 2739 C CA . GLU A 1 337 ? 41.795 -16.664 20.979 1.00 22.22 337 GLU A CA 1
ATOM 2740 C C . GLU A 1 337 ? 42.469 -17.866 20.303 1.00 22.22 337 GLU A C 1
ATOM 2742 O O . GLU A 1 337 ? 42.498 -18.958 20.877 1.00 22.22 337 GLU A O 1
ATOM 2747 N N . ARG A 1 338 ? 43.116 -17.632 19.152 1.00 22.69 338 ARG A N 1
ATOM 2748 C CA . ARG A 1 338 ? 44.554 -17.918 18.985 1.00 22.69 338 ARG A CA 1
ATOM 2749 C C . ARG A 1 338 ? 45.143 -17.274 17.720 1.00 22.69 338 ARG A C 1
ATOM 2751 O O . ARG A 1 338 ? 44.831 -17.660 16.602 1.00 22.69 338 ARG A O 1
ATOM 2758 N N . ASN A 1 339 ? 46.055 -16.346 18.006 1.00 24.06 339 ASN A N 1
ATOM 2759 C CA . ASN A 1 339 ? 47.383 -16.098 17.434 1.00 24.06 339 ASN A CA 1
ATOM 2760 C C . ASN A 1 339 ? 47.579 -15.623 15.983 1.00 24.06 339 ASN A C 1
ATOM 2762 O O . ASN A 1 339 ? 47.597 -16.380 15.019 1.00 24.06 339 ASN A O 1
ATOM 2766 N N . SER A 1 340 ? 47.926 -14.334 15.948 1.00 23.00 340 SER A N 1
ATOM 2767 C CA . SER A 1 340 ? 48.898 -13.621 15.114 1.00 23.00 340 SER A CA 1
ATOM 2768 C C . SER A 1 340 ? 50.160 -14.389 14.702 1.00 23.00 340 SER A C 1
ATOM 2770 O O . SER A 1 340 ? 50.730 -15.082 15.540 1.00 23.00 340 SER A O 1
ATOM 2772 N N . ILE A 1 341 ? 50.690 -14.060 13.515 1.00 23.12 341 ILE A N 1
ATOM 2773 C CA . ILE A 1 341 ? 52.060 -13.543 13.308 1.00 23.12 341 ILE A CA 1
ATOM 2774 C C . ILE A 1 341 ? 51.991 -12.455 12.218 1.00 23.12 341 ILE A C 1
ATOM 2776 O O . ILE A 1 341 ? 51.322 -12.611 11.200 1.00 23.12 341 ILE A O 1
ATOM 2780 N N . SER A 1 342 ? 52.658 -11.338 12.500 1.00 21.88 342 SER A N 1
ATOM 2781 C CA . SER A 1 342 ? 52.803 -10.129 11.688 1.00 21.88 342 SER A CA 1
ATOM 2782 C C . SER A 1 342 ? 54.009 -10.234 10.748 1.00 21.88 342 SER A C 1
ATOM 2784 O O . SER A 1 342 ? 55.046 -10.758 11.152 1.00 21.88 342 SER A O 1
ATOM 2786 N N . SER A 1 343 ? 53.917 -9.646 9.553 1.00 24.23 343 SER A N 1
ATOM 2787 C CA . SER A 1 343 ? 55.073 -9.022 8.898 1.00 24.23 343 SER A CA 1
ATOM 2788 C C . SER A 1 343 ? 54.621 -7.885 7.977 1.00 24.23 343 SER A C 1
ATOM 2790 O O . SER A 1 343 ? 53.814 -8.085 7.070 1.00 24.23 343 SER A O 1
ATOM 2792 N N . ASN A 1 344 ? 55.163 -6.701 8.249 1.00 22.98 344 ASN A N 1
ATOM 2793 C CA . ASN A 1 344 ? 54.965 -5.433 7.553 1.00 22.98 344 ASN A CA 1
ATOM 2794 C C . ASN A 1 344 ? 55.400 -5.475 6.079 1.00 22.98 344 ASN A C 1
ATOM 2796 O O . ASN A 1 344 ? 56.472 -5.992 5.777 1.00 22.98 344 ASN A O 1
ATOM 2800 N N . HIS A 1 345 ? 54.656 -4.790 5.206 1.00 25.48 345 HIS A N 1
ATOM 2801 C CA . HIS A 1 345 ? 55.260 -3.993 4.135 1.00 25.48 345 HIS A CA 1
ATOM 2802 C C . HIS A 1 345 ? 54.300 -2.892 3.658 1.00 25.48 345 HIS A C 1
ATOM 2804 O O . HIS A 1 345 ? 53.252 -3.165 3.076 1.00 25.48 345 HIS A O 1
ATOM 2810 N N . GLU A 1 346 ? 54.679 -1.641 3.920 1.00 24.53 346 GLU A N 1
ATOM 2811 C CA . GLU A 1 346 ? 54.127 -0.446 3.281 1.00 24.53 346 GLU A CA 1
ATOM 2812 C C . GLU A 1 346 ? 54.723 -0.295 1.872 1.00 24.53 346 GLU A C 1
ATOM 2814 O O . GLU A 1 346 ? 55.928 -0.471 1.678 1.00 24.53 346 GLU A O 1
ATOM 2819 N N . GLY A 1 347 ? 53.880 0.050 0.898 1.00 22.98 347 GLY A N 1
ATOM 2820 C CA . GLY A 1 347 ? 54.263 0.424 -0.462 1.00 22.98 347 GLY A CA 1
ATOM 2821 C C . GLY A 1 347 ? 53.468 1.666 -0.894 1.00 22.98 347 GLY A C 1
ATOM 2822 O O . GLY A 1 347 ? 52.251 1.687 -0.696 1.00 22.98 347 GLY A O 1
ATOM 2823 N N . PRO A 1 348 ? 54.118 2.719 -1.427 1.00 26.98 348 PRO A N 1
ATOM 2824 C CA . PRO A 1 348 ? 53.521 4.042 -1.565 1.00 26.98 348 PRO A CA 1
ATOM 2825 C C . PRO A 1 348 ? 52.731 4.230 -2.867 1.00 26.98 348 PRO A C 1
ATOM 2827 O O . PRO A 1 348 ? 53.042 3.688 -3.926 1.00 26.98 348 PRO A O 1
ATOM 2830 N N . THR A 1 349 ? 51.720 5.086 -2.763 1.00 26.59 349 THR A N 1
ATOM 2831 C CA . THR A 1 349 ? 50.901 5.648 -3.839 1.00 26.59 349 THR A CA 1
ATOM 2832 C C . THR A 1 349 ? 51.707 6.571 -4.755 1.00 26.59 349 THR A C 1
ATOM 2834 O O . THR A 1 349 ? 52.395 7.452 -4.245 1.00 26.59 349 THR A O 1
ATOM 2837 N N . ASN A 1 350 ? 51.520 6.489 -6.079 1.00 28.00 350 ASN A N 1
ATOM 2838 C CA . ASN A 1 350 ? 51.922 7.558 -6.998 1.00 28.00 350 ASN A CA 1
ATOM 2839 C C . ASN A 1 350 ? 50.773 7.967 -7.930 1.00 28.00 350 ASN A C 1
ATOM 2841 O O . ASN A 1 350 ? 50.325 7.206 -8.785 1.00 28.00 350 ASN A O 1
ATOM 2845 N N . LYS A 1 351 ? 50.317 9.209 -7.729 1.00 27.39 351 LYS A N 1
ATOM 2846 C CA . LYS A 1 351 ? 49.518 10.015 -8.655 1.00 27.39 351 LYS A CA 1
ATOM 2847 C C . LYS A 1 351 ? 50.447 10.535 -9.756 1.00 27.39 351 LYS A C 1
ATOM 2849 O O . LYS A 1 351 ? 51.484 11.108 -9.437 1.00 27.39 351 LYS A O 1
ATOM 2854 N N . LEU A 1 352 ? 50.057 10.403 -11.021 1.00 27.70 352 LEU A N 1
ATOM 2855 C CA . LEU A 1 352 ? 50.687 11.105 -12.141 1.00 27.70 352 LEU A CA 1
ATOM 2856 C C . LEU A 1 352 ? 49.699 12.134 -12.693 1.00 27.70 352 LEU A C 1
ATOM 2858 O O . LEU A 1 352 ? 48.694 11.796 -13.311 1.00 27.70 352 LEU A O 1
ATOM 2862 N N . THR A 1 353 ? 49.993 13.396 -12.402 1.00 28.31 353 THR A N 1
ATOM 2863 C CA . THR A 1 353 ? 49.419 14.602 -13.000 1.00 28.31 353 THR A CA 1
ATOM 2864 C C . THR A 1 353 ? 50.184 14.927 -14.282 1.00 28.31 353 THR A C 1
ATOM 2866 O O . THR A 1 353 ? 51.407 15.055 -14.248 1.00 28.31 353 THR A O 1
ATOM 2869 N N . SER A 1 354 ? 49.486 15.067 -15.408 1.00 28.19 354 SER A N 1
ATOM 2870 C CA . SER A 1 354 ? 50.059 15.506 -16.682 1.00 28.19 354 SER A CA 1
ATOM 2871 C C . SER A 1 354 ? 49.914 17.022 -16.835 1.00 28.19 354 SER A C 1
ATOM 2873 O O . SER A 1 354 ? 48.844 17.504 -17.202 1.00 28.19 354 SER A O 1
ATOM 2875 N N . GLU A 1 355 ? 50.994 17.761 -16.585 1.00 29.48 355 GLU A N 1
ATOM 2876 C CA . GLU A 1 355 ? 51.157 19.137 -17.060 1.00 29.48 355 GLU A CA 1
ATOM 2877 C C . GLU A 1 355 ? 52.296 19.230 -18.081 1.00 29.48 355 GLU A C 1
ATOM 2879 O O . GLU A 1 355 ? 53.384 18.673 -17.926 1.00 29.48 355 GLU A O 1
ATOM 2884 N N . SER A 1 356 ? 51.977 19.969 -19.137 1.00 32.53 356 SER A N 1
ATOM 2885 C CA . SER A 1 356 ? 52.785 20.550 -20.200 1.00 32.53 356 SER A CA 1
ATOM 2886 C C . SER A 1 356 ? 54.267 20.793 -19.889 1.00 32.53 356 SER A C 1
ATOM 2888 O O . SER A 1 356 ? 54.618 21.679 -19.113 1.00 32.53 356 SER A O 1
ATOM 2890 N N . ARG A 1 357 ? 55.155 20.145 -20.654 1.00 29.17 357 ARG A N 1
ATOM 2891 C CA . ARG A 1 357 ? 56.490 20.686 -20.960 1.00 29.17 357 ARG A CA 1
ATOM 2892 C C . ARG A 1 357 ? 56.845 20.481 -22.430 1.00 29.17 357 ARG A C 1
ATOM 2894 O O . ARG A 1 357 ? 57.403 19.467 -22.832 1.00 29.17 357 ARG A O 1
ATOM 2901 N N . GLN A 1 358 ? 56.540 21.505 -23.222 1.00 34.84 358 GLN A N 1
ATOM 2902 C CA . GLN A 1 358 ? 57.283 21.820 -24.437 1.00 34.84 358 GLN A CA 1
ATOM 2903 C C . GLN A 1 358 ? 58.680 22.360 -24.078 1.00 34.84 358 GLN A C 1
ATOM 2905 O O . GLN A 1 358 ? 58.834 23.087 -23.101 1.00 34.84 358 GLN A O 1
ATOM 2910 N N . LYS A 1 359 ? 59.635 22.083 -24.978 1.00 34.81 359 LYS A N 1
ATOM 2911 C CA . LYS A 1 359 ? 60.949 22.730 -25.173 1.00 34.81 359 LYS A CA 1
ATOM 2912 C C . LYS A 1 359 ? 62.019 22.509 -24.098 1.00 34.81 359 LYS A C 1
ATOM 2914 O O . LYS A 1 359 ? 62.085 23.215 -23.102 1.00 34.81 359 LYS A O 1
ATOM 2919 N N . SER A 1 360 ? 62.982 21.650 -24.428 1.00 29.91 360 SER A N 1
ATOM 2920 C CA . SER A 1 360 ? 64.387 22.027 -24.679 1.00 29.91 360 SER A CA 1
ATOM 2921 C C . SER A 1 360 ? 65.269 20.798 -24.485 1.00 29.91 360 SER A C 1
ATOM 2923 O O . SER A 1 360 ? 65.207 20.189 -23.423 1.00 29.91 360 SER A O 1
ATOM 2925 N N . LEU A 1 361 ? 66.052 20.440 -25.509 1.00 30.12 361 LEU A N 1
ATOM 2926 C CA . LEU A 1 361 ? 67.469 20.047 -25.427 1.00 30.12 361 LEU A CA 1
ATOM 2927 C C . LEU A 1 361 ? 67.891 19.439 -26.775 1.00 30.12 361 LEU A C 1
ATOM 2929 O O . LEU A 1 361 ? 67.751 18.248 -27.033 1.00 30.12 361 LEU A O 1
ATOM 2933 N N . LEU A 1 362 ? 68.416 20.299 -27.646 1.00 33.34 362 LEU A N 1
ATOM 2934 C CA . LEU A 1 362 ? 69.364 19.915 -28.688 1.00 33.34 362 LEU A CA 1
ATOM 2935 C C . LEU A 1 362 ? 70.742 20.360 -28.205 1.00 33.34 362 LEU A C 1
ATOM 2937 O O . LEU A 1 362 ? 70.881 21.535 -27.872 1.00 33.34 362 LEU A O 1
ATOM 2941 N N . HIS A 1 363 ? 71.710 19.440 -28.171 1.00 34.72 363 HIS A N 1
ATOM 2942 C CA . HIS A 1 363 ? 73.046 19.559 -28.780 1.00 34.72 363 HIS A CA 1
ATOM 2943 C C . HIS A 1 363 ? 73.915 18.355 -28.376 1.00 34.72 363 HIS A C 1
ATOM 2945 O O . HIS A 1 363 ? 74.369 18.293 -27.243 1.00 34.72 363 HIS A O 1
ATOM 2951 N N . THR A 1 364 ? 74.193 17.454 -29.323 1.00 32.47 364 THR A N 1
ATOM 2952 C CA . THR A 1 364 ? 75.555 17.009 -29.683 1.00 32.47 364 THR A CA 1
ATOM 2953 C C . THR A 1 364 ? 75.528 16.423 -31.101 1.00 32.47 364 THR A C 1
ATOM 2955 O O . THR A 1 364 ? 74.599 15.719 -31.495 1.00 32.47 364 THR A O 1
ATOM 2958 N N . ASN A 1 365 ? 76.532 16.794 -31.896 1.00 36.75 365 ASN A N 1
ATOM 2959 C CA . ASN A 1 365 ? 76.696 16.428 -33.301 1.00 36.75 365 ASN A CA 1
ATOM 2960 C C . ASN A 1 365 ? 77.097 14.955 -33.469 1.00 36.75 365 ASN A C 1
ATOM 2962 O O . ASN A 1 365 ? 78.161 14.559 -33.007 1.00 36.75 365 ASN A O 1
ATOM 2966 N N . THR A 1 366 ? 76.319 14.204 -34.250 1.00 39.47 366 THR A N 1
ATOM 2967 C CA . THR A 1 366 ? 76.840 13.226 -35.221 1.00 39.47 366 THR A CA 1
ATOM 2968 C C . THR A 1 366 ? 76.023 13.377 -36.506 1.00 39.47 366 THR A C 1
ATOM 2970 O O . THR A 1 366 ? 74.791 13.333 -36.491 1.00 39.47 366 THR A O 1
ATOM 2973 N N . GLY A 1 367 ? 76.719 13.700 -37.597 1.00 50.69 367 GLY A N 1
ATOM 2974 C CA . GLY A 1 367 ? 76.137 13.930 -38.915 1.00 50.69 367 GLY A CA 1
ATOM 2975 C C . GLY A 1 367 ? 75.642 12.638 -39.565 1.00 50.69 367 GLY A C 1
ATOM 2976 O O . GLY A 1 367 ? 76.105 11.549 -39.246 1.00 50.69 367 GLY A O 1
ATOM 2977 N N . GLU A 1 368 ? 74.690 12.811 -40.480 1.00 46.09 368 GLU A N 1
ATOM 2978 C CA . GLU A 1 368 ? 74.205 11.856 -41.494 1.00 46.09 368 GLU A CA 1
ATOM 2979 C C . GLU A 1 368 ? 73.203 10.755 -41.091 1.00 46.09 368 GLU A C 1
ATOM 2981 O O . GLU A 1 368 ? 72.529 10.226 -41.972 1.00 46.09 368 GLU A O 1
ATOM 2986 N N . LEU A 1 369 ? 72.950 10.484 -39.803 1.00 45.72 369 LEU A N 1
ATOM 2987 C CA . LEU A 1 369 ? 71.900 9.521 -39.390 1.00 45.72 369 LEU A CA 1
ATOM 2988 C C . LEU A 1 369 ? 70.595 10.148 -38.851 1.00 45.72 369 LEU A C 1
ATOM 2990 O O . LEU A 1 369 ? 69.654 9.427 -38.522 1.00 45.72 369 LEU A O 1
ATOM 2994 N N . ASN A 1 370 ? 70.493 11.480 -38.785 1.00 55.72 370 ASN A N 1
ATOM 2995 C CA . ASN A 1 370 ? 69.426 12.165 -38.035 1.00 55.72 370 ASN A CA 1
ATOM 2996 C C . ASN A 1 370 ? 68.242 12.659 -38.896 1.00 55.72 370 ASN A C 1
ATOM 2998 O O . ASN A 1 370 ? 67.116 12.752 -38.409 1.00 55.72 370 ASN A O 1
ATOM 3002 N N . ASP A 1 371 ? 68.448 12.925 -40.188 1.00 53.41 371 ASP A N 1
ATOM 3003 C CA . ASP A 1 371 ? 67.394 13.508 -41.038 1.00 53.41 371 ASP A CA 1
ATOM 3004 C C . ASP A 1 371 ? 66.352 12.474 -41.467 1.00 53.41 371 ASP A C 1
ATOM 3006 O O . ASP A 1 371 ? 65.162 12.771 -41.538 1.00 53.41 371 ASP A O 1
ATOM 3010 N N . ARG A 1 372 ? 66.765 11.217 -41.659 1.00 53.56 372 ARG A N 1
ATOM 3011 C CA . ARG A 1 372 ? 65.847 10.116 -41.987 1.00 53.56 372 ARG A CA 1
ATOM 3012 C C . ARG A 1 372 ? 64.927 9.781 -40.810 1.00 53.56 372 ARG A C 1
ATOM 3014 O O . ARG A 1 372 ? 63.732 9.591 -41.011 1.00 53.56 372 ARG A O 1
ATOM 3021 N N . ALA A 1 373 ? 65.473 9.779 -39.593 1.00 52.75 373 ALA A N 1
ATOM 3022 C CA . ALA A 1 373 ? 64.716 9.561 -38.364 1.00 52.75 373 ALA A CA 1
ATOM 3023 C C . ALA A 1 373 ? 63.774 10.738 -38.056 1.00 52.75 373 ALA A C 1
ATOM 3025 O O . ALA A 1 373 ? 62.617 10.512 -37.710 1.00 52.75 373 ALA A O 1
ATOM 3026 N N . ARG A 1 374 ? 64.214 11.991 -38.256 1.00 52.66 374 ARG A N 1
ATOM 3027 C CA . ARG A 1 374 ? 63.339 13.171 -38.129 1.00 52.66 374 ARG A CA 1
ATOM 3028 C C . ARG A 1 374 ? 62.230 13.200 -39.173 1.00 52.66 374 ARG A C 1
ATOM 3030 O O . ARG A 1 374 ? 61.088 13.472 -38.812 1.00 52.66 374 ARG A O 1
ATOM 3037 N N . ASN A 1 375 ? 62.526 12.887 -40.432 1.00 58.28 375 ASN A N 1
ATOM 3038 C CA . ASN A 1 375 ? 61.520 12.874 -41.495 1.00 58.28 375 ASN A CA 1
ATOM 3039 C C . ASN A 1 375 ? 60.486 11.764 -41.275 1.00 58.28 375 ASN A C 1
ATOM 3041 O O . ASN A 1 375 ? 59.294 12.027 -41.402 1.00 58.28 375 ASN A O 1
ATOM 3045 N N . GLN A 1 376 ? 60.913 10.571 -40.843 1.00 56.19 376 GLN A N 1
ATOM 3046 C CA . GLN A 1 376 ? 59.991 9.496 -40.460 1.00 56.19 376 GLN A CA 1
ATOM 3047 C C . GLN A 1 376 ? 59.138 9.875 -39.245 1.00 56.19 376 GLN A C 1
ATOM 3049 O O . GLN A 1 376 ? 57.931 9.656 -39.272 1.00 56.19 376 GLN A O 1
ATOM 3054 N N . LEU A 1 377 ? 59.720 10.499 -38.213 1.00 52.78 377 LEU A N 1
ATOM 3055 C CA . LEU A 1 377 ? 58.966 10.948 -37.040 1.00 52.78 377 LEU A CA 1
ATOM 3056 C C . LEU A 1 377 ? 57.922 12.012 -37.418 1.00 52.78 377 LEU A C 1
ATOM 3058 O O . LEU A 1 377 ? 56.773 11.928 -36.991 1.00 52.78 377 LEU A O 1
ATOM 3062 N N . THR A 1 378 ? 58.291 12.961 -38.281 1.00 56.66 378 THR A N 1
ATOM 3063 C CA . THR A 1 378 ? 57.407 14.038 -38.761 1.00 56.66 378 THR A CA 1
ATOM 3064 C C . THR A 1 378 ? 56.282 13.489 -39.648 1.00 56.66 378 THR A C 1
ATOM 3066 O O . THR A 1 378 ? 55.130 13.883 -39.486 1.00 56.66 378 THR A O 1
ATOM 3069 N N . GLU A 1 379 ? 56.567 12.504 -40.510 1.00 55.88 379 GLU A N 1
ATOM 3070 C CA . GLU A 1 379 ? 55.537 11.771 -41.261 1.00 55.88 379 GLU A CA 1
ATOM 3071 C C . GLU A 1 379 ? 54.601 10.976 -40.344 1.00 55.88 379 GLU A C 1
ATOM 3073 O O . GLU A 1 379 ? 53.390 10.970 -40.560 1.00 55.88 379 GLU A O 1
ATOM 3078 N N . THR A 1 380 ? 55.131 10.286 -39.328 1.00 51.03 380 THR A N 1
ATOM 3079 C CA . THR A 1 380 ? 54.300 9.509 -38.392 1.00 51.03 380 THR A CA 1
ATOM 3080 C C . THR A 1 380 ? 53.428 10.404 -37.515 1.00 51.03 380 THR A C 1
ATOM 3082 O O . THR A 1 380 ? 52.270 10.066 -37.278 1.00 51.03 380 THR A O 1
ATOM 3085 N N . LEU A 1 381 ? 53.932 11.575 -37.110 1.00 51.62 381 LEU A N 1
ATOM 3086 C CA . LEU A 1 381 ? 53.166 12.580 -36.374 1.00 51.62 381 LEU A CA 1
ATOM 3087 C C . LEU A 1 381 ? 52.065 13.189 -37.249 1.00 51.62 381 LEU A C 1
ATOM 3089 O O . LEU A 1 381 ? 50.913 13.193 -36.824 1.00 51.62 381 LEU A O 1
ATOM 3093 N N . GLY A 1 382 ? 52.363 13.569 -38.497 1.00 57.22 382 GLY A N 1
ATOM 3094 C CA . GLY A 1 382 ? 51.350 14.073 -39.435 1.00 57.22 382 GLY A CA 1
ATOM 3095 C C . GLY A 1 382 ? 50.263 13.041 -39.770 1.00 57.22 382 GLY A C 1
ATOM 3096 O O . GLY A 1 382 ? 49.080 13.378 -39.853 1.00 57.22 382 GLY A O 1
ATOM 3097 N N . LYS A 1 383 ? 50.632 11.755 -39.877 1.00 56.53 383 LYS A N 1
ATOM 3098 C CA . LYS A 1 383 ? 49.671 10.645 -40.008 1.00 56.53 383 LYS A CA 1
ATOM 3099 C C . LYS A 1 383 ? 48.817 10.492 -38.746 1.00 56.53 383 LYS A C 1
ATOM 3101 O O . LYS A 1 383 ? 47.610 10.310 -38.862 1.00 56.53 383 LYS A O 1
ATOM 3106 N N . SER A 1 384 ? 49.406 10.617 -37.554 1.00 44.12 384 SER A N 1
ATOM 3107 C CA . SER A 1 384 ? 48.667 10.543 -36.284 1.00 44.12 384 SER A CA 1
ATOM 3108 C C . SER A 1 384 ? 47.701 11.718 -36.082 1.00 44.12 384 SER A C 1
ATOM 3110 O O . SER A 1 384 ? 46.593 11.521 -35.591 1.00 44.12 384 SER A O 1
ATOM 3112 N N . GLU A 1 385 ? 48.067 12.923 -36.527 1.00 54.00 385 GLU A N 1
ATOM 3113 C CA . GLU A 1 385 ? 47.203 14.106 -36.478 1.00 54.00 385 GLU A CA 1
ATOM 3114 C C . GLU A 1 385 ? 46.041 13.998 -37.471 1.00 54.00 385 GLU A C 1
ATOM 3116 O O . GLU A 1 385 ? 44.906 14.299 -37.102 1.00 54.00 385 GLU A O 1
ATOM 3121 N N . SER A 1 386 ? 46.281 13.480 -38.684 1.00 55.66 386 SER A N 1
ATOM 3122 C CA . SER A 1 386 ? 45.203 13.175 -39.640 1.00 55.66 386 SER A CA 1
ATOM 3123 C C . SER A 1 386 ? 44.240 12.113 -39.110 1.00 55.66 386 SER A C 1
ATOM 3125 O O . SER A 1 386 ? 43.028 12.285 -39.211 1.00 55.66 386 SER A O 1
ATOM 3127 N N . ILE A 1 387 ? 44.755 11.046 -38.491 1.00 51.88 387 ILE A N 1
ATOM 3128 C CA . ILE A 1 387 ? 43.923 9.995 -37.886 1.00 51.88 387 ILE A CA 1
ATOM 3129 C C . ILE A 1 387 ? 43.084 10.566 -36.735 1.00 51.88 387 ILE A C 1
ATOM 3131 O O . ILE A 1 387 ? 41.890 10.291 -36.648 1.00 51.88 387 ILE A O 1
ATOM 3135 N N . ASN A 1 388 ? 43.666 11.408 -35.878 1.00 45.47 388 ASN A N 1
ATOM 3136 C CA . ASN A 1 388 ? 42.930 12.043 -34.784 1.00 45.47 388 ASN A CA 1
ATOM 3137 C C . ASN A 1 388 ? 41.877 13.042 -35.287 1.00 45.47 388 ASN A C 1
ATOM 3139 O O . ASN A 1 388 ? 40.783 13.109 -34.724 1.00 45.47 388 ASN A O 1
ATOM 3143 N N . ALA A 1 389 ? 42.161 13.787 -36.358 1.00 55.75 389 ALA A N 1
ATOM 3144 C CA . ALA A 1 389 ? 41.176 14.651 -37.004 1.00 55.75 389 ALA A CA 1
ATOM 3145 C C . ALA A 1 389 ? 40.001 13.835 -37.572 1.00 55.75 389 ALA A C 1
ATOM 3147 O O . ALA A 1 389 ? 38.843 14.192 -37.351 1.00 55.75 389 ALA A O 1
ATOM 3148 N N . GLU A 1 390 ? 40.282 12.697 -38.212 1.00 54.62 390 GLU A N 1
ATOM 3149 C CA . GLU A 1 390 ? 39.259 11.798 -38.752 1.00 54.62 390 GLU A CA 1
ATOM 3150 C C . GLU A 1 390 ? 38.416 11.140 -37.643 1.00 54.62 390 GLU A C 1
ATOM 3152 O O . GLU A 1 390 ? 37.191 11.061 -37.754 1.00 54.62 390 GLU A O 1
ATOM 3157 N N . ILE A 1 391 ? 39.037 10.727 -36.532 1.00 47.03 391 ILE A N 1
ATOM 3158 C CA . ILE A 1 391 ? 38.337 10.185 -35.355 1.00 47.03 391 ILE A CA 1
ATOM 3159 C C . ILE A 1 391 ? 37.422 11.241 -34.725 1.00 47.03 391 ILE A C 1
ATOM 3161 O O . ILE A 1 391 ? 36.278 10.935 -34.375 1.00 47.03 391 ILE A O 1
ATOM 3165 N N . ASN A 1 392 ? 37.884 12.487 -34.607 1.00 49.34 392 ASN A N 1
ATOM 3166 C CA . ASN A 1 392 ? 37.085 13.583 -34.057 1.00 49.34 392 ASN A CA 1
ATOM 3167 C C . ASN A 1 392 ? 35.904 13.940 -34.967 1.00 49.34 392 ASN A C 1
ATOM 3169 O O . ASN A 1 392 ? 34.798 14.176 -34.477 1.00 49.34 392 ASN A O 1
ATOM 3173 N N . GLN A 1 393 ? 36.105 13.915 -36.286 1.00 59.41 393 GLN A N 1
ATOM 3174 C CA . GLN A 1 393 ? 35.038 14.143 -37.256 1.00 59.41 393 GLN A CA 1
ATOM 3175 C C . GLN A 1 393 ? 33.994 13.020 -37.213 1.00 59.41 393 GLN A C 1
ATOM 3177 O O . GLN A 1 393 ? 32.811 13.298 -37.027 1.00 59.41 393 GLN A O 1
ATOM 3182 N N . ARG A 1 394 ? 34.422 11.750 -37.224 1.00 51.53 394 ARG A N 1
ATOM 3183 C CA . ARG A 1 394 ? 33.516 10.598 -37.070 1.00 51.53 394 ARG A CA 1
ATOM 3184 C C . ARG A 1 394 ? 32.773 10.611 -35.732 1.00 51.53 394 ARG A C 1
ATOM 3186 O O . ARG A 1 394 ? 31.593 10.284 -35.692 1.00 51.53 394 ARG A O 1
ATOM 3193 N N . SER A 1 395 ? 33.419 11.024 -34.642 1.00 43.28 395 SER A N 1
ATOM 3194 C CA . SER A 1 395 ? 32.772 11.145 -33.325 1.00 43.28 395 SER A CA 1
ATOM 3195 C C . SER A 1 395 ? 31.737 12.276 -33.288 1.00 43.28 395 SER A C 1
ATOM 3197 O O . SER A 1 395 ? 30.693 12.138 -32.645 1.00 43.28 395 SER A O 1
ATOM 3199 N N . SER A 1 396 ? 31.985 13.373 -34.013 1.00 51.84 396 SER A N 1
ATOM 3200 C CA . SER A 1 396 ? 31.009 14.450 -34.219 1.00 51.84 396 SER A CA 1
ATOM 3201 C C . SER A 1 396 ? 29.809 13.971 -35.036 1.00 51.84 396 SER A C 1
ATOM 3203 O O . SER A 1 396 ? 28.668 14.205 -34.639 1.00 51.84 396 SER A O 1
ATOM 3205 N N . ASP A 1 397 ? 30.047 13.237 -36.122 1.00 55.19 397 ASP A N 1
ATOM 3206 C CA . ASP A 1 397 ? 28.991 12.718 -36.996 1.00 55.19 397 ASP A CA 1
ATOM 3207 C C . ASP A 1 397 ? 28.150 11.630 -36.308 1.00 55.19 397 ASP A C 1
ATOM 3209 O O . ASP A 1 397 ? 26.924 11.607 -36.450 1.00 55.19 397 ASP A O 1
ATOM 3213 N N . ILE A 1 398 ? 28.773 10.787 -35.476 1.00 47.16 398 ILE A N 1
ATOM 3214 C CA . ILE A 1 398 ? 28.076 9.826 -34.607 1.00 47.16 398 ILE A CA 1
ATOM 3215 C C . ILE A 1 398 ? 27.249 10.558 -33.546 1.00 47.16 398 ILE A C 1
ATOM 3217 O O . ILE A 1 398 ? 26.110 10.172 -33.294 1.00 47.16 398 ILE A O 1
ATOM 3221 N N . SER A 1 399 ? 27.772 11.634 -32.951 1.00 44.62 399 SER A N 1
ATOM 3222 C CA . SER A 1 399 ? 27.026 12.424 -31.961 1.00 44.62 399 SER A CA 1
ATOM 3223 C C . SER A 1 399 ? 25.813 13.123 -32.578 1.00 44.62 399 SER A C 1
ATOM 3225 O O . SER A 1 399 ? 24.742 13.094 -31.978 1.00 44.62 399 SER A O 1
ATOM 3227 N N . LYS A 1 400 ? 25.944 13.673 -33.794 1.00 54.69 400 LYS A N 1
ATOM 3228 C CA . LYS A 1 400 ? 24.827 14.259 -34.557 1.00 54.69 400 LYS A CA 1
ATOM 3229 C C . LYS A 1 400 ? 23.787 13.209 -34.947 1.00 54.69 400 LYS A C 1
ATOM 3231 O O . LYS A 1 400 ? 22.596 13.413 -34.738 1.00 54.69 400 LYS A O 1
ATOM 3236 N N . SER A 1 401 ? 24.235 12.050 -35.431 1.00 48.88 401 SER A N 1
ATOM 3237 C CA . SER A 1 401 ? 23.342 10.931 -35.759 1.00 48.88 401 SER A CA 1
ATOM 3238 C C . SER A 1 401 ? 22.614 10.410 -34.515 1.00 48.88 401 SER A C 1
ATOM 3240 O O . SER A 1 401 ? 21.433 10.087 -34.576 1.00 48.88 401 SER A O 1
ATOM 3242 N N . SER A 1 402 ? 23.293 10.371 -33.366 1.00 39.59 402 SER A N 1
ATOM 3243 C CA . SER A 1 402 ? 22.714 9.981 -32.076 1.00 39.59 402 SER A CA 1
ATOM 3244 C C . SER A 1 402 ? 21.702 11.011 -31.562 1.00 39.59 402 SER A C 1
ATOM 3246 O O . SER A 1 402 ? 20.633 10.626 -31.091 1.00 39.59 402 SER A O 1
ATOM 3248 N N . SER A 1 403 ? 21.967 12.316 -31.716 1.00 45.84 403 SER A N 1
ATOM 3249 C CA . SER A 1 403 ? 20.990 13.359 -31.380 1.00 45.84 403 SER A CA 1
ATOM 3250 C C . SER A 1 403 ? 19.770 13.328 -32.299 1.00 45.84 403 SER A C 1
ATOM 3252 O O . SER A 1 403 ? 18.651 13.413 -31.807 1.00 45.84 403 SER A O 1
ATOM 3254 N N . GLU A 1 404 ? 19.952 13.116 -33.606 1.00 49.94 404 GLU A N 1
ATOM 3255 C CA . GLU A 1 404 ? 18.841 12.973 -34.558 1.00 49.94 404 GLU A CA 1
ATOM 3256 C C . GLU A 1 404 ? 18.004 11.713 -34.286 1.00 49.94 404 GLU A C 1
ATOM 3258 O O . GLU A 1 404 ? 16.777 11.739 -34.397 1.00 49.94 404 GLU A O 1
ATOM 3263 N N . LEU A 1 405 ? 18.645 10.604 -33.897 1.00 45.12 405 LEU A N 1
ATOM 3264 C CA . LEU A 1 405 ? 17.954 9.391 -33.451 1.00 45.12 405 LEU A CA 1
ATOM 3265 C C . LEU A 1 405 ? 17.209 9.620 -32.130 1.00 45.12 405 LEU A C 1
ATOM 3267 O O . LEU A 1 405 ? 16.082 9.150 -31.989 1.00 45.12 405 LEU A O 1
ATOM 3271 N N . GLY A 1 406 ? 17.789 10.375 -31.195 1.00 41.00 406 GLY A N 1
ATOM 3272 C CA . GLY A 1 406 ? 17.142 10.772 -29.944 1.00 41.00 406 GLY A CA 1
ATOM 3273 C C . GLY A 1 406 ? 15.922 11.671 -30.165 1.00 41.00 406 GLY A C 1
ATOM 3274 O O . GLY A 1 406 ? 14.875 11.450 -29.562 1.00 41.00 406 GLY A O 1
ATOM 3275 N N . GLU A 1 407 ? 16.005 12.635 -31.083 1.00 46.41 407 GLU A N 1
ATOM 3276 C CA . GLU A 1 407 ? 14.878 13.498 -31.454 1.00 46.41 407 GLU A CA 1
ATOM 3277 C C . GLU A 1 407 ? 13.764 12.719 -32.163 1.00 46.41 407 GLU A C 1
ATOM 3279 O O . GLU A 1 407 ? 12.592 12.884 -31.819 1.00 46.41 407 GLU A O 1
ATOM 3284 N N . LYS A 1 408 ? 14.108 11.810 -33.087 1.00 41.62 408 LYS A N 1
ATOM 3285 C CA . LYS A 1 408 ? 13.132 10.906 -33.723 1.00 41.62 408 LYS A CA 1
ATOM 3286 C C . LYS A 1 408 ? 12.501 9.940 -32.718 1.00 41.62 408 LYS A C 1
ATOM 3288 O O . LYS A 1 408 ? 11.307 9.669 -32.820 1.00 41.62 408 LYS A O 1
ATOM 3293 N N . SER A 1 409 ? 13.262 9.465 -31.731 1.00 39.62 409 SER A N 1
ATOM 3294 C CA . SER A 1 409 ? 12.754 8.636 -30.630 1.00 39.62 409 SER A CA 1
ATOM 3295 C C . SER A 1 409 ? 11.779 9.415 -29.747 1.00 39.62 409 SER A C 1
ATOM 3297 O O . SER A 1 409 ? 10.693 8.923 -29.463 1.00 39.62 409 SER A O 1
ATOM 3299 N N . ASN A 1 410 ? 12.101 10.661 -29.391 1.00 42.75 410 ASN A N 1
ATOM 3300 C CA . ASN A 1 410 ? 11.208 11.531 -28.621 1.00 42.75 410 ASN A CA 1
ATOM 3301 C C . ASN A 1 410 ? 9.924 11.877 -29.394 1.00 42.75 410 ASN A C 1
ATOM 3303 O O . ASN A 1 410 ? 8.837 11.877 -28.820 1.00 42.75 410 ASN A O 1
ATOM 3307 N N . GLN A 1 411 ? 10.015 12.139 -30.703 1.00 44.75 411 GLN A N 1
ATOM 3308 C CA . GLN A 1 411 ? 8.837 12.348 -31.554 1.00 44.75 411 GLN A CA 1
ATOM 3309 C C . GLN A 1 411 ? 7.980 11.081 -31.662 1.00 44.75 411 GLN A C 1
ATOM 3311 O O . GLN A 1 411 ? 6.751 11.165 -31.627 1.00 44.75 411 GLN A O 1
ATOM 3316 N N . PHE A 1 412 ? 8.612 9.908 -31.748 1.00 41.88 412 PHE A N 1
ATOM 3317 C CA . PHE A 1 412 ? 7.923 8.623 -31.734 1.00 41.88 412 PHE A CA 1
ATOM 3318 C C . PHE A 1 412 ? 7.241 8.355 -30.387 1.00 41.88 412 PHE A C 1
ATOM 3320 O O . PHE A 1 412 ? 6.083 7.955 -30.384 1.00 41.88 412 PHE A O 1
ATOM 3327 N N . GLU A 1 413 ? 7.886 8.637 -29.251 1.00 41.88 413 GLU A N 1
ATOM 3328 C CA . GLU A 1 413 ? 7.278 8.510 -27.919 1.00 41.88 413 GLU A CA 1
ATOM 3329 C C . GLU A 1 413 ? 6.099 9.468 -27.719 1.00 41.88 413 GLU A C 1
ATOM 3331 O O . GLU A 1 413 ? 5.068 9.068 -27.180 1.00 41.88 413 GLU A O 1
ATOM 3336 N N . GLN A 1 414 ? 6.193 10.708 -28.209 1.00 43.56 414 GLN A N 1
ATOM 3337 C CA . GLN A 1 414 ? 5.085 11.667 -28.165 1.00 43.56 414 GLN A CA 1
ATOM 3338 C C . GLN A 1 414 ? 3.913 11.243 -29.062 1.00 43.56 414 GLN A C 1
ATOM 3340 O O . GLN A 1 414 ? 2.753 11.359 -28.659 1.00 43.56 414 GLN A O 1
ATOM 3345 N N . LEU A 1 415 ? 4.192 10.727 -30.264 1.00 40.59 415 LEU A N 1
ATOM 3346 C CA . LEU A 1 415 ? 3.168 10.182 -31.160 1.00 40.59 415 LEU A CA 1
ATOM 3347 C C . LEU A 1 415 ? 2.539 8.909 -30.590 1.00 40.59 415 LEU A C 1
ATOM 3349 O O . LEU A 1 415 ? 1.318 8.792 -30.606 1.00 40.59 415 LEU A O 1
ATOM 3353 N N . ALA A 1 416 ? 3.337 7.996 -30.037 1.00 39.09 416 ALA A N 1
ATOM 3354 C CA . ALA A 1 416 ? 2.871 6.783 -29.374 1.00 39.09 416 ALA A CA 1
ATOM 3355 C C . ALA A 1 416 ? 2.055 7.100 -28.113 1.00 39.09 416 ALA A C 1
ATOM 3357 O O . ALA A 1 416 ? 1.048 6.444 -27.869 1.00 39.09 416 ALA A O 1
ATOM 3358 N N . GLY A 1 417 ? 2.427 8.134 -27.353 1.00 40.50 417 GLY A N 1
ATOM 3359 C CA . GLY A 1 417 ? 1.654 8.642 -26.219 1.00 40.50 417 GLY A CA 1
ATOM 3360 C C . GLY A 1 417 ? 0.291 9.188 -26.647 1.00 40.50 417 GLY A C 1
ATOM 3361 O O . GLY A 1 417 ? -0.727 8.762 -26.111 1.00 40.50 417 GLY A O 1
ATOM 3362 N N . ARG A 1 418 ? 0.252 10.045 -27.678 1.00 43.09 418 ARG A N 1
ATOM 3363 C CA . ARG A 1 418 ? -1.000 10.579 -28.251 1.00 43.09 418 ARG A CA 1
ATOM 3364 C C . ARG A 1 418 ? -1.888 9.492 -28.853 1.00 43.09 418 ARG A C 1
ATOM 3366 O O . ARG A 1 418 ? -3.107 9.535 -28.688 1.00 43.09 418 ARG A O 1
ATOM 3373 N N . LEU A 1 419 ? -1.294 8.510 -29.533 1.00 38.62 419 LEU A N 1
ATOM 3374 C CA . LEU A 1 419 ? -2.005 7.327 -30.016 1.00 38.62 419 LEU A CA 1
ATOM 3375 C C . LEU A 1 419 ? -2.543 6.511 -28.841 1.00 38.62 419 LEU A C 1
ATOM 3377 O O . LEU A 1 419 ? -3.720 6.198 -28.827 1.00 38.62 419 LEU A O 1
ATOM 3381 N N . SER A 1 420 ? -1.744 6.227 -27.814 1.00 42.44 420 SER A N 1
ATOM 3382 C CA . SER A 1 420 ? -2.205 5.481 -26.638 1.00 42.44 420 SER A CA 1
ATOM 3383 C C . SER A 1 420 ? -3.349 6.193 -25.907 1.00 42.44 420 SER A C 1
ATOM 3385 O O . SER A 1 420 ? -4.286 5.537 -25.466 1.00 42.44 420 SER A O 1
ATOM 3387 N N . GLU A 1 421 ? -3.306 7.521 -25.810 1.00 42.75 421 GLU A N 1
ATOM 3388 C CA . GLU A 1 421 ? -4.339 8.331 -25.161 1.00 42.75 421 GLU A CA 1
ATOM 3389 C C . GLU A 1 421 ? -5.646 8.342 -25.969 1.00 42.75 421 GLU A C 1
ATOM 3391 O O . GLU A 1 421 ? -6.701 8.025 -25.423 1.00 42.75 421 GLU A O 1
ATOM 3396 N N . THR A 1 422 ? -5.571 8.569 -27.285 1.00 39.88 422 THR A N 1
ATOM 3397 C CA . THR A 1 422 ? -6.736 8.480 -28.191 1.00 39.88 422 THR A CA 1
ATOM 3398 C C . THR A 1 422 ? -7.307 7.060 -28.292 1.00 39.88 422 THR A C 1
ATOM 3400 O O . THR A 1 422 ? -8.518 6.876 -28.441 1.00 39.88 422 THR A O 1
ATOM 3403 N N . LEU A 1 423 ? -6.464 6.033 -28.170 1.00 39.00 423 LEU A N 1
ATOM 3404 C CA . LEU A 1 423 ? -6.868 4.626 -28.129 1.00 39.00 423 LEU A CA 1
ATOM 3405 C C . LEU A 1 423 ? -7.541 4.246 -26.807 1.00 39.00 423 LEU A C 1
ATOM 3407 O O . LEU A 1 423 ? -8.516 3.497 -26.805 1.00 39.00 423 LEU A O 1
ATOM 3411 N N . GLU A 1 424 ? -7.063 4.768 -25.680 1.00 44.38 424 GLU A N 1
ATOM 3412 C CA . GLU A 1 424 ? -7.726 4.578 -24.390 1.00 44.38 424 GLU A CA 1
ATOM 3413 C C . GLU A 1 424 ? -9.056 5.341 -24.327 1.00 44.38 424 GLU A C 1
ATOM 3415 O O . GLU A 1 424 ? -10.047 4.763 -23.886 1.00 44.38 424 GLU A O 1
ATOM 3420 N N . GLU A 1 425 ? -9.134 6.567 -24.855 1.00 43.94 425 GLU A N 1
ATOM 3421 C CA . GLU A 1 425 ? -10.396 7.313 -24.992 1.00 43.94 425 GLU A CA 1
ATOM 3422 C C . GLU A 1 425 ? -11.419 6.557 -25.859 1.00 43.94 425 GLU A C 1
ATOM 3424 O O . GLU A 1 425 ? -12.566 6.374 -25.451 1.00 43.94 425 GLU A O 1
ATOM 3429 N N . THR A 1 426 ? -11.003 6.001 -27.002 1.00 40.22 426 THR A N 1
ATOM 3430 C CA . THR A 1 426 ? -11.895 5.214 -27.878 1.00 40.22 426 THR A CA 1
ATOM 3431 C C . THR A 1 426 ? -12.282 3.844 -27.302 1.00 40.22 426 THR A C 1
ATOM 3433 O O . THR A 1 426 ? -13.403 3.370 -27.529 1.00 40.22 426 THR A O 1
ATOM 3436 N N . MET A 1 427 ? -11.416 3.198 -26.513 1.00 40.41 427 MET A N 1
ATOM 3437 C CA . MET A 1 427 ? -11.764 1.980 -25.762 1.00 40.41 427 MET A CA 1
ATOM 3438 C C . MET A 1 427 ? -12.753 2.260 -24.620 1.00 40.41 427 MET A C 1
ATOM 3440 O O . MET A 1 427 ? -13.649 1.456 -24.366 1.00 40.41 427 MET A O 1
ATOM 3444 N N . ILE A 1 428 ? -12.634 3.409 -23.954 1.00 43.28 428 ILE A N 1
ATOM 3445 C CA . ILE A 1 428 ? -13.581 3.864 -22.925 1.00 43.28 428 ILE A CA 1
ATOM 3446 C C . ILE A 1 428 ? -14.925 4.263 -23.554 1.00 43.28 428 ILE A C 1
ATOM 3448 O O . ILE A 1 428 ? -15.983 4.020 -22.971 1.00 43.28 428 ILE A O 1
ATOM 3452 N N . ASP A 1 429 ? -14.930 4.828 -24.758 1.00 40.41 429 ASP A N 1
ATOM 3453 C CA . ASP A 1 429 ? -16.170 5.149 -25.473 1.00 40.41 429 ASP A CA 1
ATOM 3454 C C . ASP A 1 429 ? -16.906 3.914 -25.995 1.00 40.41 429 ASP A C 1
ATOM 3456 O O . ASP A 1 429 ? -18.135 3.877 -25.961 1.00 40.41 429 ASP A O 1
ATOM 3460 N N . SER A 1 430 ? -16.179 2.869 -26.394 1.00 40.06 430 SER A N 1
ATOM 3461 C CA . SER A 1 430 ? -16.766 1.615 -26.886 1.00 40.06 430 SER A CA 1
ATOM 3462 C C . SER A 1 430 ? -17.238 0.656 -25.788 1.00 40.06 430 SER A C 1
ATOM 3464 O O . SER A 1 430 ? -18.196 -0.077 -26.012 1.00 40.06 430 SER A O 1
ATOM 3466 N N . ARG A 1 431 ? -16.624 0.659 -24.596 1.00 44.09 431 ARG A N 1
ATOM 3467 C CA . ARG A 1 431 ? -17.012 -0.227 -23.473 1.00 44.09 431 ARG A CA 1
ATOM 3468 C C . ARG A 1 431 ? -18.247 0.222 -22.689 1.00 44.09 431 ARG A C 1
ATOM 3470 O O . ARG A 1 431 ? -18.776 -0.560 -21.911 1.00 44.09 431 ARG A O 1
ATOM 3477 N N . LEU A 1 432 ? -18.673 1.472 -22.854 1.00 40.25 432 LEU A N 1
ATOM 3478 C CA . LEU A 1 432 ? -19.694 2.123 -22.018 1.00 40.25 432 LEU A CA 1
ATOM 3479 C C . LEU A 1 432 ? -20.995 2.429 -22.753 1.00 40.25 432 LEU A C 1
ATOM 3481 O O . LEU A 1 432 ? -21.814 3.220 -22.298 1.00 40.25 432 LEU A O 1
ATOM 3485 N N . HIS A 1 433 ? -21.170 1.819 -23.906 1.00 38.16 433 HIS A N 1
ATOM 3486 C CA . HIS A 1 433 ? -22.318 2.031 -24.744 1.00 38.16 433 HIS A CA 1
ATOM 3487 C C . HIS A 1 433 ? -22.963 0.658 -24.940 1.00 38.16 433 HIS A C 1
ATOM 3489 O O . HIS A 1 433 ? -22.275 -0.273 -25.361 1.00 38.16 433 HIS A O 1
ATOM 3495 N N . ASP A 1 434 ? -24.271 0.549 -24.698 1.00 41.75 434 ASP A N 1
ATOM 3496 C CA . ASP A 1 434 ? -25.136 -0.541 -25.187 1.00 41.75 434 ASP A CA 1
ATOM 3497 C C . ASP A 1 434 ? -25.211 -0.524 -26.732 1.00 41.75 434 ASP A C 1
ATOM 3499 O O . ASP A 1 434 ? -26.273 -0.526 -27.357 1.00 41.75 434 ASP A O 1
ATOM 3503 N N . LEU A 1 435 ? -24.063 -0.407 -27.397 1.00 41.53 435 LEU A N 1
ATOM 3504 C CA . LEU A 1 435 ? -23.965 -0.314 -28.836 1.00 41.53 435 LEU A CA 1
ATOM 3505 C C . LEU A 1 435 ? -23.998 -1.726 -29.390 1.00 41.53 435 LEU A C 1
ATOM 3507 O O . LEU A 1 435 ? -23.051 -2.497 -29.247 1.00 41.53 435 LEU A O 1
ATOM 3511 N N . SER A 1 436 ? -25.105 -2.017 -30.071 1.00 50.66 436 SER A N 1
ATOM 3512 C CA . SER A 1 436 ? -25.272 -3.175 -30.944 1.00 50.66 436 SER A CA 1
ATOM 3513 C C . SER A 1 436 ? -23.957 -3.535 -31.647 1.00 50.66 436 SER A C 1
ATOM 3515 O O . SER A 1 436 ? -23.248 -2.655 -32.149 1.00 50.66 436 SER A O 1
ATOM 3517 N N . SER A 1 437 ? -23.644 -4.830 -31.719 1.00 55.22 437 SER A N 1
ATOM 3518 C CA . SER A 1 437 ? -22.447 -5.368 -32.384 1.00 55.22 437 SER A CA 1
ATOM 3519 C C . SER A 1 437 ? -22.193 -4.792 -33.788 1.00 55.22 437 SER A C 1
ATOM 3521 O O . SER A 1 437 ? -21.053 -4.776 -34.250 1.00 55.22 437 SER A O 1
ATOM 3523 N N . LEU A 1 438 ? -23.225 -4.250 -34.448 1.00 53.97 438 LEU A N 1
ATOM 3524 C CA . LEU A 1 438 ? -23.132 -3.485 -35.692 1.00 53.97 438 LEU A CA 1
ATOM 3525 C C . LEU A 1 438 ? -22.222 -2.250 -35.613 1.00 53.97 438 LEU A C 1
ATOM 3527 O O . LEU A 1 438 ? -21.430 -2.035 -36.529 1.00 53.97 438 LEU A O 1
ATOM 3531 N N . SER A 1 439 ? -22.304 -1.440 -34.557 1.00 55.41 439 SER A N 1
ATOM 3532 C CA . SER A 1 439 ? -21.519 -0.200 -34.452 1.00 55.41 439 SER A CA 1
ATOM 3533 C C . SER A 1 439 ? -20.026 -0.489 -34.282 1.00 55.41 439 SER A C 1
ATOM 3535 O O . SER A 1 439 ? -19.189 0.200 -34.867 1.00 55.41 439 SER A O 1
ATOM 3537 N N . ILE A 1 440 ? -19.687 -1.557 -33.551 1.00 57.75 440 ILE A N 1
ATOM 3538 C CA . ILE A 1 440 ? -18.301 -2.018 -33.384 1.00 57.75 440 ILE A CA 1
ATOM 3539 C C . ILE A 1 440 ? -17.785 -2.640 -34.691 1.00 57.75 440 ILE A C 1
ATOM 3541 O O . ILE A 1 440 ? -16.678 -2.319 -35.120 1.00 57.75 440 ILE A O 1
ATOM 3545 N N . LYS A 1 441 ? -18.599 -3.449 -35.386 1.00 61.94 441 LYS A N 1
ATOM 3546 C CA . LYS A 1 441 ? -18.257 -4.014 -36.708 1.00 61.94 441 LYS A CA 1
ATOM 3547 C C . LYS A 1 441 ? -18.008 -2.930 -37.757 1.00 61.94 441 LYS A C 1
ATOM 3549 O O . LYS A 1 441 ? -17.052 -3.033 -38.521 1.00 61.94 441 LYS A O 1
ATOM 3554 N N . LYS A 1 442 ? -18.810 -1.861 -37.758 1.00 66.56 442 LYS A N 1
ATOM 3555 C CA . LYS A 1 442 ? -18.621 -0.710 -38.652 1.00 66.56 442 LYS A CA 1
ATOM 3556 C C . LYS A 1 442 ? -17.286 -0.005 -38.390 1.00 66.56 442 LYS A C 1
ATOM 3558 O O . LYS A 1 442 ? -16.536 0.242 -39.329 1.00 66.56 442 LYS A O 1
ATOM 3563 N N . LYS A 1 443 ? -16.951 0.245 -37.120 1.00 61.56 443 LYS A N 1
ATOM 3564 C CA . LYS A 1 443 ? -15.686 0.889 -36.728 1.00 61.56 443 LYS A CA 1
ATOM 3565 C C . LYS A 1 443 ? -14.459 0.016 -37.032 1.00 61.56 443 LYS A C 1
ATOM 3567 O O . LYS A 1 443 ? -13.435 0.533 -37.465 1.00 61.56 443 LYS A O 1
ATOM 3572 N N . LEU A 1 444 ? -14.569 -1.305 -36.857 1.00 62.88 444 LEU A N 1
ATOM 3573 C CA . LEU A 1 444 ? -13.535 -2.266 -37.265 1.00 62.88 444 LEU A CA 1
ATOM 3574 C C . LEU A 1 444 ? -13.301 -2.237 -38.782 1.00 62.88 444 LEU A C 1
ATOM 3576 O O . LEU A 1 444 ? -12.154 -2.262 -39.218 1.00 62.88 444 LEU A O 1
ATOM 3580 N N . GLY A 1 445 ? -14.367 -2.110 -39.580 1.00 65.00 445 GLY A N 1
ATOM 3581 C CA . GLY A 1 445 ? -14.263 -1.925 -41.030 1.00 65.00 445 GLY A CA 1
ATOM 3582 C C . GLY A 1 445 ? -13.548 -0.627 -41.423 1.00 65.00 445 GLY A C 1
ATOM 3583 O O . GLY A 1 445 ? -12.680 -0.641 -42.292 1.00 65.00 445 GLY A O 1
ATOM 3584 N N . GLU A 1 446 ? -13.849 0.485 -40.746 1.00 68.88 446 GLU A N 1
ATOM 3585 C CA . GLU A 1 446 ? -13.174 1.777 -40.961 1.00 68.88 446 GLU A CA 1
ATOM 3586 C C . GLU A 1 446 ? -11.674 1.720 -40.612 1.00 68.88 446 GLU A C 1
ATOM 3588 O O . GLU A 1 446 ? -10.850 2.304 -41.317 1.00 68.88 446 GLU A O 1
ATOM 3593 N N . LEU A 1 447 ? -11.303 1.002 -39.547 1.00 63.09 447 LEU A N 1
ATOM 3594 C CA . LEU A 1 447 ? -9.903 0.796 -39.159 1.00 63.09 447 LEU A CA 1
ATOM 3595 C C . LEU A 1 447 ? -9.162 -0.131 -40.130 1.00 63.09 447 LEU A C 1
ATOM 3597 O O . LEU A 1 447 ? -8.015 0.152 -40.464 1.00 63.09 447 LEU A O 1
ATOM 3601 N N . GLY A 1 448 ? -9.823 -1.178 -40.634 1.00 65.81 448 GLY A N 1
ATOM 3602 C CA . GLY A 1 448 ? -9.267 -2.050 -41.674 1.00 65.81 448 GLY A CA 1
ATOM 3603 C C . GLY A 1 448 ? -9.002 -1.318 -42.989 1.00 65.81 448 GLY A C 1
ATOM 3604 O O . GLY A 1 448 ? -7.980 -1.545 -43.623 1.00 65.81 448 GLY A O 1
ATOM 3605 N N . MET A 1 449 ? -9.866 -0.373 -43.372 1.00 69.25 449 MET A N 1
ATOM 3606 C CA . MET A 1 449 ? -9.617 0.499 -44.530 1.00 69.25 449 MET A CA 1
ATOM 3607 C C . MET A 1 449 ? -8.408 1.417 -44.304 1.00 69.25 449 MET A C 1
ATOM 3609 O O . MET A 1 449 ? -7.627 1.643 -45.223 1.00 69.25 449 MET A O 1
ATOM 3613 N N . LYS A 1 450 ? -8.217 1.915 -43.075 1.00 64.00 450 LYS A N 1
ATOM 3614 C CA . LYS A 1 450 ? -7.054 2.739 -42.716 1.00 64.00 450 LYS A CA 1
ATOM 3615 C C . LYS A 1 450 ? -5.745 1.953 -42.666 1.00 64.00 450 LYS A C 1
ATOM 3617 O O . LYS A 1 450 ? -4.720 2.544 -42.969 1.00 64.00 450 LYS A O 1
ATOM 3622 N N . SER A 1 451 ? -5.740 0.661 -42.321 1.00 60.12 451 SER A N 1
ATOM 3623 C CA . SER A 1 451 ? -4.489 -0.125 -42.299 1.00 60.12 451 SER A CA 1
ATOM 3624 C C . SER A 1 451 ? -3.904 -0.400 -43.681 1.00 60.12 451 SER A C 1
ATOM 3626 O O . SER A 1 451 ? -2.705 -0.666 -43.793 1.00 60.12 451 SER A O 1
ATOM 3628 N N . GLN A 1 452 ? -4.724 -0.235 -44.723 1.00 65.00 452 GLN A N 1
ATOM 3629 C CA . GLN A 1 452 ? -4.328 -0.320 -46.127 1.00 65.00 452 GLN A CA 1
ATOM 3630 C C . GLN A 1 452 ? -3.933 1.028 -46.747 1.00 65.00 452 GLN A C 1
ATOM 3632 O O . GLN A 1 452 ? -3.652 1.081 -47.944 1.00 65.00 452 GLN A O 1
ATOM 3637 N N . ASP A 1 453 ? -3.899 2.116 -45.968 1.00 70.50 453 ASP A N 1
ATOM 3638 C CA . ASP A 1 453 ? -3.468 3.422 -46.465 1.00 70.50 453 ASP A CA 1
ATOM 3639 C C . ASP A 1 453 ? -1.977 3.375 -46.875 1.00 70.50 453 ASP A C 1
ATOM 3641 O O . ASP A 1 453 ? -1.113 3.129 -46.026 1.00 70.50 453 ASP A O 1
ATOM 3645 N N . PRO A 1 454 ? -1.640 3.627 -48.157 1.00 58.97 454 PRO A N 1
ATOM 3646 C CA . PRO A 1 454 ? -0.269 3.551 -48.661 1.00 58.97 454 PRO A CA 1
ATOM 3647 C C . PRO A 1 454 ? 0.664 4.625 -48.076 1.00 58.97 454 PRO A C 1
ATOM 3649 O O . PRO A 1 454 ? 1.875 4.554 -48.284 1.00 58.97 454 PRO A O 1
ATOM 3652 N N . THR A 1 455 ? 0.131 5.615 -47.353 1.00 62.28 455 THR A N 1
ATOM 3653 C CA . THR A 1 455 ? 0.920 6.633 -46.642 1.00 62.28 455 THR A CA 1
ATOM 3654 C C . THR A 1 455 ? 1.460 6.151 -45.290 1.00 62.28 455 THR A C 1
ATOM 3656 O O . THR A 1 455 ? 2.339 6.799 -44.717 1.00 62.28 455 THR A O 1
ATOM 3659 N N . LEU A 1 456 ? 0.988 5.007 -44.781 1.00 51.50 456 LEU A N 1
ATOM 3660 C CA . LEU A 1 456 ? 1.480 4.415 -43.539 1.00 51.50 456 LEU A CA 1
ATOM 3661 C C . LEU A 1 456 ? 2.795 3.662 -43.760 1.00 51.50 456 LEU A C 1
ATOM 3663 O O . LEU A 1 456 ? 2.958 2.878 -44.696 1.00 51.50 456 LEU A O 1
ATOM 3667 N N . SER A 1 457 ? 3.738 3.835 -42.833 1.00 67.12 457 SER A N 1
ATOM 3668 C CA . SER A 1 457 ? 4.931 2.989 -42.799 1.00 67.12 457 SER A CA 1
ATOM 3669 C C . SER A 1 457 ? 4.559 1.539 -42.472 1.00 67.12 457 SER A C 1
ATOM 3671 O O . SER A 1 457 ? 3.590 1.260 -41.762 1.00 67.12 457 SER A O 1
ATOM 3673 N N . LYS A 1 458 ? 5.388 0.591 -42.922 1.00 55.06 458 LYS A N 1
ATOM 3674 C CA . LYS A 1 458 ? 5.172 -0.849 -42.702 1.00 55.06 458 LYS A CA 1
ATOM 3675 C C . LYS A 1 458 ? 4.989 -1.212 -41.220 1.00 55.06 458 LYS A C 1
ATOM 3677 O O . LYS A 1 458 ? 4.189 -2.081 -40.899 1.00 55.06 458 LYS A O 1
ATOM 3682 N N . ALA A 1 459 ? 5.684 -0.519 -40.316 1.00 47.72 459 ALA A N 1
ATOM 3683 C CA . ALA A 1 459 ? 5.543 -0.714 -38.873 1.00 47.72 459 ALA A CA 1
ATOM 3684 C C . ALA A 1 459 ? 4.191 -0.207 -38.331 1.00 47.72 459 ALA A C 1
ATOM 3686 O O . ALA A 1 459 ? 3.601 -0.848 -37.466 1.00 47.72 459 ALA A O 1
ATOM 3687 N N . GLN A 1 460 ? 3.679 0.910 -38.859 1.00 50.59 460 GLN A N 1
ATOM 3688 C CA . GLN A 1 460 ? 2.378 1.467 -38.468 1.00 50.59 460 GLN A CA 1
ATOM 3689 C C . GLN A 1 460 ? 1.212 0.606 -38.968 1.00 50.59 460 GLN A C 1
ATOM 3691 O O . GLN A 1 460 ? 0.259 0.394 -38.225 1.00 50.59 460 GLN A O 1
ATOM 3696 N N . SER A 1 461 ? 1.313 0.068 -40.186 1.00 52.84 461 SER A N 1
ATOM 3697 C CA . SER A 1 461 ? 0.322 -0.866 -40.736 1.00 52.84 461 SER A CA 1
ATOM 3698 C C . SER A 1 461 ? 0.249 -2.156 -39.900 1.00 52.84 461 SER A C 1
ATOM 3700 O O . SER A 1 461 ? -0.829 -2.525 -39.442 1.00 52.84 461 SER A O 1
ATOM 3702 N N . ILE A 1 462 ? 1.400 -2.750 -39.545 1.00 56.38 462 ILE A N 1
ATOM 3703 C CA . ILE A 1 462 ? 1.464 -3.942 -38.673 1.00 56.38 462 ILE A CA 1
ATOM 3704 C C . ILE A 1 462 ? 0.877 -3.672 -37.278 1.00 56.38 462 ILE A C 1
ATOM 3706 O O . ILE A 1 462 ? 0.158 -4.512 -36.736 1.00 56.38 462 ILE A O 1
ATOM 3710 N N . ALA A 1 463 ? 1.170 -2.512 -36.682 1.00 50.81 463 ALA A N 1
ATOM 3711 C CA . ALA A 1 463 ? 0.623 -2.145 -35.376 1.00 50.81 463 ALA A CA 1
ATOM 3712 C C . ALA A 1 463 ? -0.907 -1.987 -35.421 1.00 50.81 463 ALA A C 1
ATOM 3714 O O . ALA A 1 463 ? -1.602 -2.442 -34.510 1.00 50.81 463 ALA A O 1
ATOM 3715 N N . LEU A 1 464 ? -1.433 -1.392 -36.496 1.00 53.81 464 LEU A N 1
ATOM 3716 C CA . LEU A 1 464 ? -2.869 -1.213 -36.682 1.00 53.81 464 LEU A CA 1
ATOM 3717 C C . LEU A 1 464 ? -3.583 -2.553 -36.930 1.00 53.81 464 LEU A C 1
ATOM 3719 O O . LEU A 1 464 ? -4.625 -2.803 -36.327 1.00 53.81 464 LEU A O 1
ATOM 3723 N N . ASP A 1 465 ? -2.993 -3.449 -37.724 1.00 59.53 465 ASP A N 1
ATOM 3724 C CA . ASP A 1 465 ? -3.518 -4.800 -37.968 1.00 59.53 465 ASP A CA 1
ATOM 3725 C C . ASP A 1 465 ? -3.559 -5.646 -36.687 1.00 59.53 465 ASP A C 1
ATOM 3727 O O . ASP A 1 465 ? -4.557 -6.316 -36.400 1.00 59.53 465 ASP A O 1
ATOM 3731 N N . TYR A 1 466 ? -2.508 -5.573 -35.864 1.00 55.31 466 TYR A N 1
ATOM 3732 C CA . TYR A 1 466 ? -2.476 -6.235 -34.559 1.00 55.31 466 TYR A CA 1
ATOM 3733 C C . TYR A 1 466 ? -3.605 -5.738 -33.645 1.00 55.31 466 TYR A C 1
ATOM 3735 O O . TYR A 1 466 ? -4.262 -6.521 -32.953 1.00 55.31 466 TYR A O 1
ATOM 3743 N N . GLN A 1 467 ? -3.889 -4.439 -33.684 1.00 54.91 467 GLN A N 1
ATOM 3744 C CA . GLN A 1 467 ? -4.937 -3.834 -32.877 1.00 54.91 467 GLN A CA 1
ATOM 3745 C C . GLN A 1 467 ? -6.353 -4.177 -33.374 1.00 54.91 467 GLN A C 1
ATOM 3747 O O . GLN A 1 467 ? -7.239 -4.455 -32.561 1.00 54.91 467 GLN A O 1
ATOM 3752 N N . ILE A 1 468 ? -6.560 -4.245 -34.695 1.00 64.38 468 ILE A N 1
ATOM 3753 C CA . ILE A 1 468 ? -7.803 -4.746 -35.308 1.00 64.38 468 ILE A CA 1
ATOM 3754 C C . ILE A 1 468 ? -8.076 -6.183 -34.843 1.00 64.38 468 ILE A C 1
ATOM 3756 O O . ILE A 1 468 ? -9.213 -6.510 -34.484 1.00 64.38 468 ILE A O 1
ATOM 3760 N N . ALA A 1 469 ? -7.043 -7.028 -34.778 1.00 62.75 469 ALA A N 1
ATOM 3761 C CA . ALA A 1 469 ? -7.163 -8.400 -34.290 1.00 62.75 469 ALA A CA 1
ATOM 3762 C C . ALA A 1 469 ? -7.549 -8.459 -32.799 1.00 62.75 469 ALA A C 1
ATOM 3764 O O . ALA A 1 469 ? -8.459 -9.206 -32.427 1.00 62.75 469 ALA A O 1
ATOM 3765 N N . GLN A 1 470 ? -6.930 -7.634 -31.945 1.00 58.09 470 GLN A N 1
ATOM 3766 C CA . GLN A 1 470 ? -7.273 -7.562 -30.518 1.00 58.09 470 GLN A CA 1
ATOM 3767 C C . GLN A 1 470 ? -8.718 -7.100 -30.283 1.00 58.09 470 GLN A C 1
ATOM 3769 O O . GLN A 1 470 ? -9.448 -7.718 -29.503 1.00 58.09 470 GLN A O 1
ATOM 3774 N N . MET A 1 471 ? -9.156 -6.042 -30.972 1.00 55.06 471 MET A N 1
ATOM 3775 C CA . MET A 1 471 ? -10.523 -5.523 -30.854 1.00 55.06 471 MET A CA 1
ATOM 3776 C C . MET A 1 471 ? -11.563 -6.522 -31.375 1.00 55.06 471 MET A C 1
ATOM 3778 O O . MET A 1 471 ? -12.607 -6.708 -30.749 1.00 55.06 471 MET A O 1
ATOM 3782 N N . SER A 1 472 ? -11.260 -7.223 -32.471 1.00 62.94 472 SER A N 1
ATOM 3783 C CA . SER A 1 472 ? -12.116 -8.291 -33.005 1.00 62.94 472 SER A CA 1
ATOM 3784 C C . SER A 1 472 ? -12.265 -9.451 -32.012 1.00 62.94 472 SER A C 1
ATOM 3786 O O . SER A 1 472 ? -13.367 -9.966 -31.822 1.00 62.94 472 SER A O 1
ATOM 3788 N N . GLY A 1 473 ? -11.186 -9.819 -31.311 1.00 58.28 473 GLY A N 1
ATOM 3789 C CA . GLY A 1 473 ? -11.219 -10.834 -30.254 1.00 58.28 473 GLY A CA 1
ATOM 3790 C C . GLY A 1 473 ? -12.047 -10.414 -29.034 1.00 58.28 473 GLY A C 1
ATOM 3791 O O . GLY A 1 473 ? -12.825 -11.211 -28.507 1.00 58.28 473 GLY A O 1
ATOM 3792 N N . GLN A 1 474 ? -11.939 -9.153 -28.603 1.00 55.44 474 GLN A N 1
ATOM 3793 C CA . GLN A 1 474 ? -12.757 -8.621 -27.504 1.00 55.44 474 GLN A CA 1
ATOM 3794 C C . GLN A 1 474 ? -14.248 -8.573 -27.865 1.00 55.44 474 GLN A C 1
ATOM 3796 O O . GLN A 1 474 ? -15.080 -8.940 -27.033 1.00 55.44 474 GLN A O 1
ATOM 3801 N N . LEU A 1 475 ? -14.587 -8.199 -29.105 1.00 60.88 475 LEU A N 1
ATOM 3802 C CA . LEU A 1 475 ? -15.962 -8.242 -29.608 1.00 60.88 475 LEU A CA 1
ATOM 3803 C C . LEU A 1 475 ? -16.516 -9.673 -29.603 1.00 60.88 475 LEU A C 1
ATOM 3805 O O . LEU A 1 475 ? -17.622 -9.893 -29.117 1.00 60.88 475 LEU A O 1
ATOM 3809 N N . ALA A 1 476 ? -15.741 -10.653 -30.075 1.00 62.88 476 ALA A N 1
ATOM 3810 C CA . ALA A 1 476 ? -16.158 -12.054 -30.077 1.00 62.88 476 ALA A CA 1
ATOM 3811 C C . ALA A 1 476 ? -16.427 -12.586 -28.655 1.00 62.88 476 ALA A C 1
ATOM 3813 O O . ALA A 1 476 ? -17.402 -13.302 -28.427 1.00 62.88 476 ALA A O 1
ATOM 3814 N N . LEU A 1 477 ? -15.600 -12.198 -27.677 1.00 55.41 477 LEU A N 1
ATOM 3815 C CA . LEU A 1 477 ? -15.807 -12.545 -26.267 1.00 55.41 477 LEU A CA 1
ATOM 3816 C C . LEU A 1 477 ? -17.051 -11.874 -25.672 1.00 55.41 477 LEU A C 1
ATOM 3818 O O . LEU A 1 477 ? -17.757 -12.501 -24.881 1.00 55.41 477 LEU A O 1
ATOM 3822 N N . ALA A 1 478 ? -17.328 -10.622 -26.039 1.00 55.31 478 ALA A N 1
ATOM 3823 C CA . ALA A 1 478 ? -18.536 -9.919 -25.619 1.00 55.31 478 ALA A CA 1
ATOM 3824 C C . ALA A 1 478 ? -19.800 -10.568 -26.213 1.00 55.31 478 ALA A C 1
ATOM 3826 O O . ALA A 1 478 ? -20.719 -10.892 -25.465 1.00 55.31 478 ALA A O 1
ATOM 3827 N N . GLU A 1 479 ? -19.810 -10.872 -27.517 1.00 59.28 479 GLU A N 1
ATOM 3828 C CA . GLU A 1 479 ? -20.920 -11.572 -28.185 1.00 59.28 479 GLU A CA 1
ATOM 3829 C C . GLU A 1 479 ? -21.151 -12.982 -27.606 1.00 59.28 479 GLU A C 1
ATOM 3831 O O . GLU A 1 479 ? -22.293 -13.430 -27.477 1.00 59.28 479 GLU A O 1
ATOM 3836 N N . ALA A 1 480 ? -20.085 -13.694 -27.222 1.00 60.16 480 ALA A N 1
ATOM 3837 C CA . ALA A 1 480 ? -20.189 -15.002 -26.576 1.00 60.16 480 ALA A CA 1
ATOM 3838 C C . ALA A 1 480 ? -20.799 -14.916 -25.167 1.00 60.16 480 ALA A C 1
ATOM 3840 O O . ALA A 1 480 ? -21.615 -15.763 -24.796 1.00 60.16 480 ALA A O 1
ATOM 3841 N N . ARG A 1 481 ? -20.436 -13.888 -24.388 1.00 57.31 481 ARG A N 1
ATOM 3842 C CA . ARG A 1 481 ? -21.020 -13.633 -23.061 1.00 57.31 481 ARG A CA 1
ATOM 3843 C C . ARG A 1 481 ? -22.495 -13.271 -23.156 1.00 57.31 481 ARG A C 1
ATOM 3845 O O . ARG A 1 481 ? -23.286 -13.831 -22.406 1.00 57.31 481 ARG A O 1
ATOM 3852 N N . ASP A 1 482 ? -22.858 -12.418 -24.105 1.00 58.03 482 ASP A N 1
ATOM 3853 C CA . ASP A 1 482 ? -24.240 -11.985 -24.307 1.00 58.03 482 ASP A CA 1
ATOM 3854 C C . ASP A 1 482 ? -25.141 -13.152 -24.752 1.00 58.03 482 ASP A C 1
ATOM 3856 O O . ASP A 1 482 ? -26.228 -13.366 -24.209 1.00 58.03 482 ASP A O 1
ATOM 3860 N N . LYS A 1 483 ? -24.637 -14.028 -25.638 1.00 62.44 483 LYS A N 1
ATOM 3861 C CA . LYS A 1 483 ? -25.303 -15.301 -25.978 1.00 62.44 483 LYS A CA 1
ATOM 3862 C C . LYS A 1 483 ? -25.466 -16.221 -24.767 1.00 62.44 483 LYS A C 1
ATOM 3864 O O . LYS A 1 483 ? -26.543 -16.783 -24.581 1.00 62.44 483 LYS A O 1
ATOM 3869 N N . ALA A 1 484 ? -24.432 -16.372 -23.938 1.00 57.72 484 ALA A N 1
ATOM 3870 C CA . ALA A 1 484 ? -24.497 -17.211 -22.740 1.00 57.72 484 ALA A CA 1
ATOM 3871 C C . ALA A 1 484 ? -25.479 -16.653 -21.692 1.00 57.72 484 ALA A C 1
ATOM 3873 O O . ALA A 1 484 ? -26.193 -17.413 -21.038 1.00 57.72 484 ALA A O 1
ATOM 3874 N N . GLN A 1 485 ? -25.550 -15.329 -21.554 1.00 50.19 485 GLN A N 1
ATOM 3875 C CA . GLN A 1 485 ? -26.474 -14.643 -20.653 1.00 50.19 485 GLN A CA 1
ATOM 3876 C C . GLN A 1 485 ? -27.923 -14.743 -21.154 1.00 50.19 485 GLN A C 1
ATOM 3878 O O . GLN A 1 485 ? -28.809 -15.061 -20.366 1.00 50.19 485 GLN A O 1
ATOM 3883 N N . SER A 1 486 ? -28.139 -14.610 -22.467 1.00 55.94 486 SER A N 1
ATOM 3884 C CA . SER A 1 486 ? -29.433 -14.810 -23.139 1.00 55.94 486 SER A CA 1
ATOM 3885 C C . SER A 1 486 ? -29.947 -16.256 -23.059 1.00 55.94 486 SER A C 1
ATOM 3887 O O . SER A 1 486 ? -31.151 -16.501 -23.007 1.00 55.94 486 SER A O 1
ATOM 3889 N N . GLN A 1 487 ? -29.046 -17.244 -23.059 1.00 54.38 487 GLN A N 1
ATOM 3890 C CA . GLN A 1 487 ? -29.396 -18.654 -22.849 1.00 54.38 487 GLN A CA 1
ATOM 3891 C C . GLN A 1 487 ? -29.751 -18.946 -21.385 1.00 54.38 487 GLN A C 1
ATOM 3893 O O . GLN A 1 487 ? -30.677 -19.712 -21.126 1.00 54.38 487 GLN A O 1
ATOM 3898 N N . ARG A 1 488 ? -29.066 -18.304 -20.429 1.00 51.22 488 ARG A N 1
ATOM 3899 C CA . ARG A 1 488 ? -29.374 -18.419 -18.994 1.00 51.22 488 ARG A CA 1
ATOM 3900 C C . ARG A 1 488 ? -30.705 -17.770 -18.620 1.00 51.22 488 ARG A C 1
ATOM 3902 O O . ARG A 1 488 ? -31.452 -18.364 -17.849 1.00 51.22 488 ARG A O 1
ATOM 3909 N N . SER A 1 489 ? -31.032 -16.605 -19.178 1.00 48.44 489 SER A N 1
ATOM 3910 C CA . SER A 1 489 ? -32.338 -15.968 -18.959 1.00 48.44 489 SER A CA 1
ATOM 3911 C C . SER A 1 489 ? -33.484 -16.788 -19.558 1.00 48.44 489 SER A C 1
ATOM 3913 O O . SER A 1 489 ? -34.491 -16.981 -18.890 1.00 48.44 489 SER A O 1
ATOM 3915 N N . ARG A 1 490 ? -33.298 -17.399 -20.738 1.00 46.16 490 ARG A N 1
ATOM 3916 C CA . ARG A 1 490 ? -34.281 -18.341 -21.313 1.00 46.16 490 ARG A CA 1
ATOM 3917 C C . ARG A 1 490 ? -34.452 -19.643 -20.522 1.00 46.16 490 ARG A C 1
ATOM 3919 O O . ARG A 1 490 ? -35.528 -20.222 -20.577 1.00 46.16 490 ARG A O 1
ATOM 3926 N N . SER A 1 491 ? -33.428 -20.106 -19.798 1.00 45.16 491 SER A N 1
ATOM 3927 C CA . SER A 1 491 ? -33.555 -21.288 -18.927 1.00 45.16 491 SER A CA 1
ATOM 3928 C C . SER A 1 491 ? -34.295 -21.008 -17.614 1.00 45.16 491 SER A C 1
ATOM 3930 O O . SER A 1 491 ? -34.826 -21.935 -17.022 1.00 45.16 491 SER A O 1
ATOM 3932 N N . PHE A 1 492 ? -34.364 -19.745 -17.176 1.00 42.19 492 PHE A N 1
ATOM 3933 C CA . PHE A 1 492 ? -35.086 -19.346 -15.961 1.00 42.19 492 PHE A CA 1
ATOM 3934 C C . PHE A 1 492 ? -36.591 -19.124 -16.188 1.00 42.19 492 PHE A C 1
ATOM 3936 O O . PHE A 1 492 ? -37.356 -19.194 -15.231 1.00 42.19 492 PHE A O 1
ATOM 3943 N N . ASP A 1 493 ? -37.021 -18.902 -17.434 1.00 43.38 493 ASP A N 1
ATOM 3944 C CA . ASP A 1 493 ? -38.438 -18.725 -17.795 1.00 43.38 493 ASP A CA 1
ATOM 3945 C C . ASP A 1 493 ? -39.185 -20.050 -18.061 1.00 43.38 493 ASP A C 1
ATOM 3947 O O . ASP A 1 493 ? -40.382 -20.026 -18.325 1.00 43.38 493 ASP A O 1
ATOM 3951 N N . PHE A 1 494 ? -38.515 -21.209 -17.984 1.00 40.19 494 PHE A N 1
ATOM 3952 C CA . PHE A 1 494 ? -39.158 -22.528 -18.132 1.00 40.19 494 PHE A CA 1
ATOM 3953 C C . PHE A 1 494 ? -39.502 -23.223 -16.800 1.00 40.19 494 PHE A C 1
ATOM 3955 O O . PHE A 1 494 ? -40.225 -24.214 -16.824 1.00 40.19 494 PHE A O 1
ATOM 3962 N N . ASP A 1 495 ? -39.045 -22.686 -15.662 1.00 39.81 495 ASP A N 1
ATOM 3963 C CA . ASP A 1 495 ? -39.314 -23.208 -14.307 1.00 39.81 495 ASP A CA 1
ATOM 3964 C C . ASP A 1 495 ? -40.229 -22.272 -13.477 1.00 39.81 495 ASP A C 1
ATOM 3966 O O . ASP A 1 495 ? -40.142 -22.219 -12.246 1.00 39.81 495 ASP A O 1
ATOM 3970 N N . ARG A 1 496 ? -41.119 -21.515 -14.136 1.00 37.81 496 ARG A N 1
ATOM 3971 C CA . ARG A 1 496 ? -42.188 -20.742 -13.479 1.00 37.81 496 ARG A CA 1
ATOM 3972 C C . ARG A 1 496 ? -43.577 -21.118 -13.957 1.00 37.81 496 ARG A C 1
ATOM 3974 O O . ARG A 1 496 ? -43.780 -21.168 -15.188 1.00 37.81 496 ARG A O 1
#

Radius of gyration: 33.83 Å; chains: 1; bounding box: 119×57×86 Å

Foldseek 3Di:
DAKDWDPDQQDFQLVVLCQQQDLADPVRDGAPAGKDWLDFDSVVSNVCRVPQQNPDSGFKIKIKDFADVPDFDDSVVVVVLVVLLCCLLPNPLVVQWGKTWIDRPGTMIIMITTQAGNQQSDGHDSQPPVCVLLSLLSQLLVCVLSVHFRDADQLALDDWDDDPVLVVCVVVVHDDPCSVVLVVVRVVLVVCLVVVVQFFLVSVVVVCVVVPWDWPDQDQFWTWTDDPDDTRITGGGRSHVCGRGTSVVSSVVSVVVRVVSRVCDPVNNVVSVVVSVVSSVVVNVVCCVVVPHPPPPDPPPPPPDDDDPDPPPPVVVVVVVDDDDDDDDDDDDDDDDDDDDDDDDDDDDDDDDDDDDDDDDDDDDDPDPVVVVVVVVVVVVVVVVVVVVVVVVVVVVVVVVVVVVVVVVVVVVVVVVVVVVVVSVVVSVVVPDPDDLVVLVVVLVVLVVVLPPPPDDPVRSVVSVVVSVVSVVVSVVVVVVVVVVVVVVVVVVVVD

Sequence (496 aa):
MIIKNFPTGRNSVSSAVNYLLSEKNWKGNDRDSKPVVLKGDPELTKQIGKDLCDRFSSKYLSGVISLAQGEKLTDQQKQELISSFEKNFMPNMEGRFNALYVAHGNNEIHYIVNKVDLESGKAFNPMPPGHEKMKDLFQRTENFKYGFEQVVRNPELGATKYSHEEQKAIIRNQPFGNLSSKQELDSQLKSMVGNGLINSREELISTLKENGFRLSRIGKDYISIQTEGRNIRLKGGIYEQGNQQSYKETVRERAKSSDREREYSKEHYKRDREELAKYSEKRASYNDKTYQRRTEGKSIEPDSNIGFRNDRNFSRRLNDASLSEKPNSQDQNRHFERNSISSNHEGPTNKLTSESRQKSLLHTNTGELNDRARNQLTETLGKSESINAEINQRSSDISKSSSELGEKSNQFEQLAGRLSETLEETMIDSRLHDLSSLSIKKKLGELGMKSQDPTLSKAQSIALDYQIAQMSGQLALAEARDKAQSQRSRSFDFDR